Protein AF-A0A7V8V9N7-F1 (afdb_monomer)

Nearest PDB structures (foldseek):
  5n82-assembly1_A  TM=8.082E-01  e=4.197E-06  Brevibacillus parabrevis
  7ywk-assembly2_B  TM=8.131E-01  e=6.508E-06  Brevibacillus parabrevis
  1amu-assembly1_A  TM=7.794E-01  e=6.508E-06  Brevibacillus brevis
  3ipl-assembly3_C  TM=8.975E-01  e=5.227E-05  Staphylococcus aureus subsp. aureus N315
  3rg2-assembly5_G  TM=6.299E-01  e=1.328E-03  Escherichia coli

Sequenc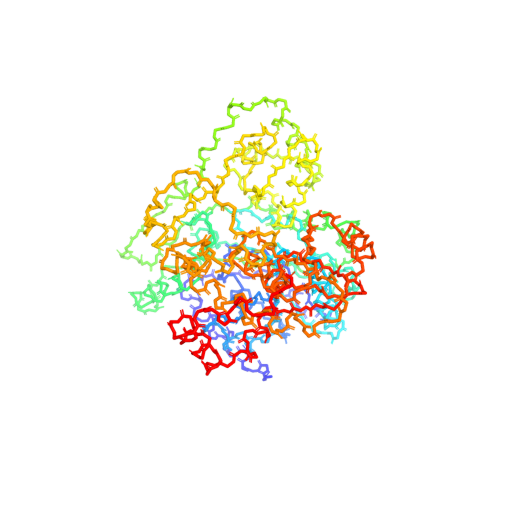e (523 aa):
MGMWIQSLLYFVLRRLLHRRYQVEVKGLEKLEALEGPILVLPNHPAFVDPPTVLSHLRFGKSLRPLVFTDTYRSPIFYPFMKIIDAYEVPNLKSHSRDAHAKTSELIDKVAGELQQGQNFLIYPSGRLQRQGYEVVGGARIAYELLERVEKVNVVLVRTRGLWGSRFGCAQEGDVPTLGKNALASLGWVLAGLVFFLPKRKVTLEVVPVDRDSLPMESKSALNRHLEAFYNADGGEEPKYVPYSYLLGPRDFDFDSVNKTSDIDVSAISPDVIAEVYEILEQRLDRKLDHNEKEPGTTLDLIGLDSLERMDLALELEQHFGFRSDHVPATVGELCLLAGGQASSDEVPLEVPEHWDDIRKSASDHPEVLAETIAEAFVRRALKSANNPAVADPLSGCLSYRKLLIGATLLAKRIAKLDGDAVGVMLPASVAADSVLLAASIAGKLPVMLNWTTGPAGLKHASEKLGVKHVITSRRFMDRIGVEMDDVEMFFLEDVREDISTLEKLQTLVATYVTPGSFLRNLP

pLDDT: mean 83.73, std 12.68, range [36.28, 97.81]

Secondary structure (DSSP, 8-state):
--HHHHHHHHHHHHHHHTTTEEEEEESGGGGTT--S-EEEEE--S-TTHHHHHHHH--SSS--EEEEEHHHHT-TTTHHHHHHTT-EEE--TTS--THHHHHHHHHHHHHHHHHHTT--EE--TTSS--SSSS---TT--HHHHHHHH-SS-EEEEEEEES-TTSTTSGGGTSS---HHHHHHHHHHHHHHTTTT-PPPEEEEEEEEEE-GGGS--S-HHHHHHHHHHHHTTT---------S-SSSS-S---SGGGS-------TTS-HHHHHHHHHHHHHHHTSPPPTGGGSTT-BTTTTT--HHHHHHHHHHHHHHHT---S----BHHHHHHHHTT---------PPPTTTT-----S-SS-----SSHHHHHHHHHHHTTTSEEEEETTTEEEEHHHHHHHHHHHHHHHTTSSSSEEEE---SSHHHHHHHHHHHHTT-EEEE--GGGHHHHHHHHHHHHT--EEEE-HHHHHHH----TTSEEEEHHHHHHHS-HHHHHHHHHHHHH-GGGGGTT--

Radius of gyration: 29.49 Å; Cα contacts (8 Å, |Δi|>4): 821; chains: 1; bounding box: 74×62×82 Å

Structure (mmCIF, N/CA/C/O backbone):
data_AF-A0A7V8V9N7-F1
#
_entry.id   AF-A0A7V8V9N7-F1
#
loop_
_atom_site.group_PDB
_atom_site.id
_atom_site.type_symbol
_atom_site.label_atom_id
_atom_site.label_alt_id
_atom_site.label_comp_id
_atom_site.label_asym_id
_atom_site.label_entity_id
_atom_site.label_seq_id
_atom_site.pdbx_PDB_ins_code
_atom_site.Cartn_x
_atom_site.Cartn_y
_atom_site.Cartn_z
_atom_site.occupancy
_atom_site.B_iso_or_equiv
_atom_site.auth_seq_id
_atom_site.auth_comp_id
_atom_site.auth_asym_id
_atom_site.auth_atom_id
_atom_site.pdbx_PDB_model_num
ATOM 1 N N . MET A 1 1 ? -18.550 -20.832 11.454 1.00 53.38 1 MET A N 1
ATOM 2 C CA . MET A 1 1 ? -17.912 -21.284 12.717 1.00 53.38 1 MET A CA 1
ATOM 3 C C . MET A 1 1 ? -18.785 -20.796 13.871 1.00 53.38 1 MET A C 1
ATOM 5 O O . MET A 1 1 ? -19.294 -19.692 13.771 1.00 53.38 1 MET A O 1
ATOM 9 N N . GLY A 1 2 ? -19.083 -21.610 14.889 1.00 70.12 2 GLY A N 1
ATOM 10 C CA . GLY A 1 2 ? -20.141 -21.272 15.859 1.00 70.12 2 GLY A CA 1
ATOM 11 C C . GLY A 1 2 ? -19.834 -20.024 16.703 1.00 70.12 2 GLY A C 1
ATOM 12 O O . GLY A 1 2 ? -18.715 -19.889 17.197 1.00 70.12 2 GLY A O 1
ATOM 13 N N . MET A 1 3 ? -20.835 -19.159 16.930 1.00 71.81 3 MET A N 1
ATOM 14 C CA . MET A 1 3 ? -20.759 -17.934 17.762 1.00 71.81 3 MET A CA 1
ATOM 15 C C . MET A 1 3 ? -20.134 -18.158 19.155 1.00 71.81 3 MET A C 1
ATOM 17 O O . MET A 1 3 ? -19.550 -17.247 19.748 1.00 71.81 3 MET A O 1
ATOM 21 N N . TRP A 1 4 ? -20.218 -19.383 19.679 1.00 80.44 4 TRP A N 1
ATOM 22 C CA . TRP A 1 4 ? -19.597 -19.804 20.936 1.00 80.44 4 TRP A CA 1
ATOM 23 C C . TRP A 1 4 ? -18.065 -19.764 20.901 1.00 80.44 4 TRP A C 1
ATOM 25 O O . TRP A 1 4 ? -17.451 -19.318 21.867 1.00 80.44 4 TRP A O 1
ATOM 35 N N . ILE A 1 5 ? -17.442 -20.165 19.787 1.00 84.06 5 ILE A N 1
ATOM 36 C CA . ILE A 1 5 ? -15.978 -20.159 19.639 1.00 84.06 5 ILE A CA 1
ATOM 37 C C . ILE A 1 5 ? -15.465 -18.719 19.607 1.00 84.06 5 ILE A C 1
ATOM 39 O O . ILE A 1 5 ? -14.524 -18.390 20.326 1.00 84.06 5 ILE A O 1
ATOM 43 N N . GLN A 1 6 ? -16.124 -17.845 18.839 1.00 82.88 6 GLN A N 1
ATOM 44 C CA . GLN A 1 6 ? -15.817 -16.412 18.819 1.00 82.88 6 GLN A CA 1
ATOM 45 C C . GLN A 1 6 ? -15.971 -15.798 20.215 1.00 82.88 6 GLN A C 1
ATOM 47 O O . GLN A 1 6 ? -15.098 -15.078 20.687 1.00 82.88 6 GLN A O 1
ATOM 52 N N . SER A 1 7 ? -17.048 -16.137 20.926 1.00 84.62 7 SER A N 1
ATOM 53 C CA . SER A 1 7 ? -17.289 -15.647 22.287 1.00 84.62 7 SER A CA 1
ATOM 54 C C . SER A 1 7 ? -16.218 -16.092 23.285 1.00 84.62 7 SER A C 1
ATOM 56 O O . SER A 1 7 ? -15.745 -15.272 24.073 1.00 84.62 7 SER A O 1
ATOM 58 N N . LEU A 1 8 ? -15.792 -17.358 23.229 1.00 88.44 8 LEU A N 1
ATOM 59 C CA . LEU A 1 8 ? -14.692 -17.868 24.047 1.00 88.44 8 LEU A CA 1
ATOM 60 C C . LEU A 1 8 ? -13.370 -17.174 23.699 1.00 88.44 8 LEU A C 1
ATOM 62 O O . LEU A 1 8 ? -12.638 -16.763 24.598 1.00 88.44 8 LEU A O 1
ATOM 66 N N . LEU A 1 9 ? -13.085 -16.997 22.408 1.00 88.31 9 LEU A N 1
ATOM 67 C CA . LEU A 1 9 ? -11.888 -16.314 21.930 1.00 88.31 9 LEU A CA 1
ATOM 68 C C . LEU A 1 9 ? -11.820 -14.874 22.450 1.00 88.31 9 LEU A C 1
ATOM 70 O O . LEU A 1 9 ? -10.806 -14.487 23.027 1.00 88.31 9 LEU A O 1
ATOM 74 N N . TYR A 1 10 ? -12.897 -14.098 22.312 1.00 88.94 10 TYR A N 1
ATOM 75 C CA . TYR A 1 10 ? -12.947 -12.728 22.825 1.00 88.94 10 TYR A CA 1
ATOM 76 C C . TYR A 1 10 ? -12.856 -12.672 24.351 1.00 88.94 10 TYR A C 1
ATOM 78 O O . TYR A 1 10 ? -12.211 -11.772 24.885 1.00 88.94 10 TYR A O 1
ATOM 86 N N . PHE A 1 11 ? -13.428 -13.646 25.068 1.00 90.12 11 PHE A N 1
ATOM 87 C CA . PHE A 1 11 ? -13.257 -13.757 26.517 1.00 90.12 11 PHE A CA 1
ATOM 88 C C . PHE A 1 11 ? -11.786 -13.974 26.900 1.00 90.12 11 PHE A C 1
ATOM 90 O O . PHE A 1 11 ? -11.265 -13.267 27.767 1.00 90.12 11 PHE A O 1
ATOM 97 N N . VAL A 1 12 ? -11.096 -14.910 26.240 1.00 90.62 12 VAL A N 1
ATOM 98 C CA . VAL A 1 12 ? -9.666 -15.172 26.465 1.00 90.62 12 VAL A CA 1
ATOM 99 C C . VAL A 1 12 ? -8.835 -13.940 26.110 1.00 90.62 12 VAL A C 1
ATOM 101 O O . VAL A 1 12 ? -8.029 -13.493 26.927 1.00 90.62 12 VAL A O 1
ATOM 104 N N . LEU A 1 13 ? -9.077 -13.340 24.943 1.00 89.75 13 LEU A N 1
ATOM 105 C CA . LEU A 1 13 ? -8.397 -12.130 24.486 1.00 89.75 13 LEU A CA 1
ATOM 106 C C . LEU A 1 13 ? -8.568 -10.983 25.487 1.00 89.75 13 LEU A C 1
ATOM 108 O O . LEU A 1 13 ? -7.584 -10.364 25.883 1.00 89.75 13 LEU A O 1
ATOM 112 N N . ARG A 1 14 ? -9.785 -10.757 25.989 1.00 91.31 14 ARG A N 1
ATOM 113 C CA . ARG A 1 14 ? -10.061 -9.750 27.020 1.00 91.31 14 ARG A CA 1
ATOM 114 C C . ARG A 1 14 ? -9.288 -10.021 28.309 1.00 91.31 14 ARG A C 1
ATOM 116 O O . ARG A 1 14 ? -8.751 -9.093 28.908 1.00 91.31 14 ARG A O 1
ATOM 123 N N . ARG A 1 15 ? -9.198 -11.281 28.748 1.00 91.50 15 ARG A N 1
ATOM 124 C CA . ARG A 1 15 ? -8.421 -11.663 29.942 1.00 91.50 15 ARG A CA 1
ATOM 125 C C . ARG A 1 15 ? -6.921 -11.444 29.756 1.00 91.50 15 ARG A C 1
ATOM 127 O O . ARG A 1 15 ? -6.265 -11.051 30.720 1.00 91.50 15 ARG A O 1
ATOM 134 N N . LEU A 1 16 ? -6.398 -11.671 28.551 1.00 89.50 16 LEU A N 1
ATOM 135 C CA . LEU A 1 16 ? -5.008 -11.379 28.201 1.00 89.50 16 LEU A CA 1
ATOM 136 C C . LEU A 1 16 ? -4.757 -9.868 28.162 1.00 89.50 16 LEU A C 1
ATOM 138 O O . LEU A 1 16 ? -3.844 -9.386 28.831 1.00 89.50 16 LEU A O 1
ATOM 142 N N . LEU A 1 17 ? -5.613 -9.106 27.476 1.00 91.62 17 LEU A N 1
ATOM 143 C CA . LEU A 1 17 ? -5.521 -7.647 27.414 1.00 91.62 17 LEU A CA 1
ATOM 144 C C . LEU A 1 17 ? -5.619 -7.017 28.807 1.00 91.62 17 LEU A C 1
ATOM 146 O O . LEU A 1 17 ? -4.825 -6.137 29.120 1.00 91.62 17 LEU A O 1
ATOM 150 N N . HIS A 1 18 ? -6.483 -7.525 29.694 1.00 92.19 18 HIS A N 1
ATOM 151 C CA . HIS A 1 18 ? -6.639 -7.015 31.063 1.00 92.19 18 HIS A CA 1
ATOM 152 C C . HIS A 1 18 ? -5.353 -7.074 31.912 1.00 92.19 18 HIS A C 1
ATOM 154 O O . HIS A 1 18 ? -5.236 -6.373 32.924 1.00 92.19 18 HIS A O 1
ATOM 160 N N . ARG A 1 19 ? -4.369 -7.899 31.523 1.00 90.75 19 ARG A N 1
ATOM 161 C CA . ARG A 1 19 ? -3.054 -7.938 32.184 1.00 90.75 19 ARG A CA 1
ATOM 162 C C . ARG A 1 19 ? -2.257 -6.659 31.964 1.00 90.75 19 ARG A C 1
ATOM 164 O O . ARG A 1 19 ? -1.492 -6.280 32.840 1.00 90.75 19 ARG A O 1
ATOM 171 N N . ARG A 1 20 ? -2.463 -5.979 30.834 1.00 93.38 20 ARG A N 1
ATOM 172 C CA . ARG A 1 20 ? -1.724 -4.768 30.453 1.00 93.38 20 ARG A CA 1
ATOM 173 C C . ARG A 1 20 ? -2.599 -3.522 30.334 1.00 93.38 20 ARG A C 1
ATOM 175 O O . ARG A 1 20 ? -2.100 -2.421 30.573 1.00 93.38 20 ARG A O 1
ATOM 182 N N . TYR A 1 21 ? -3.874 -3.683 30.001 1.00 95.31 21 TYR A N 1
ATOM 183 C CA . TYR A 1 21 ? -4.809 -2.611 29.681 1.00 95.31 21 TYR A CA 1
ATOM 184 C C . TYR A 1 21 ? -6.001 -2.631 30.642 1.00 95.31 21 TYR A C 1
ATOM 186 O O . TYR A 1 21 ? -6.684 -3.641 30.804 1.00 95.31 21 TYR A O 1
ATOM 194 N N . GLN A 1 22 ? -6.253 -1.502 31.295 1.00 95.88 22 GLN A N 1
ATOM 195 C CA . GLN A 1 22 ? -7.462 -1.256 32.068 1.00 95.88 22 GLN A CA 1
ATOM 196 C C . GLN A 1 22 ? -8.445 -0.514 31.166 1.00 95.88 22 GLN A C 1
ATOM 198 O O . GLN A 1 22 ? -8.359 0.703 31.041 1.00 95.88 22 GLN A O 1
ATOM 203 N N . VAL A 1 23 ? -9.323 -1.276 30.516 1.00 96.94 23 VAL A N 1
ATOM 204 C CA . VAL A 1 23 ? -10.291 -0.758 29.545 1.00 96.94 23 VAL A CA 1
ATOM 205 C C . VAL A 1 23 ? -11.590 -0.372 30.251 1.00 96.94 23 VAL A C 1
ATOM 207 O O . VAL A 1 23 ? -12.210 -1.213 30.906 1.00 96.94 23 VAL A O 1
ATOM 210 N N . GLU A 1 24 ? -11.991 0.885 30.108 1.00 96.44 24 GLU A N 1
ATOM 211 C CA . GLU A 1 24 ? -13.294 1.429 30.492 1.00 96.44 24 GLU A CA 1
ATOM 212 C C . GLU A 1 24 ? -14.126 1.641 29.224 1.00 96.44 24 GLU A C 1
ATOM 214 O O . GLU A 1 24 ? -13.632 2.213 28.258 1.00 96.44 24 GLU A O 1
ATOM 219 N N . VAL A 1 25 ? -15.372 1.166 29.206 1.00 96.00 25 VAL A N 1
ATOM 220 C CA . VAL A 1 25 ? -16.276 1.322 28.057 1.00 96.00 25 VAL A CA 1
ATOM 221 C C . VAL A 1 25 ? -17.454 2.184 28.486 1.00 96.00 25 VAL A C 1
ATOM 223 O O . VAL A 1 25 ? -18.089 1.878 29.494 1.00 96.00 25 VAL A O 1
ATOM 226 N N . LYS A 1 26 ? -17.743 3.241 27.729 1.00 95.31 26 LYS A N 1
ATOM 227 C CA . LYS A 1 26 ? -18.858 4.167 27.955 1.00 95.31 26 LYS A CA 1
ATOM 228 C C . LYS A 1 26 ? -19.845 4.061 26.797 1.00 95.31 26 LYS A C 1
ATOM 230 O O . LYS A 1 26 ? -19.411 4.028 25.651 1.00 95.31 26 LYS A O 1
ATOM 235 N N . GLY A 1 27 ? -21.147 4.031 27.082 1.00 92.31 27 GLY A N 1
ATOM 236 C CA . GLY A 1 27 ? -22.187 4.000 26.046 1.00 92.31 27 GLY A CA 1
ATOM 237 C C . GLY A 1 27 ? -22.457 2.620 25.440 1.00 92.31 27 GLY A C 1
ATOM 238 O O . GLY A 1 27 ? -23.105 2.534 24.399 1.00 92.31 27 GLY A O 1
ATOM 239 N N . LEU A 1 28 ? -21.976 1.537 26.062 1.00 89.50 28 LEU A N 1
ATOM 240 C CA . LEU A 1 28 ? -22.164 0.173 25.551 1.00 89.50 28 LEU A CA 1
ATOM 241 C C . LEU A 1 28 ? -23.639 -0.250 25.586 1.00 89.50 28 LEU A C 1
ATOM 243 O O . LEU A 1 28 ? -24.116 -0.906 24.666 1.00 89.50 28 LEU A O 1
ATOM 247 N N . GLU A 1 29 ? -24.362 0.172 26.622 1.00 88.69 29 GLU A N 1
ATOM 248 C CA . GLU A 1 29 ? -25.791 -0.069 26.829 1.00 88.69 29 GLU A CA 1
ATOM 249 C C . GLU A 1 29 ? -26.655 0.451 25.673 1.00 88.69 29 GLU A C 1
ATOM 251 O O . GLU A 1 29 ? -27.707 -0.108 25.376 1.00 88.69 29 GLU A O 1
ATOM 256 N N . LYS A 1 30 ? -26.183 1.481 24.961 1.00 88.69 30 LYS A N 1
ATOM 257 C CA . LYS A 1 30 ? -26.896 2.054 23.815 1.00 88.69 30 LYS A CA 1
ATOM 258 C C . LYS A 1 30 ? -26.906 1.121 22.601 1.00 88.69 30 LYS A C 1
ATOM 260 O O . LYS A 1 30 ? -27.760 1.278 21.737 1.00 88.69 30 LYS A O 1
ATOM 265 N N . LEU A 1 31 ? -25.984 0.154 22.525 1.00 86.81 31 LEU A N 1
ATOM 266 C CA . LEU A 1 31 ? -25.927 -0.811 21.422 1.00 86.81 31 LEU A CA 1
ATOM 267 C C . LEU A 1 31 ? -26.983 -1.909 21.525 1.00 86.81 31 LEU A C 1
ATOM 269 O O . LEU A 1 31 ? -27.376 -2.461 20.501 1.00 86.81 31 LEU A O 1
ATOM 273 N N . GLU A 1 32 ? -27.439 -2.235 22.736 1.00 82.12 32 GLU A N 1
ATOM 274 C CA . GLU A 1 32 ? -28.427 -3.300 22.954 1.00 82.12 32 GLU A CA 1
ATOM 275 C C . GLU A 1 32 ? -29.789 -2.955 22.338 1.00 82.12 32 GLU A C 1
ATOM 277 O O . GLU A 1 32 ? -30.535 -3.851 21.955 1.00 82.12 32 GLU A O 1
ATOM 282 N N . ALA A 1 33 ? -30.084 -1.660 22.191 1.00 82.62 33 ALA A N 1
ATOM 283 C CA . ALA A 1 33 ? -31.316 -1.156 21.594 1.00 82.62 33 ALA A CA 1
ATOM 284 C C . ALA A 1 33 ? -31.305 -1.133 20.051 1.00 82.62 33 ALA A C 1
ATOM 286 O O . ALA A 1 33 ? -32.335 -0.848 19.446 1.00 82.62 33 ALA A O 1
ATOM 287 N N . LEU A 1 34 ? -30.162 -1.392 19.402 1.00 86.88 34 LEU A N 1
ATOM 288 C CA . LEU A 1 34 ? -30.040 -1.283 17.946 1.00 86.88 34 LEU A CA 1
ATOM 289 C C . LEU A 1 34 ? -30.495 -2.568 17.245 1.00 86.88 34 LEU A C 1
ATOM 291 O O . LEU A 1 34 ? -29.882 -3.633 17.381 1.00 86.88 34 LEU A O 1
ATOM 295 N N . GLU A 1 35 ? -31.513 -2.459 16.396 1.00 85.62 35 GLU A N 1
ATOM 296 C CA . GLU A 1 35 ? -31.980 -3.535 15.516 1.00 85.62 35 GLU A CA 1
ATOM 297 C C . GLU A 1 35 ? -31.431 -3.369 14.090 1.00 85.62 35 GLU A C 1
ATOM 299 O O . GLU A 1 35 ? -31.232 -2.257 13.614 1.00 85.62 35 GLU A O 1
ATOM 304 N N . GLY A 1 36 ? -31.162 -4.480 13.394 1.00 88.50 36 GLY A N 1
ATOM 305 C CA . GLY A 1 36 ? -30.597 -4.455 12.035 1.00 88.50 36 GLY A CA 1
ATOM 306 C C . GLY A 1 36 ? -29.059 -4.412 11.968 1.00 88.50 36 GLY A C 1
ATOM 307 O O . GLY A 1 36 ? -28.400 -4.646 12.993 1.00 88.50 36 GLY A O 1
ATOM 308 N N . PRO A 1 37 ? -28.488 -4.188 10.766 1.00 92.75 37 PRO A N 1
ATOM 309 C CA . PRO A 1 37 ? -27.044 -4.187 10.531 1.00 92.75 37 PRO A CA 1
ATOM 310 C C . PRO A 1 37 ? -26.355 -2.988 11.184 1.00 92.75 37 PRO A C 1
ATOM 312 O O . PRO A 1 37 ? -26.949 -1.916 11.342 1.00 92.75 37 PRO A O 1
ATOM 315 N N . ILE A 1 38 ? -25.093 -3.177 11.566 1.00 94.00 38 ILE A N 1
ATOM 316 C CA . ILE A 1 38 ? -24.281 -2.177 12.263 1.00 94.00 38 ILE A CA 1
ATOM 317 C C . ILE A 1 38 ? -22.947 -1.976 11.543 1.00 94.00 38 ILE A C 1
ATOM 319 O O . ILE A 1 38 ? -22.223 -2.939 11.278 1.00 94.00 38 ILE A O 1
ATOM 323 N N . LEU A 1 39 ? -22.603 -0.715 11.295 1.00 95.75 39 LEU A N 1
ATOM 324 C CA . LEU A 1 39 ? -21.295 -0.282 10.821 1.00 95.75 39 LEU A CA 1
ATOM 325 C C . LEU A 1 39 ? -20.571 0.471 11.945 1.00 95.75 39 LEU A C 1
ATOM 327 O O . LEU A 1 39 ? -20.989 1.551 12.357 1.00 95.75 39 LEU A O 1
ATOM 331 N N . VAL A 1 40 ? -19.489 -0.116 12.455 1.00 96.69 40 VAL A N 1
ATOM 332 C CA . VAL A 1 40 ? -18.675 0.452 13.537 1.00 96.69 40 VAL A CA 1
ATOM 333 C C . VAL A 1 40 ? -17.486 1.204 12.944 1.00 96.69 40 VAL A C 1
ATOM 335 O O . VAL A 1 40 ? -16.680 0.603 12.233 1.00 96.69 40 VAL A O 1
ATOM 338 N N . LEU A 1 41 ? -17.359 2.490 13.282 1.00 97.31 41 LEU A N 1
ATOM 339 C CA . LEU A 1 41 ? -16.335 3.408 12.777 1.00 97.31 41 LEU A CA 1
ATOM 340 C C . LEU A 1 41 ? -15.469 3.958 13.934 1.00 97.31 41 LEU A C 1
ATOM 342 O O . LEU A 1 41 ? -15.808 4.988 14.530 1.00 97.31 41 LEU A O 1
ATOM 346 N N . PRO A 1 42 ? -14.377 3.266 14.306 1.00 97.19 42 PRO A N 1
ATOM 347 C CA . PRO A 1 42 ? -13.419 3.726 15.310 1.00 97.19 42 PRO A CA 1
ATOM 348 C C . PRO A 1 42 ? -12.310 4.641 14.754 1.00 97.19 42 PRO A C 1
ATOM 350 O O . PRO A 1 42 ? -11.925 4.501 13.594 1.00 97.19 42 PRO A O 1
ATOM 353 N N . ASN A 1 43 ? -11.717 5.493 15.602 1.00 95.06 43 ASN A N 1
ATOM 354 C CA . ASN A 1 43 ? -10.362 6.032 15.365 1.00 95.06 43 ASN A CA 1
ATOM 355 C C . ASN A 1 43 ? -9.297 4.949 15.622 1.00 95.06 43 ASN A C 1
ATOM 357 O O . ASN A 1 43 ? -9.564 3.975 16.329 1.00 95.06 43 ASN A O 1
ATOM 361 N N . HIS A 1 44 ? -8.082 5.100 15.086 1.00 92.19 44 HIS A N 1
ATOM 362 C CA . HIS A 1 44 ? -7.088 4.018 15.080 1.00 92.19 44 HIS A CA 1
ATOM 363 C C . HIS A 1 44 ? -5.751 4.357 15.778 1.00 92.19 44 HIS A C 1
ATOM 365 O O . HIS A 1 44 ? -4.702 4.423 15.136 1.00 92.19 44 HIS A O 1
ATOM 371 N N . PRO A 1 45 ? -5.711 4.504 17.113 1.00 92.38 45 PRO A N 1
ATOM 372 C CA . PRO A 1 45 ? -4.515 4.991 17.816 1.00 92.38 45 PRO A CA 1
ATOM 373 C C . PRO A 1 45 ? -3.332 4.009 17.844 1.00 92.38 45 PRO A C 1
ATOM 375 O O . PRO A 1 45 ? -2.192 4.414 18.077 1.00 92.38 45 PRO A O 1
ATOM 378 N N . ALA A 1 46 ? -3.585 2.704 17.694 1.00 92.62 46 ALA A N 1
ATOM 379 C CA . ALA A 1 46 ? -2.560 1.661 17.772 1.00 92.62 46 ALA A CA 1
ATOM 380 C C . ALA A 1 46 ? -3.042 0.323 17.185 1.00 92.62 46 ALA A C 1
ATOM 382 O O . ALA A 1 46 ? -4.232 0.026 17.199 1.00 92.62 46 ALA A O 1
ATOM 383 N N . PHE A 1 47 ? -2.124 -0.573 16.806 1.00 90.12 47 PHE A N 1
ATOM 384 C CA . PHE A 1 47 ? -2.459 -1.941 16.368 1.00 90.12 47 PHE A CA 1
ATOM 385 C C . PHE A 1 47 ? -3.151 -2.800 17.435 1.00 90.12 47 PHE A C 1
ATOM 387 O O . PHE A 1 47 ? -3.790 -3.799 17.111 1.00 90.12 47 PHE A O 1
ATOM 394 N N . VAL A 1 48 ? -3.031 -2.437 18.715 1.00 91.94 48 VAL A N 1
ATOM 395 C CA . VAL A 1 48 ? -3.765 -3.107 19.800 1.00 91.94 48 VAL A CA 1
ATOM 396 C C . VAL A 1 48 ? -5.221 -2.636 19.899 1.00 91.94 48 VAL A C 1
ATOM 398 O O . VAL A 1 48 ? -6.001 -3.222 20.647 1.00 91.94 48 VAL A O 1
ATOM 401 N N . ASP A 1 49 ? -5.610 -1.607 19.148 1.00 94.38 49 ASP A N 1
ATOM 402 C CA . ASP A 1 49 ? -6.974 -1.092 19.137 1.00 94.38 49 ASP A CA 1
ATOM 403 C C . ASP A 1 49 ? -7.998 -2.119 18.602 1.00 94.38 49 ASP A C 1
ATOM 405 O O . ASP A 1 49 ? -8.874 -2.484 19.386 1.00 94.38 49 ASP A O 1
ATOM 409 N N . PRO A 1 50 ? -7.859 -2.726 17.400 1.00 92.38 50 PRO A N 1
ATOM 410 C CA . PRO A 1 50 ? -8.818 -3.719 16.907 1.00 92.38 50 PRO A CA 1
ATOM 411 C C . PRO A 1 50 ? -9.100 -4.876 17.875 1.00 92.38 50 PRO A C 1
ATOM 413 O O . PRO A 1 50 ? -10.270 -5.139 18.164 1.00 92.38 50 PRO A O 1
ATOM 416 N N . PRO A 1 51 ? -8.092 -5.565 18.455 1.00 91.75 51 PRO A N 1
ATOM 417 C CA . PRO A 1 51 ? -8.373 -6.605 19.441 1.00 91.75 51 PRO A CA 1
ATOM 418 C C . PRO A 1 51 ? -9.005 -6.046 20.726 1.00 91.75 51 PRO A C 1
ATOM 420 O O . PRO A 1 51 ? -9.758 -6.763 21.391 1.00 91.75 51 PRO A O 1
ATOM 423 N N . THR A 1 52 ? -8.741 -4.786 21.082 1.00 94.06 52 THR A N 1
ATOM 424 C CA . THR A 1 52 ? -9.368 -4.120 22.231 1.00 94.06 52 THR A CA 1
ATOM 425 C C . THR A 1 52 ? -10.838 -3.817 21.954 1.00 94.06 52 THR A C 1
ATOM 427 O O . THR A 1 52 ? -11.680 -4.251 22.739 1.00 94.06 52 THR A O 1
ATOM 430 N N . VAL A 1 53 ? -11.165 -3.187 20.823 1.00 94.56 53 VAL A N 1
ATOM 431 C CA . VAL A 1 53 ? -12.543 -2.885 20.413 1.00 94.56 53 VAL A CA 1
ATOM 432 C C . VAL A 1 53 ? -13.346 -4.175 20.252 1.00 94.56 53 VAL A C 1
ATOM 434 O O . VAL A 1 53 ? -14.348 -4.351 20.939 1.00 94.56 53 VAL A O 1
ATOM 437 N N . LEU A 1 54 ? -12.875 -5.144 19.459 1.00 92.06 54 LEU A N 1
ATOM 438 C CA . LEU A 1 54 ? -13.608 -6.393 19.192 1.00 92.06 54 LEU A CA 1
ATOM 439 C C . LEU A 1 54 ? -13.883 -7.225 20.457 1.00 92.06 54 LEU A C 1
ATOM 441 O O . LEU A 1 54 ? -14.920 -7.877 20.568 1.00 92.06 54 LEU A O 1
ATOM 445 N N . SER A 1 55 ? -12.965 -7.220 21.430 1.00 91.62 55 SER A N 1
ATOM 446 C CA . SER A 1 55 ? -13.148 -7.984 22.673 1.00 91.62 55 SER A CA 1
ATOM 447 C C . SER A 1 55 ? -14.046 -7.295 23.708 1.00 91.62 55 SER A C 1
ATOM 449 O O . SER A 1 55 ? -14.552 -7.974 24.608 1.00 91.62 55 SER A O 1
ATOM 451 N N . HIS A 1 56 ? -14.258 -5.978 23.594 1.00 92.94 56 HIS A N 1
ATOM 452 C CA . HIS A 1 56 ? -15.033 -5.178 24.551 1.00 92.94 56 HIS A CA 1
ATOM 453 C C . HIS A 1 56 ? -16.393 -4.720 24.004 1.00 92.94 56 HIS A C 1
ATOM 455 O O . HIS A 1 56 ? -17.333 -4.588 24.786 1.00 92.94 56 HIS A O 1
ATOM 461 N N . LEU A 1 57 ? -16.532 -4.558 22.687 1.00 89.25 57 LEU A N 1
ATOM 462 C CA . LEU A 1 57 ? -17.778 -4.212 22.005 1.00 89.25 57 LEU A CA 1
ATOM 463 C C . LEU A 1 57 ? -18.649 -5.473 21.842 1.00 89.25 57 LEU A C 1
ATOM 465 O O . LEU A 1 57 ? -18.725 -6.087 20.781 1.00 89.25 57 LEU A O 1
ATOM 469 N N . ARG A 1 58 ? -19.255 -5.929 22.943 1.00 81.12 58 ARG A N 1
ATOM 470 C CA . ARG A 1 58 ? -20.035 -7.177 23.011 1.00 81.12 58 ARG A CA 1
ATOM 471 C C . ARG A 1 58 ? -21.526 -6.868 23.146 1.00 81.12 58 ARG A C 1
ATOM 473 O O . ARG A 1 58 ? -22.020 -6.758 24.257 1.00 81.12 58 ARG A O 1
ATOM 480 N N . PHE A 1 59 ? -22.228 -6.792 22.019 1.00 77.88 59 PHE A N 1
ATOM 481 C CA . PHE A 1 59 ? -23.661 -6.452 21.933 1.00 77.88 59 PHE A CA 1
ATOM 482 C C . PHE A 1 59 ? -24.497 -7.583 21.300 1.00 77.88 59 PHE A C 1
ATOM 484 O O . PHE A 1 59 ? -25.471 -7.356 20.593 1.00 77.88 59 PHE A O 1
ATOM 491 N N . GLY A 1 60 ? -24.078 -8.838 21.496 1.00 75.12 60 GLY A N 1
ATOM 492 C CA . GLY A 1 60 ? -24.835 -10.026 21.069 1.00 75.12 60 GLY A CA 1
ATOM 493 C C . GLY A 1 60 ? -24.802 -10.355 19.569 1.00 75.12 60 GLY A C 1
ATOM 494 O O . GLY A 1 60 ? -25.216 -11.450 19.195 1.00 75.12 60 GLY A O 1
ATOM 495 N N . LYS A 1 61 ? -24.259 -9.477 18.719 1.00 80.00 61 LYS A N 1
ATOM 496 C CA . LYS A 1 61 ? -24.102 -9.706 17.273 1.00 80.00 61 LYS A CA 1
ATOM 497 C C . LYS A 1 61 ? -22.645 -10.019 16.901 1.00 80.00 61 LYS A C 1
ATOM 499 O O . LYS A 1 61 ? -21.719 -9.683 17.640 1.00 80.00 61 LYS A O 1
ATOM 504 N N . SER A 1 62 ? -22.443 -10.696 15.766 1.00 84.69 62 SER A N 1
ATOM 505 C CA . SER A 1 62 ? -21.104 -10.905 15.191 1.00 84.69 62 SER A CA 1
ATOM 506 C C . SER A 1 62 ? -20.630 -9.621 14.514 1.00 84.69 62 SER A C 1
ATOM 508 O O . SER A 1 62 ? -21.437 -8.961 13.862 1.00 84.69 62 SER A O 1
ATOM 510 N N . LEU A 1 63 ? -19.354 -9.272 14.681 1.00 89.56 63 LEU A N 1
ATOM 511 C CA . LEU A 1 63 ? -18.743 -8.058 14.145 1.00 89.56 63 LEU A CA 1
ATOM 512 C C . LEU A 1 63 ? -17.474 -8.423 13.379 1.00 89.56 63 LEU A C 1
ATOM 514 O O . LEU A 1 63 ? -16.533 -8.965 13.961 1.00 89.56 63 LEU A O 1
ATOM 518 N N . ARG A 1 64 ? -17.461 -8.114 12.084 1.00 92.19 64 ARG A N 1
ATOM 519 C CA . ARG A 1 64 ? -16.409 -8.535 11.158 1.00 92.19 64 ARG A CA 1
ATOM 520 C C . ARG A 1 64 ? -15.503 -7.351 10.824 1.00 92.19 64 ARG A C 1
ATOM 522 O O . ARG A 1 64 ? -15.971 -6.390 10.213 1.00 92.19 64 ARG A O 1
ATOM 529 N N . PRO A 1 65 ? -14.227 -7.357 11.233 1.00 92.38 65 PRO A N 1
ATOM 530 C CA . PRO A 1 65 ? -13.315 -6.282 10.867 1.00 92.38 65 PRO A CA 1
ATOM 531 C C . PRO A 1 65 ? -12.861 -6.423 9.410 1.00 92.38 65 PRO A C 1
ATOM 533 O O . PRO A 1 65 ? -12.560 -7.534 8.965 1.00 92.38 65 PRO A O 1
ATOM 536 N N . LEU A 1 66 ? -12.754 -5.303 8.693 1.00 89.75 66 LEU A N 1
ATOM 537 C CA . LEU A 1 66 ? -12.005 -5.238 7.434 1.00 89.75 66 LEU A CA 1
ATOM 538 C C . LEU A 1 66 ? -10.503 -5.190 7.735 1.00 89.75 66 LEU A C 1
ATOM 540 O O . LEU A 1 66 ? -10.050 -4.373 8.538 1.00 89.75 66 LEU A O 1
ATOM 544 N N . VAL A 1 67 ? -9.726 -6.067 7.099 1.00 83.31 67 VAL A N 1
ATOM 545 C CA . VAL A 1 67 ? -8.287 -6.212 7.355 1.00 83.31 67 VAL A CA 1
ATOM 546 C C . VAL A 1 67 ? -7.528 -6.334 6.038 1.00 83.31 67 VAL A C 1
ATOM 548 O O . VAL A 1 67 ? -7.843 -7.192 5.216 1.00 83.31 67 VAL A O 1
ATOM 551 N N . PHE A 1 68 ? -6.486 -5.518 5.856 1.00 78.44 68 PHE A N 1
ATOM 552 C CA . PHE A 1 68 ? -5.624 -5.608 4.675 1.00 78.44 68 PHE A CA 1
ATOM 553 C C . PHE A 1 68 ? -4.909 -6.956 4.567 1.00 78.44 68 PHE A C 1
ATOM 555 O O . PHE A 1 68 ? -4.525 -7.544 5.577 1.00 78.44 68 PHE A O 1
ATOM 562 N N . THR A 1 69 ? -4.663 -7.401 3.336 1.00 74.75 69 THR A N 1
ATOM 563 C CA . THR A 1 69 ? -4.094 -8.714 2.988 1.00 74.75 69 THR A CA 1
ATOM 564 C C . THR A 1 69 ? -2.773 -8.982 3.701 1.00 74.75 69 THR A C 1
ATOM 566 O O . THR A 1 69 ? -2.583 -10.078 4.224 1.00 74.75 69 THR A O 1
ATOM 569 N N . ASP A 1 70 ? -1.899 -7.981 3.821 1.00 69.19 70 ASP A N 1
ATOM 570 C CA . ASP A 1 70 ? -0.602 -8.126 4.498 1.00 69.19 70 ASP A CA 1
ATOM 571 C C . ASP A 1 70 ? -0.765 -8.496 5.980 1.00 69.19 70 ASP A C 1
ATOM 573 O O . ASP A 1 70 ? -0.073 -9.369 6.509 1.00 69.19 70 ASP A O 1
ATOM 577 N N . THR A 1 71 ? -1.736 -7.871 6.649 1.00 73.06 71 THR A N 1
ATOM 578 C CA . THR A 1 71 ? -2.072 -8.163 8.047 1.00 73.06 71 THR A CA 1
ATOM 579 C C . THR A 1 71 ? -2.876 -9.457 8.155 1.00 73.06 71 THR A C 1
ATOM 581 O O . THR A 1 71 ? -2.630 -10.265 9.053 1.00 73.06 71 THR A O 1
ATOM 584 N N . TYR A 1 72 ? -3.810 -9.685 7.228 1.00 79.12 72 TYR A N 1
ATOM 585 C CA . TYR A 1 72 ? -4.689 -10.851 7.204 1.00 79.12 72 TYR A CA 1
ATOM 586 C C . TYR A 1 72 ? -3.897 -12.152 7.032 1.00 79.12 72 TYR A C 1
ATOM 588 O O . TYR A 1 72 ? -4.103 -13.112 7.776 1.00 79.12 72 TYR A O 1
ATOM 596 N N . ARG A 1 73 ? -2.952 -12.174 6.083 1.00 79.19 73 ARG A N 1
ATOM 597 C CA . ARG A 1 73 ? -2.116 -13.336 5.736 1.00 79.19 73 ARG A CA 1
ATOM 598 C C . ARG A 1 73 ? -0.842 -13.454 6.565 1.00 79.19 73 ARG A C 1
ATOM 600 O O . ARG A 1 73 ? -0.031 -14.341 6.304 1.00 79.19 73 ARG A O 1
ATOM 607 N N . SER A 1 74 ? -0.670 -12.622 7.591 1.00 75.88 74 SER A N 1
ATOM 608 C CA . SER A 1 74 ? 0.432 -12.783 8.537 1.00 75.88 74 SER A CA 1
ATOM 609 C C . SER A 1 74 ? 0.355 -14.165 9.209 1.00 75.88 74 SER A C 1
ATOM 611 O O . SER A 1 74 ? -0.677 -14.478 9.812 1.00 75.88 74 SER A O 1
ATOM 613 N N . PRO A 1 75 ? 1.425 -14.987 9.193 1.00 71.50 75 PRO A N 1
ATOM 614 C CA . PRO A 1 75 ? 1.402 -16.339 9.765 1.00 71.50 75 PRO A CA 1
ATOM 615 C C . PRO A 1 75 ? 0.973 -16.391 11.237 1.00 71.50 75 PRO A C 1
ATOM 617 O O . PRO A 1 75 ? 0.387 -17.373 11.685 1.00 71.50 75 PRO A O 1
ATOM 620 N N . ILE A 1 76 ? 1.245 -15.316 11.984 1.00 74.19 76 ILE A N 1
ATOM 621 C CA . ILE A 1 76 ? 0.918 -15.187 13.408 1.00 74.19 76 ILE A CA 1
ATOM 622 C C . ILE A 1 76 ? -0.588 -14.961 13.616 1.00 74.19 76 ILE A C 1
ATOM 624 O O . ILE A 1 76 ? -1.163 -15.485 14.569 1.00 74.19 76 ILE A O 1
ATOM 628 N N . PHE A 1 77 ? -1.235 -14.191 12.737 1.00 76.12 77 PHE A N 1
ATOM 629 C CA . PHE A 1 77 ? -2.617 -13.737 12.922 1.00 76.12 77 PHE A CA 1
ATOM 630 C C . PHE A 1 77 ? -3.632 -14.476 12.046 1.00 76.12 77 PHE A C 1
ATOM 632 O O . PHE A 1 77 ? -4.811 -14.501 12.390 1.00 76.12 77 PHE A O 1
ATOM 639 N N . TYR A 1 78 ? -3.205 -15.134 10.969 1.00 81.25 78 TYR A N 1
ATOM 640 C CA . TYR A 1 78 ? -4.091 -15.806 10.015 1.00 81.25 78 TYR A CA 1
ATOM 641 C C . TYR A 1 78 ? -5.109 -16.774 10.656 1.00 81.25 78 TYR A C 1
ATOM 643 O O . TYR A 1 78 ? -6.295 -16.694 10.321 1.00 81.25 78 TYR A O 1
ATOM 651 N N . PRO A 1 79 ? -4.737 -17.641 11.627 1.00 82.25 79 PRO A N 1
ATOM 652 C CA . PRO A 1 79 ? -5.718 -18.498 12.296 1.00 82.25 79 PRO A CA 1
ATOM 653 C C . PRO A 1 79 ? -6.775 -17.695 13.063 1.00 82.25 79 PRO A C 1
ATOM 655 O O . PRO A 1 79 ? -7.953 -18.040 13.043 1.00 82.25 79 PRO A O 1
ATOM 658 N N . PHE A 1 80 ? -6.362 -16.604 13.712 1.00 84.38 80 PHE A N 1
ATOM 659 C CA . PHE A 1 80 ? -7.258 -15.710 14.442 1.00 84.38 80 PHE A CA 1
ATOM 660 C C . PHE A 1 80 ? -8.234 -15.010 13.491 1.00 84.38 80 PHE A C 1
ATOM 662 O O . PHE A 1 80 ? -9.434 -15.023 13.760 1.00 84.38 80 PHE A O 1
ATOM 669 N N . MET A 1 81 ? -7.745 -14.499 12.353 1.00 88.00 81 MET A N 1
ATOM 670 C CA . MET A 1 81 ? -8.556 -13.821 11.333 1.00 88.00 81 MET A CA 1
ATOM 671 C C . MET A 1 81 ? -9.687 -14.708 10.805 1.00 88.00 81 MET A C 1
ATOM 673 O O . MET A 1 81 ? -10.823 -14.250 10.685 1.00 88.00 81 MET A O 1
ATOM 677 N N . LYS A 1 82 ? -9.419 -16.003 10.586 1.00 85.12 82 LYS A N 1
ATOM 678 C CA . LYS A 1 82 ? -10.461 -16.969 10.199 1.00 85.12 82 LYS A CA 1
ATOM 679 C C . LYS A 1 82 ? -11.513 -17.196 11.279 1.00 85.12 82 LYS A C 1
ATOM 681 O O . LYS A 1 82 ? -12.685 -17.365 10.958 1.00 85.12 82 LYS A O 1
ATOM 686 N N . ILE A 1 83 ? -11.116 -17.237 12.552 1.00 84.50 83 ILE A N 1
ATOM 687 C CA . ILE A 1 83 ? -12.057 -17.502 13.650 1.00 84.50 83 ILE A CA 1
ATOM 688 C C . ILE A 1 83 ? -13.006 -16.317 13.845 1.00 84.50 83 ILE A C 1
ATOM 690 O O . ILE A 1 83 ? -14.200 -16.525 14.068 1.00 84.50 83 ILE A O 1
ATOM 694 N N . ILE A 1 84 ? -12.496 -15.087 13.744 1.00 85.75 84 ILE A N 1
ATOM 695 C CA . ILE A 1 84 ? -13.310 -13.870 13.877 1.00 85.75 84 ILE A CA 1
ATOM 696 C C . ILE A 1 84 ? -14.067 -13.494 12.596 1.00 85.75 84 ILE A C 1
ATOM 698 O O . ILE A 1 84 ? -14.748 -12.477 12.593 1.00 85.75 84 ILE A O 1
ATOM 702 N N . ASP A 1 85 ? -13.956 -14.305 11.537 1.00 86.31 85 ASP A N 1
ATOM 703 C CA . ASP A 1 85 ? -14.563 -14.039 10.227 1.00 86.31 85 ASP A CA 1
ATOM 704 C C . ASP A 1 85 ? -14.208 -12.636 9.695 1.00 86.31 85 ASP A C 1
ATOM 706 O O . ASP A 1 85 ? -15.061 -11.887 9.214 1.00 86.31 85 ASP A O 1
ATOM 710 N N . ALA A 1 86 ? -12.931 -12.262 9.845 1.00 87.38 86 ALA A N 1
ATOM 711 C CA . ALA A 1 86 ? -12.408 -11.010 9.316 1.00 87.38 86 ALA A CA 1
ATOM 712 C C . ALA A 1 86 ? -12.526 -10.993 7.790 1.00 87.38 86 ALA A C 1
ATOM 714 O O . ALA A 1 86 ? -12.307 -12.009 7.122 1.00 87.38 86 ALA A O 1
ATOM 715 N N . TYR A 1 87 ? -12.838 -9.823 7.249 1.00 87.12 87 TYR A N 1
ATOM 716 C CA . TYR A 1 87 ? -12.972 -9.624 5.818 1.00 87.1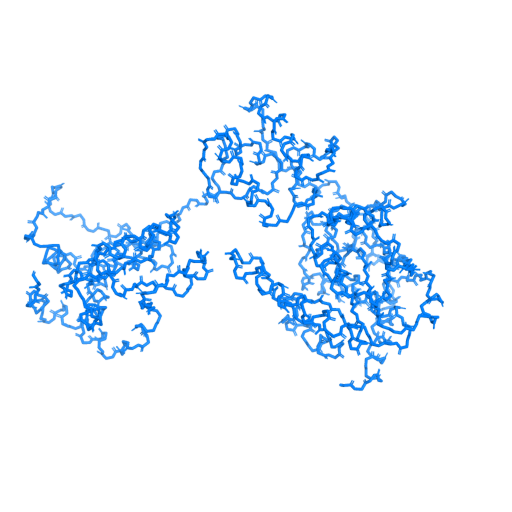2 87 TYR A CA 1
ATOM 717 C C . TYR A 1 87 ? -11.623 -9.185 5.238 1.00 87.12 87 TYR A C 1
ATOM 719 O O . TYR A 1 87 ? -11.096 -8.133 5.602 1.00 87.12 87 TYR A O 1
ATOM 727 N N . GLU A 1 88 ? -11.042 -10.016 4.371 1.00 84.31 88 GLU A N 1
ATOM 728 C CA . GLU A 1 88 ? -9.760 -9.739 3.718 1.00 84.31 88 GLU A CA 1
ATOM 729 C C . GLU A 1 88 ? -9.930 -8.673 2.629 1.00 84.31 88 GLU A C 1
ATOM 731 O O . GLU A 1 88 ? -10.758 -8.811 1.729 1.00 84.31 88 GLU A O 1
ATOM 736 N N . VAL A 1 89 ? -9.113 -7.624 2.703 1.00 77.31 89 VAL A N 1
ATOM 737 C CA . VAL A 1 89 ? -9.072 -6.524 1.737 1.00 77.31 89 VAL A CA 1
ATOM 738 C C . VAL A 1 89 ? -7.696 -6.511 1.064 1.00 77.31 89 VAL A C 1
ATOM 740 O O . VAL A 1 89 ? -6.689 -6.502 1.774 1.00 77.31 89 VAL A O 1
ATOM 743 N N . PRO A 1 90 ? -7.568 -6.533 -0.273 1.00 66.44 90 PRO A N 1
ATOM 744 C CA . PRO A 1 90 ? -6.278 -6.328 -0.933 1.00 66.44 90 PRO A CA 1
ATOM 745 C C . PRO A 1 90 ? -5.655 -4.996 -0.503 1.00 66.44 90 PRO A C 1
ATOM 747 O O . PRO A 1 90 ? -6.348 -3.991 -0.362 1.00 66.44 90 PRO A O 1
ATOM 750 N N . ASN A 1 91 ? -4.343 -4.988 -0.251 1.00 59.09 91 ASN A N 1
ATOM 751 C CA . ASN A 1 91 ? -3.641 -3.739 0.019 1.00 59.09 91 ASN A CA 1
ATOM 752 C C . ASN A 1 91 ? -3.450 -3.013 -1.315 1.00 59.09 91 ASN A C 1
ATOM 754 O O . ASN A 1 91 ? -2.571 -3.351 -2.101 1.00 59.09 91 ASN A O 1
ATOM 758 N N . LEU A 1 92 ? -4.312 -2.041 -1.584 1.00 52.97 92 LEU A N 1
ATOM 759 C CA . LEU A 1 92 ? -4.391 -1.337 -2.866 1.00 52.97 92 LEU A CA 1
ATOM 760 C C . LEU A 1 92 ? -3.298 -0.265 -3.026 1.00 52.97 92 LEU A C 1
ATOM 762 O O . LEU A 1 92 ? -3.385 0.586 -3.903 1.00 52.97 92 LEU A O 1
ATOM 766 N N . LYS A 1 93 ? -2.228 -0.342 -2.219 1.00 42.03 93 LYS A N 1
ATOM 767 C CA . LYS A 1 93 ? -0.993 0.449 -2.363 1.00 42.03 93 LYS A CA 1
ATOM 768 C C . LYS A 1 93 ? -0.258 0.212 -3.694 1.00 42.03 93 LYS A C 1
ATOM 770 O O . LYS A 1 93 ? 0.725 0.889 -3.965 1.00 42.03 93 LYS A O 1
ATOM 775 N N . SER A 1 94 ? -0.701 -0.736 -4.522 1.00 36.28 94 SER A N 1
ATOM 776 C CA . SER A 1 94 ? -0.207 -0.934 -5.885 1.00 36.28 94 SER A CA 1
ATOM 777 C C . SER A 1 94 ? -0.900 0.019 -6.868 1.00 36.28 94 SER A C 1
ATOM 779 O O . SER A 1 94 ? -2.085 -0.144 -7.165 1.00 36.28 94 SER A O 1
ATOM 781 N N . HIS A 1 95 ? -0.130 0.980 -7.376 1.00 43.19 95 HIS A N 1
ATOM 782 C CA . HIS A 1 95 ? -0.476 1.985 -8.386 1.00 43.19 95 HIS A CA 1
ATOM 783 C C . HIS A 1 95 ? -1.139 1.397 -9.652 1.00 43.19 95 HIS A C 1
ATOM 785 O O . HIS A 1 95 ? -0.457 1.088 -10.622 1.00 43.19 95 HIS A O 1
ATOM 791 N N . SER A 1 96 ? -2.467 1.247 -9.685 1.00 41.06 96 SER A N 1
ATOM 792 C CA . SER A 1 96 ? -3.189 0.932 -10.929 1.00 41.06 96 SER A CA 1
ATOM 793 C C . SER A 1 96 ? -4.640 1.417 -10.888 1.00 41.06 96 SER A C 1
ATOM 795 O O . SER A 1 96 ? -5.274 1.419 -9.836 1.00 41.06 96 SER A O 1
ATOM 797 N N . ARG A 1 97 ? -5.201 1.779 -12.050 1.00 38.00 97 ARG A N 1
ATOM 798 C CA . ARG A 1 97 ? -6.644 2.051 -12.235 1.00 38.00 97 ARG A CA 1
ATOM 799 C C . ARG A 1 97 ? -7.532 0.858 -11.863 1.00 38.00 97 ARG A C 1
ATOM 801 O O . ARG A 1 97 ? -8.670 1.043 -11.439 1.00 38.00 97 ARG A O 1
ATOM 808 N N . ASP A 1 98 ? -6.975 -0.345 -11.935 1.00 47.81 98 ASP A N 1
ATOM 809 C CA . ASP A 1 98 ? -7.604 -1.597 -11.525 1.00 47.81 98 ASP A CA 1
ATOM 810 C C . ASP A 1 98 ? -7.839 -1.658 -10.000 1.00 47.81 98 ASP A C 1
ATOM 812 O O . ASP A 1 98 ? -8.734 -2.352 -9.516 1.00 47.81 98 ASP A O 1
ATOM 816 N N . ALA A 1 99 ? -7.092 -0.863 -9.222 1.00 48.97 99 ALA A N 1
ATOM 817 C CA . ALA A 1 99 ? -7.320 -0.691 -7.794 1.00 48.97 99 ALA A CA 1
ATOM 818 C C . ALA A 1 99 ? -8.665 -0.005 -7.505 1.00 48.97 99 ALA A C 1
ATOM 820 O O . ALA A 1 99 ? -9.341 -0.396 -6.560 1.00 48.97 99 ALA A O 1
ATOM 821 N N . HIS A 1 100 ? -9.111 0.961 -8.319 1.00 52.19 100 HIS A N 1
ATOM 822 C CA . HIS A 1 100 ? -10.413 1.612 -8.120 1.00 52.19 100 HIS A CA 1
ATOM 823 C C . HIS A 1 100 ? -11.579 0.667 -8.407 1.00 52.19 100 HIS A C 1
ATOM 825 O O . HIS A 1 100 ? -12.506 0.600 -7.603 1.00 52.19 100 HIS A O 1
ATOM 831 N N . ALA A 1 101 ? -11.508 -0.111 -9.493 1.00 60.88 101 ALA A N 1
ATOM 832 C CA . ALA A 1 101 ? -12.516 -1.123 -9.808 1.00 60.88 101 ALA A CA 1
ATOM 833 C C . ALA A 1 101 ? -12.582 -2.203 -8.716 1.00 60.88 101 ALA A C 1
ATOM 835 O O . ALA A 1 101 ? -13.661 -2.490 -8.204 1.00 60.88 101 ALA A O 1
ATOM 836 N N . LYS A 1 102 ? -11.426 -2.714 -8.268 1.00 65.62 102 LYS A N 1
ATOM 837 C CA . LYS A 1 102 ? -11.334 -3.686 -7.163 1.00 65.62 102 LYS A CA 1
ATOM 838 C C . LYS A 1 102 ? -11.807 -3.115 -5.824 1.00 65.62 102 LYS A C 1
ATOM 840 O O . LYS A 1 102 ? -12.413 -3.834 -5.033 1.00 65.62 102 LYS A O 1
ATOM 845 N N . THR A 1 103 ? -11.546 -1.833 -5.555 1.00 66.94 103 THR A N 1
ATOM 846 C CA . THR A 1 103 ? -12.054 -1.140 -4.358 1.00 66.94 103 THR A CA 1
ATOM 847 C C . THR A 1 103 ? -13.569 -1.000 -4.422 1.00 66.94 103 THR A C 1
ATOM 849 O O . THR A 1 103 ? -14.233 -1.318 -3.441 1.00 66.94 103 THR A O 1
ATOM 852 N N . SER A 1 104 ? -14.120 -0.584 -5.569 1.00 73.88 104 SER A N 1
ATOM 853 C CA . SER A 1 104 ? -15.570 -0.469 -5.759 1.00 73.88 104 SER A CA 1
ATOM 854 C C . SER A 1 104 ? -16.247 -1.829 -5.636 1.00 73.88 104 SER A C 1
ATOM 856 O O . SER A 1 104 ? -17.197 -1.946 -4.878 1.00 73.88 104 SER A O 1
ATOM 858 N N . GLU A 1 105 ? -15.722 -2.876 -6.280 1.00 81.50 105 GLU A N 1
ATOM 859 C CA . GLU A 1 105 ? -16.258 -4.241 -6.174 1.00 81.50 105 GLU A CA 1
ATOM 860 C C . GLU A 1 105 ? -16.260 -4.732 -4.717 1.00 81.50 105 GLU A C 1
ATOM 862 O O . GLU A 1 105 ? -17.218 -5.348 -4.241 1.00 81.50 105 GLU A O 1
ATOM 867 N N . LEU A 1 106 ? -15.195 -4.425 -3.971 1.00 82.56 106 LEU A N 1
ATOM 868 C CA . LEU A 1 106 ? -15.107 -4.748 -2.555 1.00 82.56 106 LEU A CA 1
ATOM 869 C C . LEU A 1 106 ? -16.147 -3.994 -1.727 1.00 82.56 106 LEU A C 1
ATOM 871 O O . LEU A 1 106 ? -16.799 -4.603 -0.879 1.00 82.56 106 LEU A O 1
ATOM 875 N N . ILE A 1 107 ? -16.300 -2.692 -1.967 1.00 86.88 107 ILE A N 1
ATOM 876 C CA . ILE A 1 107 ? -17.307 -1.853 -1.314 1.00 86.88 107 ILE A CA 1
ATOM 877 C C . ILE A 1 107 ? -18.708 -2.372 -1.641 1.00 86.88 107 ILE A C 1
ATOM 879 O O . ILE A 1 107 ? -19.506 -2.536 -0.724 1.00 86.88 107 ILE A O 1
ATOM 883 N N . ASP A 1 108 ? -18.991 -2.703 -2.900 1.00 88.06 108 ASP A N 1
ATOM 884 C CA . ASP A 1 108 ? -20.277 -3.236 -3.354 1.00 88.06 108 ASP A CA 1
ATOM 885 C C . ASP A 1 108 ? -20.600 -4.562 -2.655 1.00 88.06 108 ASP A C 1
ATOM 887 O O . ASP A 1 108 ? -21.722 -4.781 -2.193 1.00 88.06 108 ASP A O 1
ATOM 891 N N . LYS A 1 109 ? -19.600 -5.433 -2.487 1.00 89.31 109 LYS A N 1
ATOM 892 C CA . LYS A 1 109 ? -19.768 -6.691 -1.757 1.00 89.31 109 LYS A CA 1
ATOM 893 C C . LYS A 1 109 ? -20.009 -6.477 -0.261 1.00 89.31 109 LYS A C 1
ATOM 895 O O . LYS A 1 109 ? -20.915 -7.095 0.298 1.00 89.31 109 LYS A O 1
ATOM 900 N N . VAL A 1 110 ? -19.246 -5.597 0.391 1.00 90.88 110 VAL A N 1
ATOM 901 C CA . VAL A 1 110 ? -19.448 -5.261 1.813 1.00 90.88 110 VAL A CA 1
ATOM 902 C C . VAL A 1 110 ? -20.808 -4.584 2.021 1.00 90.88 110 VAL A C 1
ATOM 904 O O . VAL A 1 110 ? -21.511 -4.917 2.974 1.00 90.88 110 VAL A O 1
ATOM 907 N N . ALA A 1 111 ? -21.225 -3.705 1.108 1.00 92.31 111 ALA A N 1
ATOM 908 C CA . ALA A 1 111 ? -22.545 -3.084 1.104 1.00 92.31 111 ALA A CA 1
ATOM 909 C C . ALA A 1 111 ? -23.661 -4.132 0.970 1.00 92.31 111 ALA A C 1
ATOM 911 O O . ALA A 1 111 ? -24.619 -4.106 1.743 1.00 92.31 111 ALA A O 1
ATOM 912 N N . GLY A 1 112 ? -23.513 -5.100 0.061 1.00 92.75 112 GLY A N 1
ATOM 913 C CA . GLY A 1 112 ? -24.453 -6.213 -0.084 1.00 92.75 112 GLY A CA 1
ATOM 914 C C . GLY A 1 112 ? -24.560 -7.074 1.180 1.00 92.75 112 GLY A C 1
ATOM 915 O O . GLY A 1 112 ? -25.659 -7.442 1.590 1.00 92.75 112 GLY A O 1
ATOM 916 N N . GLU A 1 113 ? -23.442 -7.360 1.851 1.00 92.69 113 GLU A N 1
ATOM 917 C CA . GLU A 1 113 ? -23.445 -8.112 3.113 1.00 92.69 113 GLU A CA 1
ATOM 918 C C . GLU A 1 113 ? -24.051 -7.302 4.280 1.00 92.69 113 GLU A C 1
ATOM 920 O O . GLU A 1 113 ? -24.805 -7.858 5.084 1.00 92.69 113 GLU A O 1
ATOM 925 N N . LEU A 1 114 ? -23.805 -5.987 4.352 1.00 92.19 114 LEU A N 1
ATOM 926 C CA . LEU A 1 114 ? -24.483 -5.082 5.293 1.00 92.19 114 LEU A CA 1
ATOM 927 C C . LEU A 1 114 ? -26.002 -5.090 5.073 1.00 92.19 114 LEU A C 1
ATOM 929 O O . LEU A 1 114 ? -26.758 -5.254 6.029 1.00 92.19 114 LEU A O 1
ATOM 933 N N . GLN A 1 115 ? -26.463 -4.992 3.823 1.00 92.38 115 GLN A N 1
ATOM 934 C CA . GLN A 1 115 ? -27.890 -5.065 3.476 1.00 92.38 115 GLN A CA 1
ATOM 935 C C . GLN A 1 115 ? -28.525 -6.414 3.862 1.00 92.38 115 GLN A C 1
ATOM 937 O O . GLN A 1 115 ? -29.710 -6.470 4.187 1.00 92.38 115 GLN A O 1
ATOM 942 N N . GLN A 1 116 ? -27.739 -7.495 3.893 1.00 91.19 116 GLN A N 1
ATOM 943 C CA . GLN A 1 116 ? -28.159 -8.819 4.371 1.00 91.19 116 GLN A CA 1
ATOM 944 C C . GLN A 1 116 ? -28.154 -8.959 5.906 1.00 91.19 116 GLN A C 1
ATOM 946 O O . GLN A 1 116 ? -28.437 -10.040 6.426 1.00 91.19 116 GLN A O 1
ATOM 951 N N . GLY A 1 117 ? -27.844 -7.893 6.651 1.00 90.00 117 GLY A N 1
ATOM 952 C CA . GLY A 1 117 ? -27.864 -7.886 8.115 1.00 90.00 117 GLY A CA 1
ATOM 953 C C . GLY A 1 117 ? -26.530 -8.239 8.780 1.00 90.00 117 GLY A C 1
ATOM 954 O O . GLY A 1 117 ? -26.505 -8.461 9.993 1.00 90.00 117 GLY A O 1
ATOM 955 N N . GLN A 1 118 ? -25.427 -8.313 8.025 1.00 91.62 118 GLN A N 1
ATOM 956 C CA . GLN A 1 118 ? -24.091 -8.481 8.609 1.00 91.62 118 GLN A CA 1
ATOM 957 C C . GLN A 1 118 ? -23.620 -7.182 9.276 1.00 91.62 118 GLN A C 1
ATOM 959 O O . GLN A 1 118 ? -24.119 -6.101 8.975 1.00 91.62 118 GLN A O 1
ATOM 964 N N . ASN A 1 119 ? -22.652 -7.282 10.193 1.00 93.19 119 ASN A N 1
ATOM 965 C CA . ASN A 1 119 ? -22.090 -6.119 10.885 1.00 93.19 119 ASN A CA 1
ATOM 966 C C . ASN A 1 119 ? -20.588 -6.032 10.637 1.00 93.19 119 ASN A C 1
ATOM 968 O O . ASN A 1 119 ? -19.876 -7.034 10.768 1.00 93.19 119 ASN A O 1
ATOM 972 N N . PHE A 1 120 ? -20.108 -4.826 10.354 1.00 94.62 120 PHE A N 1
ATOM 973 C CA . PHE A 1 120 ? -18.719 -4.579 9.989 1.00 94.62 120 PHE A CA 1
ATOM 974 C C . PHE A 1 120 ? -18.060 -3.543 10.892 1.00 94.62 120 PHE A C 1
ATOM 976 O O . PHE A 1 120 ? -18.706 -2.617 11.377 1.00 94.62 120 PHE A O 1
ATOM 983 N N . LEU A 1 121 ? -16.755 -3.710 11.103 1.00 94.88 121 LEU A N 1
ATOM 984 C CA . LEU A 1 121 ? -15.887 -2.718 11.730 1.00 94.88 121 LEU A CA 1
ATOM 985 C C . LEU A 1 121 ? -14.882 -2.228 10.693 1.00 94.88 121 LEU A C 1
ATOM 987 O O . LEU A 1 121 ? -14.137 -3.031 10.123 1.00 94.88 121 LEU A O 1
ATOM 991 N N . ILE A 1 122 ? -14.860 -0.916 10.469 1.00 93.88 122 ILE A N 1
ATOM 992 C CA . ILE A 1 122 ? -13.991 -0.266 9.489 1.00 93.88 122 ILE A CA 1
ATOM 993 C C . ILE A 1 122 ? -13.391 0.977 10.125 1.00 93.88 122 ILE A C 1
ATOM 995 O O . ILE A 1 122 ? -14.119 1.849 10.581 1.00 93.88 122 ILE A O 1
ATOM 999 N N . TYR A 1 123 ? -12.067 1.074 10.113 1.00 92.94 123 TYR A N 1
ATOM 1000 C CA . TYR A 1 123 ? -11.366 2.301 10.476 1.00 92.94 123 TYR A CA 1
ATOM 1001 C C . TYR A 1 123 ? -11.484 3.295 9.317 1.00 92.94 123 TYR A C 1
ATOM 1003 O O . TYR A 1 123 ? -10.926 2.999 8.257 1.00 92.94 123 TYR A O 1
ATOM 1011 N N . PRO A 1 124 ? -12.184 4.439 9.462 1.00 89.88 124 PRO A N 1
ATOM 1012 C CA . PRO A 1 124 ? -12.456 5.330 8.334 1.00 89.88 124 PRO A CA 1
ATOM 1013 C C . PRO A 1 124 ? -11.200 5.828 7.629 1.00 89.88 124 PRO A C 1
ATOM 1015 O O . PRO A 1 124 ? -11.183 5.868 6.407 1.00 89.88 124 PRO A O 1
ATOM 1018 N N . SER A 1 125 ? -10.138 6.135 8.379 1.00 80.00 125 SER A N 1
ATOM 1019 C CA . SER A 1 125 ? -8.855 6.585 7.826 1.00 80.00 125 SER A CA 1
ATOM 1020 C C . SER A 1 125 ? -8.067 5.475 7.122 1.00 80.00 125 SER A C 1
ATOM 1022 O O . SER A 1 125 ? -7.108 5.755 6.407 1.00 80.00 125 SER A O 1
ATOM 1024 N N . GLY A 1 126 ? -8.423 4.202 7.341 1.00 78.88 126 GLY A N 1
ATOM 1025 C CA . GLY A 1 126 ? -7.716 3.045 6.789 1.00 78.88 126 GLY A CA 1
ATOM 1026 C C . GLY A 1 126 ? -6.275 2.882 7.288 1.00 78.88 126 GLY A C 1
ATOM 1027 O O . GLY A 1 126 ? -5.524 2.082 6.737 1.00 78.88 126 GLY A O 1
ATOM 1028 N N . ARG A 1 127 ? -5.848 3.625 8.314 1.00 78.81 127 ARG A N 1
ATOM 1029 C CA . ARG A 1 127 ? -4.460 3.641 8.800 1.00 78.81 127 ARG A CA 1
ATOM 1030 C C . ARG A 1 127 ? -4.399 3.928 10.293 1.00 78.81 127 ARG A C 1
ATOM 1032 O O . ARG A 1 127 ? -5.397 4.302 10.888 1.00 78.81 127 ARG A O 1
ATOM 1039 N N . LEU A 1 128 ? -3.224 3.743 10.891 1.00 81.12 128 LEU A N 1
ATOM 1040 C CA . LEU A 1 128 ? -2.977 4.178 12.265 1.00 81.12 128 LEU A CA 1
ATOM 1041 C C . LEU A 1 128 ? -2.898 5.702 12.346 1.00 81.12 128 LEU A C 1
ATOM 1043 O O . LEU A 1 128 ? -2.332 6.340 11.454 1.00 81.12 128 LEU A O 1
ATOM 1047 N N . GLN A 1 129 ? -3.352 6.256 13.468 1.00 82.25 129 GLN A N 1
ATOM 1048 C CA . GLN A 1 129 ? -3.078 7.638 13.838 1.00 82.25 129 GLN A CA 1
ATOM 1049 C C . GLN A 1 129 ? -1.574 7.894 13.803 1.00 82.25 129 GLN A C 1
ATOM 1051 O O . GLN A 1 129 ? -0.758 7.069 14.233 1.00 82.25 129 GLN A O 1
ATOM 1056 N N . ARG A 1 130 ? -1.215 9.053 13.260 1.00 75.38 130 ARG A N 1
ATOM 1057 C CA . ARG A 1 130 ? 0.172 9.507 13.129 1.00 75.38 130 ARG A CA 1
ATOM 1058 C C . ARG A 1 130 ? 0.529 10.594 14.140 1.00 75.38 130 ARG A C 1
ATOM 1060 O O . ARG A 1 130 ? 1.704 10.839 14.370 1.00 75.38 130 ARG A O 1
ATOM 1067 N N . GLN A 1 131 ? -0.481 11.150 14.796 1.00 78.81 131 GLN A N 1
ATOM 1068 C CA . GLN A 1 131 ? -0.380 12.193 15.805 1.00 78.81 131 GLN A CA 1
ATOM 1069 C C . GLN A 1 131 ? -1.409 11.960 16.914 1.00 78.81 131 GLN A C 1
ATOM 1071 O O . GLN A 1 131 ? -2.178 10.996 16.869 1.00 78.81 131 GLN A O 1
ATOM 1076 N N . GLY A 1 132 ? -1.427 12.845 17.911 1.00 79.94 132 GLY A N 1
ATOM 1077 C CA . GLY A 1 132 ? -2.349 12.761 19.047 1.00 79.94 132 GLY A CA 1
ATOM 1078 C C . GLY A 1 132 ? -3.833 12.779 18.670 1.00 79.94 132 GLY A C 1
ATOM 1079 O O . GLY A 1 132 ? -4.681 12.392 19.468 1.00 79.94 132 GLY A O 1
ATOM 1080 N N . TYR A 1 133 ? -4.169 13.189 17.453 1.00 83.19 133 TYR A N 1
ATOM 1081 C CA . TYR A 1 133 ? -5.532 13.301 16.947 1.00 83.19 133 TYR A CA 1
ATOM 1082 C C . TYR A 1 133 ? -5.718 12.476 15.663 1.00 83.19 133 TYR A C 1
ATOM 1084 O O . TYR A 1 133 ? -4.755 12.007 15.053 1.00 83.19 133 TYR A O 1
ATOM 1092 N N . GLU A 1 134 ? -6.965 12.162 15.315 1.00 85.12 134 GLU A N 1
ATOM 1093 C CA . GLU A 1 134 ? -7.304 11.346 14.141 1.00 85.12 134 GLU A CA 1
ATOM 1094 C C . GLU A 1 134 ? -7.474 12.241 12.916 1.00 85.12 134 GLU A C 1
ATOM 1096 O O . GLU A 1 134 ? -8.114 13.287 13.002 1.00 85.12 134 GLU A O 1
ATOM 1101 N N . VAL A 1 135 ? -6.934 11.799 11.781 1.00 79.44 135 VAL A N 1
ATOM 1102 C CA . VAL A 1 135 ? -7.134 12.441 10.479 1.00 79.44 135 VAL A CA 1
ATOM 1103 C C . VAL A 1 135 ? -7.607 11.373 9.507 1.00 79.44 135 VAL A C 1
ATOM 1105 O O . VAL A 1 135 ? -6.837 10.495 9.098 1.00 79.44 135 VAL A O 1
ATOM 1108 N N . VAL A 1 136 ? -8.888 11.462 9.158 1.00 80.12 136 VAL A N 1
ATOM 1109 C CA . VAL A 1 136 ? -9.549 10.605 8.173 1.00 80.12 136 VAL A CA 1
ATOM 1110 C C . VAL A 1 136 ? -9.114 11.009 6.769 1.00 80.12 136 VAL A C 1
ATOM 1112 O O . VAL A 1 136 ? -8.825 10.135 5.950 1.00 80.12 136 VAL A O 1
ATOM 1115 N N . GLY A 1 137 ? -8.995 12.314 6.515 1.00 74.12 137 GLY A N 1
ATOM 1116 C CA . GLY A 1 137 ? -8.437 12.852 5.280 1.00 74.12 137 GLY A CA 1
ATOM 1117 C C . GLY A 1 137 ? -9.230 12.445 4.038 1.00 74.12 137 GLY A C 1
ATOM 1118 O O . GLY A 1 137 ? -10.459 12.506 4.017 1.00 74.12 137 GLY A O 1
ATOM 1119 N N . GLY A 1 138 ? -8.530 12.015 2.990 1.00 66.88 138 GLY A N 1
ATOM 1120 C CA . GLY A 1 138 ? -9.113 11.647 1.700 1.00 66.88 138 GLY A CA 1
ATOM 1121 C C . GLY A 1 138 ? -9.841 10.303 1.625 1.00 66.88 138 GLY A C 1
ATOM 1122 O O . GLY A 1 138 ? -10.357 9.955 0.555 1.00 66.88 138 GLY A O 1
ATOM 1123 N N . ALA A 1 139 ? -9.911 9.544 2.721 1.00 75.88 139 ALA A N 1
ATOM 1124 C CA . ALA A 1 139 ? -10.420 8.178 2.707 1.00 75.88 139 ALA A CA 1
ATOM 1125 C C . ALA A 1 139 ? -11.884 8.082 2.231 1.00 75.88 139 ALA A C 1
ATOM 1127 O O . ALA A 1 139 ? -12.735 8.896 2.590 1.00 75.88 139 ALA A O 1
ATOM 1128 N N . ARG A 1 140 ? -12.179 7.069 1.403 1.00 80.75 140 ARG A N 1
ATOM 1129 C CA . ARG A 1 140 ? -13.460 6.957 0.670 1.00 80.75 140 ARG A CA 1
ATOM 1130 C C . ARG A 1 140 ? -14.404 5.877 1.194 1.00 80.75 140 ARG A C 1
ATOM 1132 O O . ARG A 1 140 ? -15.612 6.008 1.048 1.00 80.75 140 ARG A O 1
ATOM 1139 N N . ILE A 1 141 ? -13.873 4.830 1.830 1.00 85.69 141 ILE A N 1
ATOM 1140 C CA . ILE A 1 141 ? -14.618 3.594 2.137 1.00 85.69 141 ILE A CA 1
ATOM 1141 C C . ILE A 1 141 ? -15.866 3.860 2.991 1.00 85.69 141 ILE A C 1
ATOM 1143 O O . ILE A 1 141 ? -16.935 3.338 2.686 1.00 85.69 141 ILE A O 1
ATOM 1147 N N . ALA A 1 142 ? -15.751 4.666 4.053 1.00 91.38 142 ALA A N 1
ATOM 1148 C CA . ALA A 1 142 ? -16.885 4.956 4.933 1.00 91.38 142 ALA A CA 1
ATOM 1149 C C . ALA A 1 142 ? -18.001 5.720 4.198 1.00 91.38 142 ALA A C 1
ATOM 1151 O O . ALA A 1 142 ? -19.165 5.336 4.297 1.00 91.38 142 ALA A O 1
ATOM 1152 N N . TYR A 1 143 ? -17.637 6.748 3.425 1.00 91.50 143 TYR A N 1
ATOM 1153 C CA . TYR A 1 143 ? -18.574 7.532 2.618 1.00 91.50 143 TYR A CA 1
ATOM 1154 C C . TYR A 1 143 ? -19.301 6.658 1.593 1.00 91.50 143 TYR A C 1
ATOM 1156 O O . TYR A 1 143 ? -20.527 6.597 1.575 1.00 91.50 143 TYR A O 1
ATOM 1164 N N . GLU A 1 144 ? -18.540 5.907 0.803 1.00 90.06 144 GLU A N 1
ATOM 1165 C CA . GLU A 1 144 ? -19.069 5.075 -0.273 1.00 90.06 144 GLU A CA 1
ATOM 1166 C C . GLU A 1 144 ? -19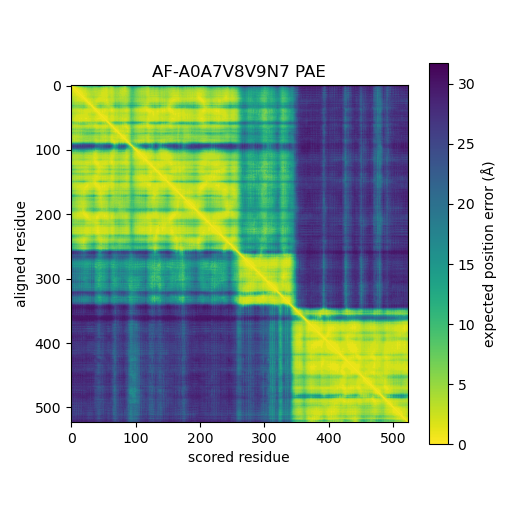.982 3.937 0.218 1.00 90.06 144 GLU A C 1
ATOM 1168 O O . GLU A 1 144 ? -20.944 3.575 -0.466 1.00 90.06 144 GLU A O 1
ATOM 1173 N N . LEU A 1 145 ? -19.720 3.378 1.406 1.00 92.12 145 LEU A N 1
ATOM 1174 C CA . LEU A 1 145 ? -20.599 2.384 2.029 1.00 92.12 145 LEU A CA 1
ATOM 1175 C C . LEU A 1 145 ? -21.909 2.999 2.526 1.00 92.12 145 LEU A C 1
ATOM 1177 O O . LEU A 1 145 ? -22.971 2.410 2.329 1.00 92.12 145 LEU A O 1
ATOM 1181 N N . LEU A 1 146 ? -21.847 4.171 3.162 1.00 93.81 146 LEU A N 1
ATOM 1182 C CA . LEU A 1 146 ? -23.032 4.875 3.667 1.00 93.81 146 LEU A CA 1
ATOM 1183 C C . LEU A 1 146 ? -23.909 5.438 2.542 1.00 93.81 146 LEU A C 1
ATOM 1185 O O . LEU A 1 146 ? -25.118 5.598 2.723 1.00 93.81 146 LEU A O 1
ATOM 1189 N N . GLU A 1 147 ? -23.320 5.708 1.378 1.00 92.94 147 GLU A N 1
ATOM 1190 C CA . GLU A 1 147 ? -24.046 6.064 0.160 1.00 92.94 147 GLU A CA 1
ATOM 1191 C C . GLU A 1 147 ? -24.838 4.864 -0.392 1.00 92.94 147 GLU A C 1
ATOM 1193 O O . GLU A 1 147 ? -26.015 4.996 -0.718 1.00 92.94 147 GLU A O 1
ATOM 1198 N N . ARG A 1 148 ? -24.229 3.669 -0.424 1.00 92.12 148 ARG A N 1
ATOM 1199 C CA . ARG A 1 148 ? -24.840 2.439 -0.971 1.00 92.12 148 ARG A CA 1
ATOM 1200 C C . ARG A 1 148 ? -25.801 1.725 -0.016 1.00 92.12 148 ARG A C 1
ATOM 1202 O O . ARG A 1 148 ? -26.623 0.916 -0.453 1.00 92.12 148 ARG A O 1
ATOM 1209 N N . VAL A 1 149 ? -25.689 1.961 1.291 1.00 91.62 149 VAL A N 1
ATOM 1210 C CA . VAL A 1 149 ? -26.500 1.287 2.314 1.00 91.62 149 VAL A CA 1
ATOM 1211 C C . VAL A 1 149 ? -27.336 2.306 3.076 1.00 91.62 149 VAL A C 1
ATOM 1213 O O . VAL A 1 149 ? -26.864 2.957 4.002 1.00 91.62 149 VAL A O 1
ATOM 1216 N N . GLU A 1 150 ? -28.617 2.403 2.717 1.00 85.81 150 GLU A N 1
ATOM 1217 C CA . GLU A 1 150 ? -29.536 3.349 3.359 1.00 85.81 150 GLU A CA 1
ATOM 1218 C C . GLU A 1 150 ? -29.926 2.947 4.784 1.00 85.81 150 GLU A C 1
ATOM 1220 O O . GLU A 1 150 ? -30.077 3.792 5.660 1.00 85.81 150 GLU A O 1
ATOM 1225 N N . LYS A 1 151 ? -30.090 1.644 5.028 1.00 89.31 151 LYS A N 1
ATOM 1226 C CA . LYS A 1 151 ? -30.584 1.107 6.301 1.00 89.31 151 LYS A CA 1
ATOM 1227 C C . LYS A 1 151 ? -29.458 0.437 7.074 1.00 89.31 151 LYS A C 1
ATOM 1229 O O . LYS A 1 151 ? -29.323 -0.785 7.041 1.00 89.31 151 LYS A O 1
ATOM 1234 N N . VAL A 1 152 ? -28.656 1.239 7.767 1.00 93.81 152 VAL A N 1
ATOM 1235 C CA . VAL A 1 152 ? -27.568 0.766 8.632 1.00 93.81 152 VAL A CA 1
ATOM 1236 C C . VAL A 1 152 ? -27.458 1.634 9.878 1.00 93.81 152 VAL A C 1
ATOM 1238 O O . VAL A 1 152 ? -27.564 2.854 9.803 1.00 93.81 152 VAL A O 1
ATOM 1241 N N . ASN A 1 153 ? -27.226 1.010 11.033 1.00 94.12 153 ASN A N 1
ATOM 1242 C CA . ASN A 1 153 ? -26.899 1.753 12.245 1.00 94.12 153 ASN A CA 1
ATOM 1243 C C . ASN A 1 153 ? -25.411 2.090 12.234 1.00 94.12 153 ASN A C 1
ATOM 1245 O O . ASN A 1 153 ? -24.577 1.185 12.138 1.00 94.12 153 ASN A O 1
ATOM 1249 N N . VAL A 1 154 ? -25.069 3.366 12.383 1.00 96.00 154 VAL A N 1
ATOM 1250 C CA . VAL A 1 154 ? -23.673 3.793 12.482 1.00 96.00 154 VAL A CA 1
ATOM 1251 C C . VAL A 1 154 ? -23.289 3.889 13.950 1.00 96.00 154 VAL A C 1
ATOM 1253 O O . VAL A 1 154 ? -24.013 4.453 14.765 1.00 96.00 154 VAL A O 1
ATOM 1256 N N . VAL A 1 155 ? -22.149 3.312 14.315 1.00 96.62 155 VAL A N 1
ATOM 1257 C CA . VAL A 1 155 ? -21.623 3.362 15.681 1.00 96.62 155 VAL A CA 1
ATOM 1258 C C . VAL A 1 155 ? -20.228 3.948 15.629 1.00 96.62 155 VAL A C 1
ATOM 1260 O O . VAL A 1 155 ? -19.287 3.294 15.183 1.00 96.62 155 VAL A O 1
ATOM 1263 N N . LEU A 1 156 ? -20.087 5.176 16.112 1.00 97.50 156 LEU A N 1
ATOM 1264 C CA . LEU A 1 156 ? -18.786 5.806 16.255 1.00 97.50 156 LEU A CA 1
ATOM 1265 C C . LEU A 1 156 ? -18.137 5.330 17.552 1.00 97.50 156 LEU A C 1
ATOM 1267 O O . LEU A 1 156 ? -18.792 5.224 18.594 1.00 97.50 156 LEU A O 1
ATOM 1271 N N . VAL A 1 157 ? -16.842 5.027 17.487 1.00 97.50 157 VAL A N 1
ATOM 1272 C CA . VAL A 1 157 ? -16.068 4.609 18.658 1.00 97.50 157 VAL A CA 1
ATOM 1273 C C . VAL A 1 157 ? -14.848 5.504 18.791 1.00 97.50 157 VAL A C 1
ATOM 1275 O O . VAL A 1 157 ? -14.028 5.585 17.883 1.00 97.50 157 VAL A O 1
ATOM 1278 N N . ARG A 1 158 ? -14.711 6.176 19.933 1.00 97.00 158 ARG A N 1
ATOM 1279 C CA . ARG A 1 158 ? -13.495 6.916 20.265 1.00 97.00 158 ARG A CA 1
ATOM 1280 C C . ARG A 1 158 ? -12.667 6.109 21.255 1.00 97.00 158 ARG A C 1
ATOM 1282 O O . ARG A 1 158 ? -13.057 5.944 22.413 1.00 97.00 158 ARG A O 1
ATOM 1289 N N . THR A 1 159 ? -11.515 5.627 20.814 1.00 97.31 159 THR A N 1
ATOM 1290 C CA . THR A 1 159 ? -10.502 5.024 21.670 1.00 97.31 159 THR A CA 1
ATOM 1291 C C . THR A 1 159 ? -9.509 6.074 22.151 1.00 97.31 159 THR A C 1
ATOM 1293 O O . THR A 1 159 ? -8.940 6.843 21.369 1.00 97.31 159 THR A O 1
ATOM 1296 N N . ARG A 1 160 ? -9.277 6.063 23.464 1.00 95.81 160 ARG A N 1
ATOM 1297 C CA . ARG A 1 160 ? -8.278 6.865 24.168 1.00 95.81 160 ARG A CA 1
ATOM 1298 C C . ARG A 1 160 ? -7.396 6.004 25.042 1.00 95.81 160 ARG A C 1
ATOM 1300 O O . ARG A 1 160 ? -7.774 4.922 25.485 1.00 95.81 160 ARG A O 1
ATOM 1307 N N . GLY A 1 161 ? -6.222 6.519 25.341 1.00 94.19 161 GLY A N 1
ATOM 1308 C CA . GLY A 1 161 ? -5.230 5.941 26.213 1.00 94.19 161 GLY A CA 1
ATOM 1309 C C . GLY A 1 161 ? -4.314 4.975 25.489 1.00 94.19 161 GLY A C 1
ATOM 1310 O O . GLY A 1 161 ? -3.618 4.235 26.169 1.00 94.19 161 GLY A O 1
ATOM 1311 N N . LEU A 1 162 ? -4.261 4.950 24.152 1.00 95.50 162 LEU A N 1
ATOM 1312 C CA . LEU A 1 162 ? -3.361 4.080 23.372 1.00 95.50 162 LEU A CA 1
ATOM 1313 C C . LEU A 1 162 ? -2.219 4.844 22.684 1.00 95.50 162 LEU A C 1
ATOM 1315 O O . LEU A 1 162 ? -1.179 4.229 22.415 1.00 95.50 162 LEU A O 1
ATOM 1319 N N . TRP A 1 163 ? -2.350 6.163 22.511 1.00 93.19 163 TRP A N 1
ATOM 1320 C CA . TRP A 1 163 ? -1.300 7.018 21.958 1.00 93.19 163 TRP A CA 1
ATOM 1321 C C . TRP A 1 163 ? -0.048 7.072 22.858 1.00 93.19 163 TRP A C 1
ATOM 1323 O O . TRP A 1 163 ? -0.134 7.248 24.076 1.00 93.19 163 TRP A O 1
ATOM 1333 N N . GLY A 1 164 ? 1.138 6.824 22.295 1.00 89.94 164 GLY A N 1
ATOM 1334 C CA . GLY A 1 164 ? 2.378 6.623 23.069 1.00 89.94 164 GLY A CA 1
ATOM 1335 C C . GLY A 1 164 ? 2.645 5.176 23.512 1.00 89.94 164 GLY A C 1
ATOM 1336 O O . GLY A 1 164 ? 3.636 4.899 24.193 1.00 89.94 164 GLY A O 1
ATOM 1337 N N . SER A 1 165 ? 1.774 4.223 23.158 1.00 92.50 165 SER A N 1
ATOM 1338 C CA . SER A 1 165 ? 2.074 2.793 23.313 1.00 92.50 165 SER A CA 1
ATOM 1339 C C . SER A 1 165 ? 3.022 2.295 22.215 1.00 92.50 165 SER A C 1
ATOM 1341 O O . SER A 1 165 ? 3.077 2.869 21.135 1.00 92.50 165 SER A O 1
ATOM 1343 N N . ARG A 1 166 ? 3.692 1.156 22.445 1.00 90.12 166 ARG A N 1
ATOM 1344 C CA . ARG A 1 166 ? 4.594 0.529 21.452 1.00 90.12 166 ARG A CA 1
ATOM 1345 C C . ARG A 1 166 ? 3.898 0.049 20.170 1.00 90.12 166 ARG A C 1
ATOM 1347 O O . ARG A 1 166 ? 4.540 -0.452 19.261 1.00 90.12 166 ARG A O 1
ATOM 1354 N N . PHE A 1 167 ? 2.567 0.034 20.184 1.00 90.56 167 PHE A N 1
ATOM 1355 C CA . PHE A 1 167 ? 1.743 -0.421 19.069 1.00 90.56 167 PHE A CA 1
ATOM 1356 C C . PHE A 1 167 ? 1.148 0.756 18.286 1.00 90.56 167 PHE A C 1
ATOM 1358 O O . PHE A 1 167 ? 0.425 0.508 17.327 1.00 90.56 167 PHE A O 1
ATOM 1365 N N . GLY A 1 168 ? 1.414 2.001 18.698 1.00 88.00 168 GLY A N 1
ATOM 1366 C CA . GLY A 1 168 ? 1.071 3.219 17.960 1.00 88.00 168 GLY A CA 1
ATOM 1367 C C . GLY A 1 168 ? 2.322 3.902 17.405 1.00 88.00 168 GLY A C 1
ATOM 1368 O O . GLY A 1 168 ? 3.440 3.541 17.772 1.00 88.00 168 GLY A O 1
ATOM 1369 N N . CYS A 1 169 ? 2.132 4.893 16.536 1.00 84.38 169 CYS A N 1
ATOM 1370 C CA . CYS A 1 169 ? 3.229 5.521 15.791 1.00 84.38 169 CYS A CA 1
ATOM 1371 C C . CYS A 1 169 ? 4.109 6.457 16.637 1.00 84.38 169 CYS A C 1
ATOM 1373 O O . CYS A 1 169 ? 5.255 6.694 16.283 1.00 84.38 169 CYS A O 1
ATOM 1375 N N . ALA A 1 170 ? 3.619 6.940 17.783 1.00 85.56 170 ALA A N 1
ATOM 1376 C CA . ALA A 1 170 ? 4.317 7.925 18.616 1.00 85.56 170 ALA A CA 1
ATOM 1377 C C . ALA A 1 170 ? 5.766 7.553 19.004 1.00 85.56 170 ALA A C 1
ATOM 1379 O O . ALA A 1 170 ? 6.604 8.433 19.112 1.00 85.56 170 ALA A O 1
ATOM 1380 N N . GLN A 1 171 ? 6.073 6.271 19.252 1.00 82.88 171 GLN A N 1
ATOM 1381 C CA . GLN A 1 171 ? 7.413 5.858 19.716 1.00 82.88 171 GLN A CA 1
ATOM 1382 C C . GLN A 1 171 ? 8.440 5.675 18.599 1.00 82.88 171 GLN A C 1
ATOM 1384 O O . GLN A 1 171 ? 9.633 5.673 18.882 1.00 82.88 171 GLN A O 1
ATOM 1389 N N . GLU A 1 172 ? 7.993 5.430 17.367 1.00 74.94 172 GLU A N 1
ATOM 1390 C CA . GLU A 1 172 ? 8.877 5.164 16.223 1.00 74.94 172 GLU A CA 1
ATOM 1391 C C . GLU A 1 172 ? 8.832 6.309 15.193 1.00 74.94 172 GLU A C 1
ATOM 1393 O O . GLU A 1 172 ? 9.641 6.321 14.269 1.00 74.94 172 GLU A O 1
ATOM 1398 N N . GLY A 1 173 ? 7.899 7.263 15.335 1.00 70.69 173 GLY A N 1
ATOM 1399 C CA . GLY A 1 173 ? 7.626 8.313 14.344 1.00 70.69 173 GLY A CA 1
ATOM 1400 C C . GLY A 1 173 ? 6.992 7.769 13.057 1.00 70.69 173 GLY A C 1
ATOM 1401 O O . GLY A 1 173 ? 6.620 8.527 12.168 1.00 70.69 173 GLY A O 1
ATOM 1402 N N . ASP A 1 174 ? 6.841 6.447 12.957 1.00 70.62 174 ASP A N 1
ATOM 1403 C CA . ASP A 1 174 ? 6.299 5.723 11.815 1.00 70.62 174 ASP A CA 1
ATOM 1404 C C . ASP A 1 174 ? 5.524 4.468 12.279 1.00 70.62 174 ASP A C 1
ATOM 1406 O O . ASP A 1 174 ? 5.340 4.239 13.477 1.00 70.62 174 ASP A O 1
ATOM 1410 N N . VAL A 1 175 ? 5.010 3.667 11.337 1.00 75.31 175 VAL A N 1
ATOM 1411 C CA . VAL A 1 175 ? 4.207 2.473 11.603 1.00 75.31 175 VAL A CA 1
ATOM 1412 C C . VAL A 1 175 ? 5.070 1.458 12.350 1.00 75.31 175 VAL A C 1
ATOM 1414 O O . VAL A 1 175 ? 6.045 0.954 11.788 1.00 75.31 175 VAL A O 1
ATOM 1417 N N . PRO A 1 176 ? 4.700 1.079 13.585 1.00 82.38 176 PRO A N 1
ATOM 1418 C CA . PRO A 1 176 ? 5.521 0.180 14.371 1.00 82.38 176 PRO A CA 1
ATOM 1419 C C . PRO A 1 176 ? 5.539 -1.222 13.767 1.00 82.38 176 PRO A C 1
ATOM 1421 O O . PRO A 1 176 ? 4.523 -1.751 13.307 1.00 82.38 176 PRO A O 1
ATOM 1424 N N . THR A 1 177 ? 6.682 -1.902 13.839 1.00 82.00 177 THR A N 1
ATOM 1425 C CA . THR A 1 177 ? 6.767 -3.281 13.334 1.00 82.00 177 THR A CA 1
ATOM 1426 C C . THR A 1 177 ? 5.965 -4.231 14.234 1.00 82.00 177 THR A C 1
ATOM 1428 O O . THR A 1 177 ? 6.392 -4.560 15.347 1.00 82.00 177 THR A O 1
ATOM 1431 N N . LEU A 1 178 ? 4.813 -4.717 13.757 1.00 78.88 178 LEU A N 1
ATOM 1432 C CA . LEU A 1 178 ? 3.864 -5.498 14.564 1.00 78.88 178 LEU A CA 1
ATOM 1433 C C . LEU A 1 178 ? 4.487 -6.762 15.186 1.00 78.88 178 LEU A C 1
ATOM 1435 O O . LEU A 1 178 ? 4.335 -6.997 16.384 1.00 78.88 178 LEU A O 1
ATOM 1439 N N . GLY A 1 179 ? 5.228 -7.556 14.402 1.00 78.00 179 GLY A N 1
ATOM 1440 C CA . GLY A 1 179 ? 5.843 -8.806 14.873 1.00 78.00 179 GLY A CA 1
ATOM 1441 C C . GLY A 1 179 ? 6.907 -8.593 15.957 1.00 78.00 179 GLY A C 1
ATOM 1442 O O . GLY A 1 179 ? 6.876 -9.250 17.000 1.00 78.00 179 GLY A O 1
ATOM 1443 N N . LYS A 1 180 ? 7.805 -7.618 15.754 1.00 84.12 180 LYS A N 1
ATOM 1444 C CA . LYS A 1 180 ? 8.843 -7.230 16.726 1.00 84.12 180 LYS A CA 1
ATOM 1445 C C . LYS A 1 180 ? 8.215 -6.767 18.042 1.00 84.12 180 LYS A C 1
ATOM 1447 O O . LYS A 1 180 ? 8.600 -7.230 19.116 1.00 84.12 180 LYS A O 1
ATOM 1452 N N . ASN A 1 181 ? 7.205 -5.901 17.959 1.00 87.38 181 ASN A N 1
ATOM 1453 C CA . ASN A 1 181 ? 6.519 -5.358 19.128 1.00 87.38 181 ASN A CA 1
ATOM 1454 C C . ASN A 1 181 ? 5.663 -6.407 19.859 1.00 87.38 181 ASN A C 1
ATOM 1456 O O . ASN A 1 181 ? 5.581 -6.383 21.093 1.00 87.38 181 ASN A O 1
ATOM 1460 N N . ALA A 1 182 ? 5.085 -7.376 19.145 1.00 84.81 182 ALA A N 1
ATOM 1461 C CA . ALA A 1 182 ? 4.399 -8.520 19.744 1.00 84.81 182 ALA A CA 1
ATOM 1462 C C . ALA A 1 182 ? 5.367 -9.425 20.528 1.00 84.81 182 ALA A C 1
ATOM 1464 O O . ALA A 1 182 ? 5.093 -9.754 21.685 1.00 84.81 182 ALA A O 1
ATOM 1465 N N . LEU A 1 183 ? 6.528 -9.760 19.953 1.00 87.12 183 LEU A N 1
ATOM 1466 C CA . LEU A 1 183 ? 7.546 -10.579 20.622 1.00 87.12 183 LEU A CA 1
ATOM 1467 C C . LEU A 1 183 ? 8.116 -9.879 21.864 1.00 87.12 183 LEU A C 1
ATOM 1469 O O . LEU A 1 183 ? 8.194 -10.479 22.937 1.00 87.12 183 LEU A O 1
ATOM 1473 N N . ALA A 1 184 ? 8.438 -8.587 21.753 1.00 88.06 184 ALA A N 1
ATOM 1474 C CA . ALA A 1 184 ? 8.875 -7.786 22.894 1.00 88.06 184 ALA A CA 1
ATOM 1475 C C . ALA A 1 184 ? 7.800 -7.745 23.994 1.00 88.06 184 ALA A C 1
ATOM 1477 O O . ALA A 1 184 ? 8.107 -7.879 25.179 1.00 88.06 184 ALA A O 1
ATOM 1478 N N . SER A 1 185 ? 6.524 -7.610 23.615 1.00 87.44 185 SER A N 1
ATOM 1479 C CA . SER A 1 185 ? 5.406 -7.661 24.563 1.00 87.44 185 SER A CA 1
ATOM 1480 C C . SER A 1 185 ? 5.324 -8.985 25.297 1.00 87.44 185 SER A C 1
ATOM 1482 O O . SER A 1 185 ? 5.132 -8.972 26.510 1.00 87.44 185 SER A O 1
ATOM 1484 N N . LEU A 1 186 ? 5.503 -10.103 24.595 1.00 87.62 186 LEU A N 1
ATOM 1485 C CA . LEU A 1 186 ? 5.523 -11.424 25.211 1.00 87.62 186 LEU A CA 1
ATOM 1486 C C . LEU A 1 186 ? 6.665 -11.544 26.229 1.00 87.62 186 LEU A C 1
ATOM 1488 O O . LEU A 1 186 ? 6.432 -12.003 27.344 1.00 87.62 186 LEU A O 1
ATOM 1492 N N . GLY A 1 187 ? 7.861 -11.050 25.893 1.00 90.19 187 GLY A N 1
ATOM 1493 C CA . GLY A 1 187 ? 8.994 -10.999 26.822 1.00 90.19 187 GLY A CA 1
ATOM 1494 C C . GLY A 1 187 ? 8.671 -10.229 28.105 1.00 90.19 187 GLY A C 1
ATOM 1495 O O . GLY A 1 187 ? 8.913 -10.723 29.204 1.00 90.19 187 GLY A O 1
ATOM 1496 N N . TRP A 1 188 ? 8.032 -9.061 27.987 1.00 89.81 188 TRP A N 1
ATOM 1497 C CA . TRP A 1 188 ? 7.588 -8.287 29.151 1.00 89.81 188 TRP A CA 1
ATOM 1498 C C . TRP A 1 188 ? 6.467 -8.963 29.940 1.00 89.81 188 TRP A C 1
ATOM 1500 O O . TRP A 1 188 ? 6.457 -8.886 31.167 1.00 89.81 188 TRP A O 1
ATOM 1510 N N . VAL A 1 189 ? 5.541 -9.644 29.260 1.00 87.56 189 VAL A N 1
ATOM 1511 C CA . VAL A 1 189 ? 4.499 -10.443 29.916 1.00 87.56 189 VAL A CA 1
ATOM 1512 C C . VAL A 1 189 ? 5.136 -11.536 30.771 1.00 87.56 189 VAL A C 1
ATOM 1514 O O . VAL A 1 189 ? 4.775 -11.674 31.936 1.00 87.56 189 VAL A O 1
ATOM 1517 N N . LEU A 1 190 ? 6.122 -12.260 30.238 1.00 88.25 190 LEU A N 1
ATOM 1518 C CA . LEU A 1 190 ? 6.854 -13.293 30.973 1.00 88.25 190 LEU A CA 1
ATOM 1519 C C . LEU A 1 190 ? 7.681 -12.705 32.128 1.00 88.25 190 LEU A C 1
ATOM 1521 O O . LEU A 1 190 ? 7.626 -13.228 33.238 1.00 88.25 190 LEU A O 1
ATOM 1525 N N . ALA A 1 191 ? 8.379 -11.586 31.906 1.00 86.88 191 ALA A N 1
ATOM 1526 C CA . ALA A 1 191 ? 9.163 -10.901 32.937 1.00 86.88 191 ALA A CA 1
ATOM 1527 C C . ALA A 1 191 ? 8.294 -10.365 34.089 1.00 86.88 191 ALA A C 1
ATOM 1529 O O . ALA A 1 191 ? 8.714 -10.361 35.243 1.00 86.88 191 ALA A O 1
ATOM 1530 N N . GLY A 1 192 ? 7.063 -9.946 33.791 1.00 84.62 192 GLY A N 1
ATOM 1531 C CA . GLY A 1 192 ? 6.056 -9.579 34.786 1.00 84.62 192 GLY A CA 1
ATOM 1532 C C . GLY A 1 192 ? 5.291 -10.773 35.362 1.00 84.62 192 GLY A C 1
ATOM 1533 O O . GLY A 1 192 ? 4.232 -10.568 35.953 1.00 84.62 192 GLY A O 1
ATOM 1534 N N . LEU A 1 193 ? 5.763 -12.010 35.153 1.00 87.38 193 LEU A N 1
ATOM 1535 C CA . LEU A 1 193 ? 5.106 -13.258 35.559 1.00 87.38 193 LEU A CA 1
ATOM 1536 C C . LEU A 1 193 ? 3.617 -13.284 35.186 1.00 87.38 193 LEU A C 1
ATOM 1538 O O . LEU A 1 193 ? 2.783 -13.732 35.963 1.00 87.38 193 LEU A O 1
ATOM 1542 N N . VAL A 1 194 ? 3.269 -12.744 34.015 1.00 81.56 194 VAL A N 1
ATOM 1543 C CA . VAL A 1 194 ? 1.912 -12.596 33.457 1.00 81.56 194 VAL A CA 1
ATOM 1544 C C . VAL A 1 194 ? 1.004 -11.599 34.198 1.00 81.56 194 VAL A C 1
ATOM 1546 O O . VAL A 1 194 ? 0.124 -10.997 33.579 1.00 81.56 194 VAL A O 1
ATOM 1549 N N . PHE A 1 195 ? 1.197 -11.388 35.500 1.00 85.12 195 PHE A N 1
ATOM 1550 C CA . PHE A 1 195 ? 0.264 -10.649 36.358 1.00 85.12 195 PHE A CA 1
ATOM 1551 C C . PHE A 1 195 ? 0.728 -9.242 36.746 1.00 85.12 195 PHE A C 1
ATOM 1553 O O . PHE A 1 195 ? -0.114 -8.392 37.031 1.00 85.12 195 PHE A O 1
ATOM 1560 N N . PHE A 1 196 ? 2.034 -8.983 36.751 1.00 87.44 196 PHE A N 1
ATOM 1561 C CA . PHE A 1 196 ? 2.638 -7.800 37.374 1.00 87.44 196 PHE A CA 1
ATOM 1562 C C . PHE A 1 196 ? 3.094 -6.748 36.361 1.00 87.44 196 PHE A C 1
ATOM 1564 O O . PHE A 1 196 ? 4.083 -6.048 36.576 1.00 87.44 196 PHE A O 1
ATOM 1571 N N . LEU A 1 197 ? 2.378 -6.623 35.244 1.00 91.06 197 LEU A N 1
ATOM 1572 C CA . LEU A 1 197 ? 2.632 -5.558 34.283 1.00 91.06 197 LEU A CA 1
ATOM 1573 C C . LEU A 1 197 ? 1.900 -4.289 34.740 1.00 91.06 197 LEU A C 1
ATOM 1575 O O . LEU A 1 197 ? 0.709 -4.362 35.060 1.00 91.06 197 LEU A O 1
ATOM 1579 N N . PRO A 1 198 ? 2.561 -3.116 34.738 1.00 93.00 198 PRO A N 1
ATOM 1580 C CA . PRO A 1 198 ? 1.872 -1.856 34.968 1.00 93.00 198 PRO A CA 1
ATOM 1581 C C . PRO A 1 198 ? 0.718 -1.676 33.977 1.00 93.00 198 PRO A C 1
ATOM 1583 O O . PRO A 1 198 ? 0.872 -1.883 32.769 1.00 93.00 198 PRO A O 1
ATOM 1586 N N . LYS A 1 199 ? -0.461 -1.301 34.481 1.00 93.94 199 LYS A N 1
ATOM 1587 C CA . LYS A 1 199 ? -1.662 -1.157 33.650 1.00 93.94 199 LYS A CA 1
ATOM 1588 C C . LYS A 1 199 ? -1.716 0.205 32.967 1.00 93.94 199 LYS A C 1
ATOM 1590 O O . LYS A 1 199 ? -1.464 1.239 33.577 1.00 93.94 199 LYS A O 1
ATOM 1595 N N . ARG A 1 200 ? -2.090 0.202 31.689 1.00 95.75 200 ARG A N 1
ATOM 1596 C CA . ARG A 1 200 ? -2.400 1.395 30.895 1.00 95.75 200 ARG A CA 1
ATOM 1597 C C . ARG A 1 200 ? -3.908 1.577 30.864 1.00 95.75 200 ARG A C 1
ATOM 1599 O O . ARG A 1 200 ? -4.617 0.633 30.527 1.00 95.75 200 ARG A O 1
ATOM 1606 N N . LYS A 1 201 ? -4.388 2.757 31.252 1.00 97.00 201 LYS A N 1
ATOM 1607 C CA . LYS A 1 201 ? -5.812 3.097 31.167 1.00 97.00 201 LYS A CA 1
ATOM 1608 C C . LYS A 1 201 ? -6.182 3.312 29.704 1.00 97.00 201 LYS A C 1
ATOM 1610 O O . LYS A 1 201 ? -5.430 3.977 29.000 1.00 97.00 201 LYS A O 1
ATOM 1615 N N . VAL A 1 202 ? -7.293 2.726 29.281 1.00 97.50 202 VAL A N 1
ATOM 1616 C CA . VAL A 1 202 ? -7.850 2.847 27.933 1.00 97.50 202 VAL A CA 1
ATOM 1617 C C . VAL A 1 202 ? -9.336 3.134 28.083 1.00 97.50 202 VAL A C 1
ATOM 1619 O O . VAL A 1 202 ? -9.996 2.467 28.878 1.00 97.50 202 VAL A O 1
ATOM 1622 N N . THR A 1 203 ? -9.858 4.092 27.330 1.00 97.00 203 THR A N 1
ATOM 1623 C CA . THR A 1 203 ? -11.286 4.423 27.326 1.00 97.00 203 THR A CA 1
ATOM 1624 C C . THR A 1 203 ? -11.837 4.175 25.933 1.00 97.00 203 THR A C 1
ATOM 1626 O O . THR A 1 203 ? -11.240 4.627 24.962 1.00 97.00 203 THR A O 1
ATOM 1629 N N . LEU A 1 204 ? -12.956 3.461 25.844 1.00 97.19 204 LEU A N 1
ATOM 1630 C CA . LEU A 1 204 ? -13.744 3.289 24.630 1.00 97.19 204 LEU A CA 1
ATOM 1631 C C . LEU A 1 204 ? -15.064 4.033 24.821 1.00 97.19 204 LEU A C 1
ATOM 1633 O O . LEU A 1 204 ? -15.901 3.612 25.619 1.00 97.19 204 LEU A O 1
ATOM 1637 N N . GLU A 1 205 ? -15.245 5.144 24.123 1.00 96.81 205 GLU A N 1
ATOM 1638 C CA . GLU A 1 205 ? -16.519 5.855 24.073 1.00 96.81 205 GLU A CA 1
ATOM 1639 C C . GLU A 1 205 ? -17.308 5.389 22.853 1.00 96.81 205 GLU A C 1
ATOM 1641 O O . GLU A 1 205 ? -16.831 5.499 21.728 1.00 96.81 205 GLU A O 1
ATOM 1646 N N . VAL A 1 206 ? -18.496 4.837 23.084 1.00 96.69 206 VAL A N 1
ATOM 1647 C CA . VAL A 1 206 ? -19.359 4.255 22.057 1.00 96.69 206 VAL A CA 1
ATOM 1648 C C . VAL A 1 206 ? -20.582 5.143 21.875 1.00 96.69 206 VAL A C 1
ATOM 1650 O O . VAL A 1 206 ? -21.352 5.362 22.815 1.00 96.69 206 VAL A O 1
ATOM 1653 N N . VAL A 1 207 ? -20.773 5.644 20.658 1.00 96.12 207 VAL A N 1
ATOM 1654 C CA . VAL A 1 207 ? -21.866 6.557 20.322 1.00 96.12 207 VAL A CA 1
ATOM 1655 C C . VAL A 1 207 ? -22.581 6.055 19.070 1.00 96.12 207 VAL A C 1
ATOM 1657 O O . VAL A 1 207 ? -22.041 6.164 17.970 1.00 96.12 207 VAL A O 1
ATOM 1660 N N . PRO A 1 208 ? -23.795 5.493 19.210 1.00 94.75 208 PRO A N 1
ATOM 1661 C CA . PRO A 1 208 ? -24.680 5.271 18.075 1.00 94.75 208 PRO A CA 1
ATOM 1662 C C . PRO A 1 208 ? -25.094 6.602 17.458 1.00 94.75 208 PRO A C 1
ATOM 1664 O O . PRO A 1 208 ? -25.439 7.538 18.183 1.00 94.75 208 PRO A O 1
ATOM 1667 N N . VAL A 1 209 ? -25.077 6.666 16.134 1.00 93.62 209 VAL A N 1
ATOM 1668 C CA . VAL A 1 209 ? -25.454 7.834 15.344 1.00 93.62 209 VAL A CA 1
ATOM 1669 C C . VAL A 1 209 ? -26.456 7.394 14.286 1.00 93.62 209 VAL A C 1
ATOM 1671 O O . VAL A 1 209 ? -26.313 6.329 13.680 1.00 93.62 209 VAL A O 1
ATOM 1674 N N . ASP A 1 210 ? -27.487 8.209 14.090 1.00 88.50 210 ASP A N 1
ATOM 1675 C CA . ASP A 1 210 ? -28.438 7.996 13.010 1.00 88.50 210 ASP A CA 1
ATOM 1676 C C . ASP A 1 210 ? -27.751 8.284 11.672 1.00 88.50 210 ASP A C 1
ATOM 1678 O O . ASP A 1 210 ? -27.148 9.347 11.497 1.00 88.50 210 ASP A O 1
ATOM 1682 N N . ARG A 1 211 ? -27.845 7.347 10.727 1.00 90.56 211 ARG A N 1
ATOM 1683 C CA . ARG A 1 211 ? -27.245 7.483 9.396 1.00 90.56 211 ARG A CA 1
ATOM 1684 C C . ARG A 1 211 ? -27.748 8.743 8.697 1.00 90.56 211 ARG A C 1
ATOM 1686 O O . ARG A 1 211 ? -26.953 9.423 8.058 1.00 90.56 211 ARG A O 1
ATOM 1693 N N . ASP A 1 212 ? -29.025 9.081 8.867 1.00 88.81 212 ASP A N 1
ATOM 1694 C CA . ASP A 1 212 ? -29.642 10.241 8.212 1.00 88.81 212 ASP A CA 1
ATOM 1695 C C . ASP A 1 212 ? -29.197 11.587 8.822 1.00 88.81 212 ASP A C 1
ATOM 1697 O O . ASP A 1 212 ? -29.429 12.644 8.239 1.00 88.81 212 ASP A O 1
ATOM 1701 N N . SER A 1 213 ? -28.523 11.562 9.979 1.00 90.88 213 SER A N 1
ATOM 1702 C CA . SER A 1 213 ? -27.924 12.750 10.607 1.00 90.88 213 SER A CA 1
ATOM 1703 C C . SER A 1 213 ? -26.491 13.040 10.146 1.00 90.88 213 SER A C 1
ATOM 1705 O O . SER A 1 213 ? -25.950 14.101 10.464 1.00 90.88 213 SER A O 1
ATOM 1707 N N . LEU A 1 214 ? -25.864 12.110 9.416 1.00 93.88 214 LEU A N 1
ATOM 1708 C CA . LEU A 1 214 ? -24.500 12.274 8.927 1.00 93.88 214 LEU A CA 1
ATOM 1709 C C . LEU A 1 214 ? -24.475 13.192 7.693 1.00 93.88 214 LEU A C 1
ATOM 1711 O O . LEU A 1 214 ? -25.324 13.051 6.810 1.00 93.88 214 LEU A O 1
ATOM 1715 N N . PRO A 1 215 ? -23.496 14.107 7.592 1.00 93.62 215 PRO A N 1
ATOM 1716 C CA . PRO A 1 215 ? -23.364 14.978 6.431 1.00 93.62 215 PRO A CA 1
ATOM 1717 C C . PRO A 1 215 ? -22.844 14.184 5.229 1.00 93.62 215 PRO A C 1
ATOM 1719 O O . PRO A 1 215 ? -21.660 13.858 5.138 1.00 93.62 215 PRO A O 1
ATOM 1722 N N . MET A 1 216 ? -23.757 13.840 4.323 1.00 93.81 216 MET A N 1
ATOM 1723 C CA . MET A 1 216 ? -23.493 13.023 3.134 1.00 93.81 216 MET A CA 1
ATOM 1724 C C . MET A 1 216 ? -23.405 13.848 1.838 1.00 93.81 216 MET A C 1
ATOM 1726 O O . MET A 1 216 ? -23.295 13.276 0.755 1.00 93.81 216 MET A O 1
ATOM 1730 N N . GLU A 1 217 ? -23.408 15.183 1.920 1.00 90.38 217 GLU A N 1
ATOM 1731 C CA . GLU A 1 217 ? -23.279 16.083 0.765 1.00 90.38 217 GLU A CA 1
ATOM 1732 C C . GLU A 1 217 ? -21.946 15.932 0.019 1.00 90.38 217 GLU A C 1
ATOM 1734 O O . GLU A 1 217 ? -21.872 16.181 -1.182 1.00 90.38 217 GLU A O 1
ATOM 1739 N N . SER A 1 218 ? -20.886 15.524 0.720 1.00 86.88 218 SER A N 1
ATOM 1740 C CA . SER A 1 218 ? -19.601 15.178 0.119 1.00 86.88 218 SER A CA 1
ATOM 1741 C C . SER A 1 218 ? -18.783 14.274 1.039 1.00 86.88 218 SER A C 1
ATOM 1743 O O . SER A 1 218 ? -18.952 14.288 2.261 1.00 86.88 218 SER A O 1
ATOM 1745 N N . LYS A 1 219 ? -17.825 13.546 0.453 1.00 87.12 219 LYS A N 1
ATOM 1746 C CA . LYS A 1 219 ? -16.800 12.778 1.183 1.00 87.12 219 LYS A CA 1
ATOM 1747 C C . LYS A 1 219 ? -16.129 13.622 2.271 1.00 87.12 219 LYS A C 1
ATOM 1749 O O . LYS A 1 219 ? -16.011 13.191 3.415 1.00 87.12 219 LYS A O 1
ATOM 1754 N N . SER A 1 220 ? -15.707 14.834 1.914 1.00 80.44 220 SER A N 1
ATOM 1755 C CA . SER A 1 220 ? -14.992 15.737 2.817 1.00 80.44 220 SER A CA 1
ATOM 1756 C C . SER A 1 220 ? -15.870 16.204 3.979 1.00 80.44 220 SER A C 1
ATOM 1758 O O . SER A 1 220 ? -15.378 16.355 5.094 1.00 80.44 220 SER A O 1
ATOM 1760 N N . ALA A 1 221 ? -17.175 16.397 3.760 1.00 86.19 221 ALA A N 1
ATOM 1761 C CA . ALA A 1 221 ? -18.103 16.753 4.830 1.00 86.19 221 ALA A CA 1
ATOM 1762 C C . ALA A 1 221 ? -18.254 15.627 5.865 1.00 86.19 221 ALA A C 1
ATOM 1764 O O . ALA A 1 221 ? -18.097 15.883 7.063 1.00 86.19 221 ALA A O 1
ATOM 1765 N N . LEU A 1 222 ? -18.453 14.382 5.412 1.00 93.62 222 LEU A N 1
ATOM 1766 C CA . LEU A 1 222 ? -18.492 13.217 6.299 1.00 93.62 222 LEU A CA 1
ATOM 1767 C C . LEU A 1 222 ? -17.179 13.066 7.071 1.00 93.62 222 LEU A C 1
ATOM 1769 O O . LEU A 1 222 ? -17.195 12.925 8.292 1.00 93.62 222 LEU A O 1
ATOM 1773 N N . ASN A 1 223 ? -16.041 13.122 6.378 1.00 89.44 223 ASN A N 1
ATOM 1774 C CA . ASN A 1 223 ? -14.738 12.914 7.004 1.00 89.44 223 ASN A CA 1
ATOM 1775 C C . ASN A 1 223 ? -14.440 13.993 8.056 1.00 89.44 223 ASN A C 1
ATOM 1777 O O . ASN A 1 223 ? -14.032 13.643 9.161 1.00 89.44 223 ASN A O 1
ATOM 1781 N N . ARG A 1 224 ? -14.766 15.268 7.792 1.00 87.94 224 ARG A N 1
ATOM 1782 C CA . ARG A 1 224 ? -14.674 16.345 8.797 1.00 87.94 224 ARG A CA 1
ATOM 1783 C C . ARG A 1 224 ? -15.587 16.113 9.999 1.00 87.94 224 ARG A C 1
ATOM 1785 O O . ARG A 1 224 ? -15.192 16.394 11.126 1.00 87.94 224 ARG A O 1
ATOM 1792 N N . HIS A 1 225 ? -16.798 15.598 9.789 1.00 94.69 225 HIS A N 1
ATOM 1793 C CA . HIS A 1 225 ? -17.699 15.253 10.892 1.00 94.69 225 HIS A CA 1
ATOM 1794 C C . HIS A 1 225 ? -17.132 14.123 11.760 1.00 94.69 225 HIS A C 1
ATOM 1796 O O . HIS A 1 225 ? -17.158 14.211 12.988 1.00 94.69 225 HIS A O 1
ATOM 1802 N N . LEU A 1 226 ? -16.580 13.083 11.129 1.00 95.62 226 LEU A N 1
ATOM 1803 C CA . LEU A 1 226 ? -15.914 11.986 11.827 1.00 95.62 226 LEU A CA 1
ATOM 1804 C C . LEU A 1 226 ? -14.691 12.486 12.604 1.00 95.62 226 LEU A C 1
ATOM 1806 O O . LEU A 1 226 ? -14.556 12.166 13.779 1.00 95.62 226 LEU A O 1
ATOM 1810 N N . GLU A 1 227 ? -13.843 13.318 12.000 1.00 90.62 227 GLU A N 1
ATOM 1811 C CA . GLU A 1 227 ? -12.695 13.945 12.667 1.00 90.62 227 GLU A CA 1
ATOM 1812 C C . GLU A 1 227 ? -13.123 14.826 13.845 1.00 90.62 227 GLU A C 1
ATOM 1814 O O . GLU A 1 227 ? -12.554 14.712 14.929 1.00 90.62 227 GLU A O 1
ATOM 1819 N N . ALA A 1 228 ? -14.167 15.645 13.685 1.00 93.81 228 ALA A N 1
ATOM 1820 C CA . ALA A 1 228 ? -14.722 16.449 14.770 1.00 93.81 228 ALA A CA 1
ATOM 1821 C C . ALA A 1 228 ? -15.222 15.568 15.923 1.00 93.81 228 ALA A C 1
ATOM 1823 O O . ALA A 1 228 ? -14.964 15.872 17.088 1.00 93.81 228 ALA A O 1
ATOM 1824 N N . PHE A 1 229 ? -15.876 14.440 15.618 1.00 96.25 229 PHE A N 1
ATOM 1825 C CA . PHE A 1 229 ? -16.226 13.452 16.632 1.00 96.25 229 PHE A CA 1
ATOM 1826 C C . PHE A 1 229 ? -14.980 12.828 17.258 1.00 96.25 229 PHE A C 1
ATOM 1828 O O . PHE A 1 229 ? -14.914 12.727 18.475 1.00 96.25 229 PHE A O 1
ATOM 1835 N N . TYR A 1 230 ? -13.987 12.391 16.490 1.00 95.31 230 TYR A N 1
ATOM 1836 C CA . TYR A 1 230 ? -12.812 11.740 17.059 1.00 95.31 230 TYR A CA 1
ATOM 1837 C C . TYR A 1 230 ? -11.962 12.692 17.880 1.00 95.31 230 TYR A C 1
ATOM 1839 O O . TYR A 1 230 ? -11.354 12.222 18.829 1.00 95.31 230 TYR A O 1
ATOM 1847 N N . ASN A 1 231 ? -11.956 13.989 17.576 1.00 93.00 231 ASN A N 1
ATOM 1848 C CA . ASN A 1 231 ? -11.051 14.978 18.159 1.00 93.00 231 ASN A CA 1
ATOM 1849 C C . ASN A 1 231 ? -11.759 15.985 19.079 1.00 93.00 231 ASN A C 1
ATOM 1851 O O . ASN A 1 231 ? -11.152 16.975 19.476 1.00 93.00 231 ASN A O 1
ATOM 1855 N N . ALA A 1 232 ? -13.021 15.745 19.457 1.00 93.31 232 ALA A N 1
ATOM 1856 C CA . ALA A 1 232 ? -13.812 16.682 20.266 1.00 93.31 232 ALA A CA 1
ATOM 1857 C C . ALA A 1 232 ? -13.204 17.014 21.645 1.00 93.31 232 ALA A C 1
ATOM 1859 O O . ALA A 1 232 ? -13.583 18.001 22.268 1.00 93.31 232 ALA A O 1
ATOM 1860 N N . ASP A 1 233 ? -12.295 16.176 22.145 1.00 89.38 233 ASP A N 1
ATOM 1861 C CA . ASP A 1 233 ? -11.550 16.362 23.395 1.00 89.38 233 ASP A CA 1
ATOM 1862 C C . ASP A 1 233 ? -10.154 16.985 23.199 1.00 89.38 233 ASP A C 1
ATOM 1864 O O . ASP A 1 233 ? -9.411 17.114 24.169 1.00 89.38 233 ASP A O 1
ATOM 1868 N N . GLY A 1 234 ? -9.804 17.380 21.970 1.00 83.31 234 GLY A N 1
ATOM 1869 C CA . GLY A 1 234 ? -8.500 17.945 21.614 1.00 83.31 234 GLY A CA 1
ATOM 1870 C C . GLY A 1 234 ? -7.421 16.911 21.274 1.00 83.31 234 GLY A C 1
ATOM 1871 O O . GLY A 1 234 ? -6.280 17.297 21.044 1.00 83.31 234 GLY A O 1
ATOM 1872 N N . GLY A 1 235 ? -7.754 15.614 21.217 1.00 85.88 235 GLY A N 1
ATOM 1873 C CA . GLY A 1 235 ? -6.789 14.543 20.939 1.00 85.88 235 GLY A CA 1
ATOM 1874 C C . GLY A 1 235 ? -6.087 14.002 22.193 1.00 85.88 235 GLY A C 1
ATOM 1875 O O . GLY A 1 235 ? -6.603 14.085 23.306 1.00 85.88 235 GLY A O 1
ATOM 1876 N N . GLU A 1 236 ? -4.924 13.377 22.008 1.00 87.12 236 GLU A N 1
ATOM 1877 C CA . GLU A 1 236 ? -4.121 12.736 23.050 1.00 87.12 236 GLU A CA 1
ATOM 1878 C C . GLU A 1 236 ? -2.665 13.200 23.039 1.00 87.12 236 GLU A C 1
ATOM 1880 O O . GLU A 1 236 ? -1.967 13.080 22.036 1.00 87.12 236 GLU A O 1
ATOM 1885 N N . GLU A 1 237 ? -2.155 13.572 24.208 1.00 88.56 237 GLU A N 1
ATOM 1886 C CA . GLU A 1 237 ? -0.713 13.675 24.427 1.00 88.56 237 GLU A CA 1
ATOM 1887 C C . GLU A 1 237 ? -0.076 12.275 24.510 1.00 88.56 237 GLU A C 1
ATOM 1889 O O . GLU A 1 237 ? -0.647 11.366 25.139 1.00 88.56 237 GLU A O 1
ATOM 1894 N N . PRO A 1 238 ? 1.099 12.047 23.891 1.00 89.75 238 PRO A N 1
ATOM 1895 C CA . PRO A 1 238 ? 1.741 10.744 23.908 1.00 89.75 238 PRO A CA 1
ATOM 1896 C C . PRO A 1 238 ? 2.148 10.383 25.334 1.00 89.75 238 PRO A C 1
ATOM 1898 O O . PRO A 1 238 ? 2.918 11.069 26.001 1.00 89.75 238 PRO A O 1
ATOM 1901 N N . LYS A 1 239 ? 1.623 9.259 25.825 1.00 92.25 239 LYS A N 1
ATOM 1902 C CA . LYS A 1 239 ? 1.889 8.803 27.189 1.00 92.25 239 LYS A CA 1
ATOM 1903 C C . LYS A 1 239 ? 2.701 7.527 27.191 1.00 92.25 239 LYS A C 1
ATOM 1905 O O . LYS A 1 239 ? 2.204 6.478 26.770 1.00 92.25 239 LYS A O 1
ATOM 1910 N N . TYR A 1 240 ? 3.893 7.560 27.776 1.00 93.06 240 TYR A N 1
ATOM 1911 C CA . TYR A 1 240 ? 4.644 6.346 28.061 1.00 93.06 240 TYR A CA 1
ATOM 1912 C C . TYR A 1 240 ? 4.110 5.656 29.326 1.00 93.06 240 TYR A C 1
ATOM 1914 O O . TYR A 1 240 ? 3.805 6.283 30.340 1.00 93.06 240 TYR A O 1
ATOM 1922 N N . VAL A 1 241 ? 3.955 4.329 29.270 1.00 92.94 241 VAL A N 1
ATOM 1923 C CA . VAL A 1 241 ? 3.608 3.509 30.440 1.00 92.94 241 VAL A CA 1
ATOM 1924 C C . VAL A 1 241 ? 4.627 2.376 30.530 1.00 92.94 241 VAL A C 1
ATOM 1926 O O . VAL A 1 241 ? 4.639 1.542 29.615 1.00 92.94 241 VAL A O 1
ATOM 1929 N N . PRO A 1 242 ? 5.427 2.297 31.610 1.00 91.50 242 PRO A N 1
ATOM 1930 C CA . PRO A 1 242 ? 6.449 1.268 31.774 1.00 91.50 242 PRO A CA 1
ATOM 1931 C C . PRO A 1 242 ? 5.890 -0.153 31.661 1.00 91.50 242 PRO A C 1
ATOM 1933 O O . PRO A 1 242 ? 4.728 -0.415 31.976 1.00 91.50 242 PRO A O 1
ATOM 1936 N N . TYR A 1 243 ? 6.733 -1.093 31.235 1.00 89.25 243 TYR A N 1
ATOM 1937 C CA . TYR A 1 243 ? 6.355 -2.506 31.087 1.00 89.25 243 TYR A CA 1
ATOM 1938 C C . TYR A 1 243 ? 6.800 -3.395 32.246 1.00 89.25 243 TYR A C 1
ATOM 1940 O O . TYR A 1 243 ? 6.418 -4.560 32.304 1.00 89.25 243 TYR A O 1
ATOM 1948 N N . SER A 1 244 ? 7.546 -2.835 33.193 1.00 88.75 244 SER A N 1
ATOM 1949 C CA . SER A 1 244 ? 7.892 -3.467 34.458 1.00 88.75 244 SER A CA 1
ATOM 1950 C C . SER A 1 244 ? 7.917 -2.416 35.565 1.00 88.75 244 SER A C 1
ATOM 1952 O O . SER A 1 244 ? 8.250 -1.253 35.337 1.00 88.75 244 SER A O 1
ATOM 1954 N N . TYR A 1 245 ? 7.558 -2.831 36.779 1.00 86.44 245 TYR A N 1
ATOM 1955 C CA . TYR A 1 245 ? 7.701 -1.999 37.975 1.00 86.44 245 TYR A CA 1
ATOM 1956 C C . TYR A 1 245 ? 9.155 -1.852 38.427 1.00 86.44 245 TYR A C 1
ATOM 1958 O O . TYR A 1 245 ? 9.434 -0.962 39.229 1.00 86.44 245 TYR A O 1
ATOM 1966 N N . LEU A 1 246 ? 10.066 -2.697 37.932 1.00 84.94 246 LEU A N 1
ATOM 1967 C CA . LEU A 1 246 ? 11.458 -2.782 38.387 1.00 84.94 246 LEU A CA 1
ATOM 1968 C C . LEU A 1 246 ? 12.470 -2.511 37.266 1.00 84.94 246 LEU A C 1
ATOM 1970 O O . LEU A 1 246 ? 13.481 -1.866 37.519 1.00 84.94 246 LEU A O 1
ATOM 1974 N N . LEU A 1 247 ? 12.193 -2.960 36.040 1.00 85.44 247 LEU A N 1
ATOM 1975 C CA . LEU A 1 247 ? 13.152 -2.981 34.930 1.00 85.44 247 LEU A CA 1
ATOM 1976 C C . LEU A 1 247 ? 12.742 -2.050 33.780 1.00 85.44 247 LEU A C 1
ATOM 1978 O O . LEU A 1 247 ? 11.557 -1.808 33.554 1.00 85.44 247 LEU A O 1
ATOM 1982 N N . GLY A 1 248 ? 13.730 -1.610 33.001 1.00 85.38 248 GLY A N 1
ATOM 1983 C CA . GLY A 1 248 ? 13.522 -0.841 31.774 1.00 85.38 248 GLY A CA 1
ATOM 1984 C C . GLY A 1 248 ? 13.269 0.660 31.985 1.00 85.38 248 GLY A C 1
ATOM 1985 O O . GLY A 1 248 ? 13.301 1.151 33.118 1.00 85.38 248 GLY A O 1
ATOM 1986 N N . PRO A 1 249 ? 13.041 1.398 30.883 1.00 85.75 249 PRO A N 1
ATOM 1987 C CA . PRO A 1 249 ? 12.855 2.842 30.921 1.00 85.75 249 PRO A CA 1
ATOM 1988 C C . PRO A 1 249 ? 11.558 3.218 31.643 1.00 85.75 249 PRO A C 1
ATOM 1990 O O . PRO A 1 249 ? 10.543 2.516 31.540 1.00 85.75 249 PRO A O 1
ATOM 1993 N N . ARG A 1 250 ? 11.614 4.327 32.391 1.00 89.12 250 ARG A N 1
ATOM 1994 C CA . ARG A 1 250 ? 10.486 4.891 33.156 1.00 89.12 250 ARG A CA 1
ATOM 1995 C C . ARG A 1 250 ? 9.747 5.989 32.416 1.00 89.12 250 ARG A C 1
ATOM 1997 O O . ARG A 1 250 ? 8.572 6.192 32.703 1.00 89.12 250 ARG A O 1
ATOM 2004 N N . ASP A 1 251 ? 10.426 6.606 31.466 1.00 87.75 251 ASP A N 1
ATOM 2005 C CA . ASP A 1 251 ? 9.897 7.644 30.607 1.00 87.75 251 ASP A CA 1
ATOM 2006 C C . ASP A 1 251 ? 10.405 7.442 29.177 1.00 87.75 251 ASP A C 1
ATOM 2008 O O . ASP A 1 251 ? 11.304 6.620 28.949 1.00 87.75 251 ASP A O 1
ATOM 2012 N N . PHE A 1 252 ? 9.808 8.155 28.230 1.00 86.75 252 PHE A N 1
ATOM 2013 C CA . PHE A 1 252 ? 10.200 8.151 26.830 1.00 86.75 252 PHE A CA 1
ATOM 2014 C C . PHE A 1 252 ? 10.106 9.567 26.270 1.00 86.75 252 PHE A C 1
ATOM 2016 O O . PHE A 1 252 ? 9.061 10.203 26.379 1.00 86.75 252 PHE A O 1
ATOM 2023 N N . ASP A 1 253 ? 11.193 10.026 25.659 1.00 85.94 253 ASP A N 1
ATOM 2024 C CA . ASP A 1 253 ? 11.240 11.300 24.953 1.00 85.94 253 ASP A CA 1
ATOM 2025 C C . ASP A 1 253 ? 10.603 11.132 23.567 1.00 85.94 253 ASP A C 1
ATOM 2027 O O . ASP A 1 253 ? 11.228 10.615 22.639 1.00 85.94 253 ASP A O 1
ATOM 2031 N N . PHE A 1 254 ? 9.330 11.510 23.454 1.00 82.88 254 PHE A N 1
ATOM 2032 C CA . PHE A 1 254 ? 8.589 11.427 22.196 1.00 82.88 254 PHE A CA 1
ATOM 2033 C C . PHE A 1 254 ? 9.036 12.480 21.179 1.00 82.88 254 PHE A C 1
ATOM 2035 O O . PHE A 1 254 ? 8.953 12.221 19.979 1.00 82.88 254 PHE A O 1
ATOM 2042 N N . ASP A 1 255 ? 9.564 13.616 21.638 1.00 75.81 255 ASP A N 1
ATOM 2043 C CA . ASP A 1 255 ? 9.991 14.707 20.761 1.00 75.81 255 ASP A CA 1
ATOM 2044 C C . ASP A 1 255 ? 11.241 14.315 19.971 1.00 75.81 255 ASP A C 1
ATOM 2046 O O . ASP A 1 255 ? 11.376 14.676 18.805 1.00 75.81 255 ASP A O 1
ATOM 2050 N N . SER A 1 256 ? 12.103 13.473 20.553 1.00 67.31 256 SER A N 1
ATOM 2051 C CA . SER A 1 256 ? 13.292 12.930 19.879 1.00 67.31 256 SER A CA 1
ATOM 2052 C C . SER A 1 256 ? 13.005 12.088 18.624 1.00 67.31 256 SER A C 1
ATOM 2054 O O . SER A 1 256 ? 13.923 11.808 17.851 1.00 67.31 256 SER A O 1
ATOM 2056 N N . VAL A 1 257 ? 11.754 11.652 18.427 1.00 60.91 257 VAL A N 1
ATOM 2057 C CA . VAL A 1 257 ? 11.354 10.739 17.344 1.00 60.91 257 VAL A CA 1
ATOM 2058 C C . VAL A 1 257 ? 10.526 11.431 16.263 1.00 60.91 257 VAL A C 1
ATOM 2060 O O . VAL A 1 257 ? 10.348 10.871 15.178 1.00 60.91 257 VAL A O 1
ATOM 2063 N N . ASN A 1 258 ? 10.059 12.658 16.508 1.00 60.06 258 ASN A N 1
ATOM 2064 C CA . ASN A 1 258 ? 9.529 13.496 15.442 1.00 60.06 258 ASN A CA 1
ATOM 2065 C C . ASN A 1 258 ? 10.681 13.767 14.473 1.00 60.06 258 ASN A C 1
ATOM 2067 O O . ASN A 1 258 ? 11.545 14.600 14.727 1.00 60.06 258 ASN A O 1
ATOM 2071 N N . LYS A 1 259 ? 10.739 12.989 13.387 1.00 52.28 259 LYS A N 1
ATOM 2072 C CA . LYS A 1 259 ? 11.690 13.193 12.302 1.00 52.28 259 LYS A CA 1
ATOM 2073 C C . LYS A 1 259 ? 11.341 14.516 11.633 1.00 52.28 259 LYS A C 1
ATOM 2075 O O . LYS A 1 259 ? 10.628 14.536 10.636 1.00 52.28 259 LYS A O 1
ATOM 2080 N N . THR A 1 260 ? 11.869 15.614 12.149 1.00 47.97 260 THR A N 1
ATOM 2081 C CA . THR A 1 260 ? 12.189 16.763 11.315 1.00 47.97 260 THR A CA 1
ATOM 2082 C C . THR A 1 260 ? 13.279 16.266 10.378 1.00 47.97 260 THR A C 1
ATOM 2084 O O . THR A 1 260 ? 14.461 16.242 10.709 1.00 47.97 260 THR A O 1
ATOM 2087 N N . SER A 1 261 ? 12.889 15.734 9.222 1.00 49.53 261 SER A N 1
ATOM 2088 C CA . SER A 1 261 ? 13.800 15.746 8.090 1.00 49.53 261 SER A CA 1
ATOM 2089 C C . SER A 1 261 ? 14.135 17.218 7.869 1.00 49.53 261 SER A C 1
ATOM 2091 O O . SER A 1 261 ? 13.226 18.011 7.615 1.00 49.53 261 SER A O 1
ATOM 2093 N N . ASP A 1 262 ? 15.405 17.584 8.064 1.00 53.03 262 ASP A N 1
ATOM 2094 C CA . ASP A 1 262 ? 15.960 18.903 7.745 1.00 53.03 262 ASP A CA 1
ATOM 2095 C C . ASP A 1 262 ? 15.861 19.106 6.226 1.00 53.03 262 ASP A C 1
ATOM 2097 O O . ASP A 1 262 ? 16.829 18.963 5.481 1.00 53.03 262 ASP A O 1
ATOM 2101 N N . ILE A 1 263 ? 14.644 19.342 5.741 1.00 61.81 263 ILE A N 1
ATOM 2102 C CA . ILE A 1 263 ? 14.376 19.663 4.350 1.00 61.81 263 ILE A CA 1
ATOM 2103 C C . ILE A 1 263 ? 14.562 21.164 4.233 1.00 61.81 263 ILE A C 1
ATOM 2105 O O . ILE A 1 263 ? 13.712 21.954 4.653 1.00 61.81 263 ILE A O 1
ATOM 2109 N N . ASP A 1 264 ? 15.713 21.550 3.695 1.00 69.19 264 ASP A N 1
ATOM 2110 C CA . ASP A 1 264 ? 16.037 22.947 3.469 1.00 69.19 264 ASP A CA 1
ATOM 2111 C C . ASP A 1 264 ? 15.250 23.488 2.268 1.00 69.19 264 ASP A C 1
ATOM 2113 O O . ASP A 1 264 ? 15.613 23.298 1.110 1.00 69.19 264 ASP A O 1
ATOM 2117 N N . VAL A 1 265 ? 14.145 24.170 2.561 1.00 73.31 265 VAL A N 1
ATOM 2118 C CA . VAL A 1 265 ? 13.318 24.876 1.571 1.00 73.31 265 VAL A CA 1
ATOM 2119 C C . VAL A 1 265 ? 13.761 26.328 1.361 1.00 73.31 265 VAL A C 1
ATOM 2121 O O . VAL A 1 265 ? 13.119 27.059 0.610 1.00 73.31 265 VAL A O 1
ATOM 2124 N N . SER A 1 266 ? 14.846 26.783 2.005 1.00 75.94 266 SER A N 1
ATOM 2125 C CA . SER A 1 266 ? 15.277 28.191 1.952 1.00 75.94 266 SER A CA 1
ATOM 2126 C C . SER A 1 266 ? 15.738 28.645 0.563 1.00 75.94 266 SER A C 1
ATOM 2128 O O . SER A 1 266 ? 15.727 29.840 0.267 1.00 75.94 266 SER A O 1
ATOM 2130 N N . ALA A 1 267 ? 16.105 27.697 -0.302 1.00 73.69 267 ALA A N 1
ATOM 2131 C CA . ALA A 1 267 ? 16.488 27.938 -1.690 1.00 73.69 267 ALA A CA 1
ATOM 2132 C C . ALA A 1 267 ? 15.291 28.139 -2.646 1.00 73.69 267 ALA A C 1
ATOM 2134 O O . ALA A 1 267 ? 15.500 28.452 -3.821 1.00 73.69 267 ALA A O 1
ATOM 2135 N N . ILE A 1 268 ? 14.054 27.976 -2.164 1.00 78.31 268 ILE A N 1
ATOM 2136 C CA . ILE A 1 268 ? 12.820 28.092 -2.951 1.00 78.31 268 ILE A CA 1
ATOM 2137 C C . ILE A 1 268 ? 12.216 29.488 -2.758 1.00 78.31 268 ILE A C 1
ATOM 2139 O O . ILE A 1 268 ? 12.251 30.055 -1.666 1.00 78.31 268 ILE A O 1
ATOM 2143 N N . SER A 1 269 ? 11.633 30.053 -3.820 1.00 81.19 269 SER A N 1
ATOM 2144 C CA . SER A 1 269 ? 10.925 31.334 -3.724 1.00 81.19 269 SER A CA 1
ATOM 2145 C C . SER A 1 269 ? 9.752 31.250 -2.729 1.00 81.19 269 SER A C 1
ATOM 2147 O O . SER A 1 269 ? 8.950 30.316 -2.833 1.00 81.19 269 SER A O 1
ATOM 2149 N N . PRO A 1 270 ? 9.576 32.239 -1.829 1.00 83.69 270 PRO A N 1
ATOM 2150 C CA . PRO A 1 270 ? 8.416 32.312 -0.940 1.00 83.69 270 PRO A CA 1
ATOM 2151 C C . PRO A 1 270 ? 7.070 32.270 -1.675 1.00 83.69 270 PRO A C 1
ATOM 2153 O O . PRO A 1 270 ? 6.109 31.722 -1.141 1.00 83.69 270 PRO A O 1
ATOM 2156 N N . ASP A 1 271 ? 7.011 32.798 -2.902 1.00 77.81 271 ASP A N 1
ATOM 2157 C CA . ASP A 1 271 ? 5.793 32.801 -3.720 1.00 77.81 271 ASP A CA 1
ATOM 2158 C C . ASP A 1 271 ? 5.402 31.379 -4.158 1.00 77.81 271 ASP A C 1
ATOM 2160 O O . ASP A 1 271 ? 4.234 31.010 -4.083 1.00 77.81 271 ASP A O 1
ATOM 2164 N N . VAL A 1 272 ? 6.386 30.544 -4.521 1.00 79.62 272 VAL A N 1
ATOM 2165 C CA . VAL A 1 272 ? 6.162 29.135 -4.900 1.00 79.62 272 VAL A CA 1
ATOM 2166 C C . VAL A 1 272 ? 5.696 28.326 -3.691 1.00 79.62 272 VAL A C 1
ATOM 2168 O O . VAL A 1 272 ? 4.769 27.530 -3.798 1.00 79.62 272 VAL A O 1
ATOM 2171 N N . ILE A 1 273 ? 6.294 28.557 -2.517 1.00 84.62 273 ILE A N 1
ATOM 2172 C CA . ILE A 1 273 ? 5.877 27.900 -1.269 1.00 84.62 273 ILE A CA 1
ATOM 2173 C C . ILE A 1 273 ? 4.426 28.272 -0.921 1.00 84.62 273 ILE A C 1
ATOM 2175 O O . ILE A 1 273 ? 3.635 27.401 -0.559 1.00 84.62 273 ILE A O 1
ATOM 2179 N N . ALA A 1 274 ? 4.060 29.552 -1.044 1.00 85.88 274 ALA A N 1
ATOM 2180 C CA . ALA A 1 274 ? 2.696 30.006 -0.786 1.00 85.88 274 ALA A CA 1
ATOM 2181 C C . ALA A 1 274 ? 1.685 29.363 -1.749 1.00 85.88 274 ALA A C 1
ATOM 2183 O O . ALA A 1 274 ? 0.626 28.920 -1.313 1.00 85.88 274 ALA A O 1
ATOM 2184 N N . GLU A 1 275 ? 2.033 29.250 -3.030 1.00 82.75 275 GLU A N 1
ATOM 2185 C CA . GLU A 1 275 ? 1.187 28.630 -4.051 1.00 82.75 275 GLU A CA 1
ATOM 2186 C C . GLU A 1 275 ? 1.010 27.118 -3.823 1.00 82.75 275 GLU A C 1
ATOM 2188 O O . GLU A 1 275 ? -0.104 26.604 -3.910 1.00 82.75 275 GLU A O 1
ATOM 2193 N N . VAL A 1 276 ? 2.066 26.406 -3.413 1.00 86.06 276 VAL A N 1
ATOM 2194 C CA . VAL A 1 276 ? 1.964 24.999 -2.982 1.00 86.06 276 VAL A CA 1
ATOM 2195 C C . VAL A 1 276 ? 1.011 24.851 -1.794 1.00 86.06 276 VAL A C 1
ATOM 2197 O O . VAL A 1 276 ? 0.202 23.920 -1.766 1.00 86.06 276 VAL A O 1
ATOM 2200 N N . TYR A 1 277 ? 1.058 25.770 -0.823 1.00 91.06 277 TYR A N 1
ATOM 2201 C CA . TYR A 1 277 ? 0.111 25.763 0.293 1.00 91.06 277 TYR A CA 1
ATOM 2202 C C . TYR A 1 277 ? -1.320 26.025 -0.167 1.00 91.06 277 TYR A C 1
ATOM 2204 O O . TYR A 1 277 ? -2.220 25.353 0.324 1.00 91.06 277 TYR A O 1
ATOM 2212 N N . GLU A 1 278 ? -1.553 26.929 -1.117 1.00 86.31 278 GLU A N 1
ATOM 2213 C CA . GLU A 1 278 ? -2.895 27.149 -1.668 1.00 86.31 278 GLU A CA 1
ATOM 2214 C C . GLU A 1 278 ? -3.443 25.899 -2.367 1.00 86.31 278 GLU A C 1
ATOM 2216 O O . GLU A 1 278 ? -4.596 25.535 -2.136 1.00 86.31 278 GLU A O 1
ATOM 2221 N N . ILE A 1 279 ? -2.622 25.199 -3.156 1.00 84.00 279 ILE A N 1
ATOM 2222 C CA . ILE A 1 279 ? -3.016 23.948 -3.824 1.00 84.00 279 ILE A CA 1
ATOM 2223 C C . ILE A 1 279 ? -3.340 22.861 -2.785 1.00 84.00 279 ILE A C 1
ATOM 2225 O O . ILE A 1 279 ? -4.364 22.179 -2.891 1.00 84.00 279 ILE A O 1
ATOM 2229 N N . LEU A 1 280 ? -2.522 22.729 -1.734 1.00 86.44 280 LEU A N 1
ATOM 2230 C CA . LEU A 1 280 ? -2.797 21.818 -0.619 1.00 86.44 280 LEU A CA 1
ATOM 2231 C C . LEU A 1 280 ? -4.098 22.173 0.114 1.00 86.44 280 LEU A C 1
ATOM 2233 O O . LEU A 1 280 ? -4.918 21.291 0.366 1.00 86.44 280 LEU A O 1
ATOM 2237 N N . GLU A 1 281 ? -4.308 23.448 0.446 1.00 87.56 281 GLU A N 1
ATOM 2238 C CA . GLU A 1 281 ? -5.503 23.927 1.151 1.00 87.56 281 GLU A CA 1
ATOM 2239 C C . GLU A 1 281 ? -6.778 23.716 0.312 1.00 87.56 281 GLU A C 1
ATOM 2241 O O . GLU A 1 281 ? -7.813 23.304 0.844 1.00 87.56 281 GLU A O 1
ATOM 2246 N N . GLN A 1 282 ? -6.699 23.912 -1.010 1.00 83.31 282 GLN A N 1
ATOM 2247 C CA . GLN A 1 282 ? -7.786 23.603 -1.945 1.00 83.31 282 GLN A CA 1
ATOM 2248 C C . GLN A 1 282 ? -8.090 22.104 -1.990 1.00 83.31 282 GLN A C 1
ATOM 2250 O O . GLN A 1 282 ? -9.254 21.709 -1.922 1.00 83.31 282 GLN A O 1
ATOM 2255 N N . ARG A 1 283 ? -7.057 21.256 -2.068 1.00 79.19 283 ARG A N 1
ATOM 2256 C CA . ARG A 1 283 ? -7.222 19.797 -2.121 1.00 79.19 283 ARG A CA 1
ATOM 2257 C C . ARG A 1 283 ? -7.817 19.237 -0.829 1.00 79.19 283 ARG A C 1
ATOM 2259 O O . ARG A 1 283 ? -8.644 18.327 -0.882 1.00 79.19 283 ARG A O 1
ATOM 2266 N N . LEU A 1 284 ? -7.406 19.778 0.316 1.00 79.50 284 LEU A N 1
ATOM 2267 C CA . LEU A 1 284 ? -7.886 19.377 1.639 1.00 79.50 284 LEU A CA 1
ATOM 2268 C C . LEU A 1 284 ? -9.244 19.998 2.007 1.00 79.50 284 LEU A C 1
ATOM 2270 O O . LEU A 1 284 ? -9.842 19.586 3.001 1.00 79.50 284 LEU A O 1
ATOM 2274 N N . ASP A 1 285 ? -9.735 20.973 1.233 1.00 79.69 285 ASP A N 1
ATOM 2275 C CA . ASP A 1 285 ? -10.935 21.768 1.535 1.00 79.69 285 ASP A CA 1
ATOM 2276 C C . ASP A 1 285 ? -10.884 22.403 2.945 1.00 79.69 285 ASP A C 1
ATOM 2278 O O . ASP A 1 285 ? -11.877 22.465 3.678 1.00 79.69 285 ASP A O 1
ATOM 2282 N N . ARG A 1 286 ? -9.688 22.829 3.375 1.00 83.25 286 ARG A N 1
ATOM 2283 C CA . ARG A 1 286 ? -9.442 23.516 4.654 1.00 83.25 286 ARG A CA 1
ATOM 2284 C C . ARG A 1 286 ? -8.102 24.243 4.636 1.00 83.25 286 ARG A C 1
ATOM 2286 O O . ARG A 1 286 ? -7.213 23.902 3.867 1.00 83.25 286 ARG A O 1
ATOM 2293 N N . LYS A 1 287 ? -7.933 25.196 5.554 1.00 84.94 287 LYS A N 1
ATOM 2294 C CA . LYS A 1 287 ? -6.632 25.837 5.775 1.00 84.94 287 LYS A CA 1
ATOM 2295 C C . LYS A 1 287 ? -5.669 24.905 6.510 1.00 84.94 287 LYS A C 1
ATOM 2297 O O . LYS A 1 287 ? -6.107 24.100 7.337 1.00 84.94 287 LYS A O 1
ATOM 2302 N N . LEU A 1 288 ? -4.380 25.050 6.208 1.00 82.94 288 LEU A N 1
ATOM 2303 C CA . LEU A 1 288 ? -3.295 24.364 6.902 1.00 82.94 288 LEU A CA 1
ATOM 2304 C C . LEU A 1 288 ? -2.908 25.145 8.160 1.00 82.94 288 LEU A C 1
ATOM 2306 O O . LEU A 1 288 ? -2.736 26.371 8.114 1.00 82.94 288 LEU A O 1
ATOM 2310 N N . ASP A 1 289 ? -2.727 24.430 9.264 1.00 78.94 289 ASP A N 1
ATOM 2311 C CA . ASP A 1 289 ? -2.231 24.998 10.515 1.00 78.94 289 ASP A CA 1
ATOM 2312 C C . ASP A 1 289 ? -0.731 25.323 10.434 1.00 78.94 289 ASP A C 1
ATOM 2314 O O . ASP A 1 289 ? -0.013 24.849 9.554 1.00 78.94 289 ASP A O 1
ATOM 2318 N N . HIS A 1 290 ? -0.224 26.130 11.375 1.00 76.50 290 HIS A N 1
ATOM 2319 C CA . HIS A 1 290 ? 1.191 26.531 11.396 1.00 76.50 290 HIS A CA 1
ATOM 2320 C C . HIS A 1 290 ? 2.141 25.323 11.395 1.00 76.50 290 HIS A C 1
ATOM 2322 O O . HIS A 1 290 ? 3.114 25.308 10.649 1.00 76.50 290 HIS A O 1
ATOM 2328 N N . ASN A 1 291 ? 1.828 24.299 12.191 1.00 72.44 291 ASN A N 1
ATOM 2329 C CA . ASN A 1 291 ? 2.656 23.099 12.305 1.00 72.44 291 ASN A CA 1
ATOM 2330 C C . ASN A 1 291 ? 2.585 22.237 11.038 1.00 72.44 291 ASN A C 1
ATOM 2332 O O . ASN A 1 291 ? 3.553 21.575 10.698 1.00 72.44 291 ASN A O 1
ATOM 2336 N N . GLU A 1 292 ? 1.464 22.267 10.310 1.00 79.50 292 GLU A N 1
ATOM 2337 C CA . GLU A 1 292 ? 1.304 21.504 9.066 1.00 79.50 292 GLU A CA 1
ATOM 2338 C C . GLU A 1 292 ? 2.082 22.118 7.895 1.00 79.50 292 GLU A C 1
ATOM 2340 O O . GLU A 1 292 ? 2.355 21.437 6.911 1.00 79.50 292 GLU A O 1
ATOM 2345 N N . LYS A 1 293 ? 2.455 23.401 8.002 1.00 83.50 293 LYS A N 1
ATOM 2346 C CA . LYS A 1 293 ? 3.298 24.113 7.029 1.00 83.50 293 LYS A CA 1
ATOM 2347 C C . LYS A 1 293 ? 4.790 23.859 7.242 1.00 83.50 293 LYS A C 1
ATOM 2349 O O . LYS A 1 293 ? 5.607 24.357 6.472 1.00 83.50 293 LYS A O 1
ATOM 2354 N N . GLU A 1 294 ? 5.175 23.116 8.277 1.00 81.75 294 GLU A N 1
ATOM 2355 C CA . GLU A 1 294 ? 6.581 22.787 8.494 1.00 81.75 294 GLU A CA 1
ATOM 2356 C C . GLU A 1 294 ? 7.085 21.818 7.408 1.00 81.75 294 GLU A C 1
ATOM 2358 O O . GLU A 1 294 ? 6.397 20.836 7.117 1.00 81.75 294 GLU A O 1
ATOM 2363 N N . PRO A 1 295 ? 8.289 22.025 6.834 1.00 80.00 295 PRO A N 1
ATOM 2364 C CA . PRO A 1 295 ? 8.816 21.188 5.750 1.00 80.00 295 PRO A CA 1
ATOM 2365 C C . PRO A 1 295 ? 8.875 19.691 6.077 1.00 80.00 295 PRO A C 1
ATOM 2367 O O . PRO A 1 295 ? 8.636 18.861 5.207 1.00 80.00 295 PRO A O 1
ATOM 2370 N N . GLY A 1 296 ? 9.148 19.335 7.335 1.00 69.69 296 GLY A N 1
ATOM 2371 C CA . GLY A 1 296 ? 9.188 17.942 7.793 1.00 69.69 296 GLY A CA 1
ATOM 2372 C C . GLY A 1 296 ? 7.814 17.272 7.923 1.00 69.69 296 GLY A C 1
ATOM 2373 O O . GLY A 1 296 ? 7.743 16.066 8.160 1.00 69.69 296 GLY A O 1
ATOM 2374 N N . THR A 1 297 ? 6.713 18.013 7.767 1.00 74.00 297 THR A N 1
ATOM 2375 C CA . THR A 1 297 ? 5.362 17.457 7.879 1.00 74.00 297 THR A CA 1
ATOM 2376 C C . THR A 1 297 ? 5.113 16.478 6.746 1.00 74.00 297 THR A C 1
ATOM 2378 O O . THR A 1 297 ? 5.087 16.857 5.577 1.00 74.00 297 THR A O 1
ATOM 2381 N N . THR A 1 298 ? 4.896 15.205 7.073 1.00 75.50 298 THR A N 1
ATOM 2382 C CA . THR A 1 298 ? 4.512 14.216 6.059 1.00 75.50 298 THR A CA 1
ATOM 2383 C C . THR A 1 298 ? 3.132 14.536 5.480 1.00 75.50 298 THR A C 1
ATOM 2385 O O . THR A 1 298 ? 2.206 14.882 6.209 1.00 75.50 298 THR A O 1
ATOM 2388 N N . LEU A 1 299 ? 2.954 14.373 4.170 1.00 74.56 299 LEU A N 1
ATOM 2389 C CA . LEU A 1 299 ? 1.659 14.553 3.503 1.00 74.56 299 LEU A CA 1
ATOM 2390 C C . LEU A 1 299 ? 0.609 13.556 4.026 1.00 74.56 299 LEU A C 1
ATOM 2392 O O . LEU A 1 299 ? -0.588 13.845 4.069 1.00 74.56 299 LEU A O 1
ATOM 2396 N N . ASP A 1 300 ? 1.073 12.408 4.525 1.00 64.75 300 ASP A N 1
ATOM 2397 C CA . ASP A 1 300 ? 0.241 11.479 5.273 1.00 64.75 300 ASP A CA 1
ATOM 2398 C C . ASP A 1 300 ? -0.362 12.160 6.521 1.00 64.75 300 ASP A C 1
ATOM 2400 O O . ASP A 1 300 ? -1.561 12.013 6.755 1.00 64.75 300 ASP A O 1
ATOM 2404 N N . LEU A 1 301 ? 0.408 12.913 7.319 1.00 68.75 301 LEU A N 1
ATOM 2405 C CA . LEU A 1 301 ? -0.088 13.561 8.548 1.00 68.75 301 LEU A CA 1
ATOM 2406 C C . LEU A 1 301 ? -1.259 14.516 8.287 1.00 68.75 301 LEU A C 1
ATOM 2408 O O . LEU A 1 301 ? -2.202 14.538 9.074 1.00 68.75 301 LEU A O 1
ATOM 2412 N N . ILE A 1 302 ? -1.238 15.233 7.164 1.00 74.38 302 ILE A N 1
ATOM 2413 C CA . ILE A 1 302 ? -2.268 16.227 6.815 1.00 74.38 302 ILE A CA 1
ATOM 2414 C C . ILE A 1 302 ? -3.508 15.623 6.139 1.00 74.38 302 ILE A C 1
ATOM 2416 O O . ILE A 1 302 ? -4.484 16.335 5.905 1.00 74.38 302 ILE A O 1
ATOM 2420 N N . GLY A 1 303 ? -3.505 14.309 5.882 1.00 66.88 303 GLY A N 1
ATOM 2421 C CA . GLY A 1 303 ? -4.680 13.570 5.411 1.00 66.88 303 GLY A CA 1
ATOM 2422 C C . GLY A 1 303 ? -4.650 13.136 3.948 1.00 66.88 303 GLY A C 1
ATOM 2423 O O . GLY A 1 303 ? -5.652 12.592 3.489 1.00 66.88 303 GLY A O 1
ATOM 2424 N N . LEU A 1 304 ? -3.533 13.327 3.241 1.00 68.00 304 LEU A N 1
ATOM 2425 C CA . LEU A 1 304 ? -3.377 12.833 1.873 1.00 68.00 304 LEU A CA 1
ATOM 2426 C C . LEU A 1 304 ? -2.967 11.360 1.890 1.00 68.00 304 LEU A C 1
ATOM 2428 O O . LEU A 1 304 ? -2.056 10.958 2.618 1.00 68.00 304 LEU A O 1
ATOM 2432 N N . ASP A 1 305 ? -3.642 10.541 1.088 1.00 60.50 305 ASP A N 1
ATOM 2433 C CA . ASP A 1 305 ? -3.244 9.150 0.876 1.00 60.50 305 ASP A CA 1
ATOM 2434 C C . ASP A 1 305 ? -2.196 9.010 -0.250 1.00 60.50 305 ASP A C 1
ATOM 2436 O O . ASP A 1 305 ? -1.756 9.981 -0.862 1.00 60.50 305 ASP A O 1
ATOM 2440 N N . SER A 1 306 ? -1.713 7.792 -0.516 1.00 57.09 306 SER A N 1
ATOM 2441 C CA . SER A 1 306 ? -0.707 7.559 -1.568 1.00 57.09 306 SER A CA 1
ATOM 2442 C C . SER A 1 306 ? -1.193 7.865 -2.991 1.00 57.09 306 SER A C 1
ATOM 2444 O O . SER A 1 306 ? -0.353 8.102 -3.855 1.00 57.09 306 SER A O 1
ATOM 2446 N N . LEU A 1 307 ? -2.504 7.834 -3.251 1.00 54.62 307 LEU A N 1
ATOM 2447 C CA . LEU A 1 307 ? -3.073 8.166 -4.559 1.00 54.62 307 LEU A CA 1
ATOM 2448 C C . LEU A 1 307 ? -3.211 9.681 -4.701 1.00 54.62 307 LEU A C 1
ATOM 2450 O O . LEU A 1 307 ? -2.761 10.244 -5.691 1.00 54.62 307 LEU A O 1
ATOM 2454 N N . GLU A 1 308 ? -3.741 10.347 -3.678 1.00 63.62 308 GLU A N 1
ATOM 2455 C CA . GLU A 1 308 ? -3.891 11.802 -3.656 1.00 63.62 308 GLU A CA 1
ATOM 2456 C C . GLU A 1 308 ? -2.532 12.513 -3.704 1.00 63.62 308 GLU A C 1
ATOM 2458 O O . GLU A 1 308 ? -2.415 13.552 -4.346 1.00 63.62 308 GLU A O 1
ATOM 2463 N N . ARG A 1 309 ? -1.478 11.930 -3.113 1.00 70.44 309 ARG A N 1
ATOM 2464 C CA . ARG A 1 309 ? -0.097 12.423 -3.263 1.00 70.44 309 ARG A CA 1
ATOM 2465 C C . ARG A 1 309 ? 0.410 12.366 -4.702 1.00 70.44 309 ARG A C 1
ATOM 2467 O O . ARG A 1 309 ? 1.114 13.276 -5.125 1.00 70.44 309 ARG A O 1
ATOM 2474 N N . MET A 1 310 ? 0.066 11.312 -5.440 1.00 61.75 310 MET A N 1
ATOM 2475 C CA . MET A 1 310 ? 0.450 11.172 -6.846 1.00 61.75 310 MET A CA 1
ATOM 2476 C C . MET A 1 310 ? -0.317 12.165 -7.722 1.00 61.75 310 MET A C 1
ATOM 2478 O O . MET A 1 310 ? 0.291 12.867 -8.521 1.00 61.75 310 MET A O 1
ATOM 2482 N N . ASP A 1 311 ? -1.634 12.265 -7.537 1.00 66.62 311 ASP A N 1
ATOM 2483 C CA . ASP A 1 311 ? -2.461 13.236 -8.262 1.00 66.62 311 ASP A CA 1
ATOM 2484 C C . ASP A 1 311 ? -1.982 14.673 -8.005 1.00 66.62 311 ASP A C 1
ATOM 2486 O O . ASP A 1 311 ? -1.911 15.480 -8.930 1.00 66.62 311 ASP A O 1
ATOM 2490 N N . LEU A 1 312 ? -1.599 14.976 -6.760 1.00 77.00 312 LEU A N 1
ATOM 2491 C CA . LEU A 1 312 ? -1.028 16.261 -6.373 1.00 77.00 312 LEU A CA 1
ATOM 2492 C C . LEU A 1 312 ? 0.346 16.505 -7.014 1.00 77.00 312 LEU A C 1
ATOM 2494 O O . LEU A 1 312 ? 0.599 17.600 -7.504 1.00 77.00 312 LEU A O 1
ATOM 2498 N N . ALA A 1 313 ? 1.225 15.500 -7.052 1.00 71.44 313 ALA A N 1
ATOM 2499 C CA . ALA A 1 313 ? 2.514 15.616 -7.732 1.00 71.44 313 ALA A CA 1
ATOM 2500 C C . ALA A 1 313 ? 2.333 15.913 -9.231 1.00 71.44 313 ALA A C 1
ATOM 2502 O O . ALA A 1 313 ? 2.955 16.835 -9.751 1.00 71.44 313 ALA A O 1
ATOM 2503 N N . LEU A 1 314 ? 1.420 15.200 -9.899 1.00 68.62 314 LEU A N 1
ATOM 2504 C CA . LEU A 1 314 ? 1.090 15.410 -11.313 1.00 68.62 314 LEU A CA 1
ATOM 2505 C C . LEU A 1 314 ? 0.468 16.788 -11.581 1.00 68.62 314 LEU A C 1
ATOM 2507 O O . LEU A 1 314 ? 0.733 17.396 -12.617 1.00 68.62 314 LEU A O 1
ATOM 2511 N N . GLU A 1 315 ? -0.370 17.287 -10.671 1.00 76.19 315 GLU A N 1
ATOM 2512 C CA . GLU A 1 315 ? -0.932 18.638 -10.755 1.00 76.19 315 GLU A CA 1
ATOM 2513 C C . GLU A 1 315 ? 0.168 19.701 -10.658 1.00 76.19 315 GLU A C 1
ATOM 2515 O O . GLU A 1 315 ? 0.216 20.612 -11.485 1.00 76.19 315 GLU A O 1
ATOM 2520 N N . LEU A 1 316 ? 1.095 19.552 -9.709 1.00 74.31 316 LEU A N 1
ATOM 2521 C CA . LEU A 1 316 ? 2.224 20.468 -9.550 1.00 74.31 316 LEU A CA 1
ATOM 2522 C C . LEU A 1 316 ? 3.172 20.429 -10.752 1.00 74.31 316 LEU A C 1
ATOM 2524 O O . LEU A 1 316 ? 3.618 21.481 -11.204 1.00 74.31 316 LEU A O 1
ATOM 2528 N N . GLU A 1 317 ? 3.436 19.253 -11.320 1.00 68.38 317 GLU A N 1
ATOM 2529 C CA . GLU A 1 317 ? 4.208 19.113 -12.560 1.00 68.38 317 GLU A CA 1
ATOM 2530 C C . GLU A 1 317 ? 3.604 19.906 -13.716 1.00 68.38 317 GLU A C 1
ATOM 2532 O O . GLU A 1 317 ? 4.314 20.609 -14.441 1.00 68.38 317 GLU A O 1
ATOM 2537 N N . GLN A 1 318 ? 2.285 19.804 -13.889 1.00 66.69 318 GLN A N 1
ATOM 2538 C CA . GLN A 1 318 ? 1.566 20.523 -14.937 1.00 66.69 318 GLN A CA 1
ATOM 2539 C C . GLN A 1 318 ? 1.563 22.029 -14.686 1.00 66.69 318 GLN A C 1
ATOM 2541 O O . GLN A 1 318 ? 1.732 22.801 -15.631 1.00 66.69 318 GLN A O 1
ATOM 2546 N N . HIS A 1 319 ? 1.378 22.437 -13.430 1.00 72.06 319 HIS A N 1
ATOM 2547 C CA . HIS A 1 319 ? 1.240 23.838 -13.047 1.00 72.06 319 HIS A CA 1
ATOM 2548 C C . HIS A 1 319 ? 2.569 24.599 -13.102 1.00 72.06 319 HIS A C 1
ATOM 2550 O O . HIS A 1 319 ? 2.640 25.684 -13.674 1.00 72.06 319 HIS A O 1
ATOM 2556 N N . PHE A 1 320 ? 3.642 24.004 -12.579 1.00 70.88 320 PHE A N 1
ATOM 2557 C CA . PHE A 1 320 ? 4.972 24.621 -12.521 1.00 70.88 320 PHE A CA 1
ATOM 2558 C C . PHE A 1 320 ? 5.893 24.203 -13.684 1.00 70.88 320 PHE A C 1
ATOM 2560 O O . PHE A 1 320 ? 6.979 24.761 -13.841 1.00 70.88 320 PHE A O 1
ATOM 2567 N N . GLY A 1 321 ? 5.468 23.265 -14.538 1.00 56.44 321 GLY A N 1
ATOM 2568 C CA . GLY A 1 321 ? 6.134 22.950 -15.805 1.00 56.44 321 GLY A CA 1
ATOM 2569 C C . GLY A 1 321 ? 7.392 22.085 -15.684 1.00 56.44 321 GLY A C 1
ATOM 2570 O O . GLY A 1 321 ? 8.360 22.311 -16.414 1.00 56.44 321 GLY A O 1
ATOM 2571 N N . PHE A 1 322 ? 7.388 21.088 -14.798 1.00 62.00 322 PHE A N 1
ATOM 2572 C CA . PHE A 1 322 ? 8.490 20.132 -14.614 1.00 62.00 322 PHE A CA 1
ATOM 2573 C C . PHE A 1 322 ? 7.995 18.676 -14.719 1.00 62.00 322 PHE A C 1
ATOM 2575 O O . PHE A 1 322 ? 6.807 18.428 -14.896 1.00 62.00 322 PHE A O 1
ATOM 2582 N N . ARG A 1 323 ? 8.911 17.698 -14.687 1.00 49.53 323 ARG A N 1
ATOM 2583 C CA . ARG A 1 323 ? 8.595 16.258 -14.650 1.00 49.53 323 ARG A CA 1
ATOM 2584 C C . ARG A 1 323 ? 9.445 15.571 -13.593 1.00 49.53 323 ARG A C 1
ATOM 2586 O O . ARG A 1 323 ? 10.648 15.823 -13.551 1.00 49.53 323 ARG A O 1
ATOM 2593 N N . SER A 1 324 ? 8.843 14.703 -12.794 1.00 56.50 324 SER A N 1
ATOM 2594 C CA . SER A 1 324 ? 9.494 13.986 -11.709 1.00 56.50 324 SER A CA 1
ATOM 2595 C C . SER A 1 324 ? 8.873 12.605 -11.514 1.00 56.50 324 SER A C 1
ATOM 2597 O O . SER A 1 324 ? 7.664 12.440 -11.441 1.00 56.50 324 SER A O 1
ATOM 2599 N N . ASP A 1 325 ? 9.708 11.586 -11.347 1.00 53.81 325 ASP A N 1
ATOM 2600 C CA . ASP A 1 325 ? 9.224 10.264 -10.932 1.00 53.81 325 ASP A CA 1
ATOM 2601 C C . ASP A 1 325 ? 9.065 10.165 -9.394 1.00 53.81 325 ASP A C 1
ATOM 2603 O O . ASP A 1 325 ? 8.741 9.098 -8.864 1.00 53.81 325 ASP A O 1
ATOM 2607 N N . HIS A 1 326 ? 9.307 11.267 -8.665 1.00 61.66 326 HIS A N 1
ATOM 2608 C CA . HIS A 1 326 ? 9.237 11.338 -7.203 1.00 61.66 326 HIS A CA 1
ATOM 2609 C C . HIS A 1 326 ? 7.817 11.617 -6.713 1.00 61.66 326 HIS A C 1
ATOM 2611 O O . HIS A 1 326 ? 7.233 12.652 -7.035 1.00 61.66 326 HIS A O 1
ATOM 2617 N N . VAL A 1 327 ? 7.293 10.736 -5.858 1.00 64.81 327 VAL A N 1
ATOM 2618 C CA . VAL A 1 327 ? 6.057 11.001 -5.112 1.00 64.81 327 VAL A CA 1
ATOM 2619 C C . VAL A 1 327 ? 6.443 11.612 -3.763 1.00 64.81 327 VAL A C 1
ATOM 2621 O O . VAL A 1 327 ? 6.974 10.890 -2.916 1.00 64.81 327 VAL A O 1
ATOM 2624 N N . PRO A 1 328 ? 6.168 12.906 -3.531 1.00 68.94 328 PRO A N 1
ATOM 2625 C CA . PRO A 1 328 ? 6.591 13.595 -2.322 1.00 68.94 328 PRO A CA 1
ATOM 2626 C C . PRO A 1 328 ? 5.941 12.966 -1.089 1.00 68.94 328 PRO A C 1
ATOM 2628 O O . PRO A 1 328 ? 4.739 12.680 -1.055 1.00 68.94 328 PRO A O 1
ATOM 2631 N N . ALA A 1 329 ? 6.744 12.729 -0.057 1.00 66.75 329 ALA A N 1
ATOM 2632 C CA . ALA A 1 329 ? 6.292 12.204 1.223 1.00 66.75 329 ALA A CA 1
ATOM 2633 C C . ALA A 1 329 ? 5.978 13.316 2.227 1.00 66.75 329 ALA A C 1
ATOM 2635 O O . ALA A 1 329 ? 5.198 13.083 3.153 1.00 66.75 329 ALA A O 1
ATOM 2636 N N . THR A 1 330 ? 6.542 14.512 2.041 1.00 79.19 330 THR A N 1
ATOM 2637 C CA . THR A 1 330 ? 6.448 15.655 2.959 1.00 79.19 330 THR A CA 1
ATOM 2638 C C . THR A 1 330 ? 6.051 16.951 2.255 1.00 79.19 330 THR A C 1
ATOM 2640 O O . THR A 1 330 ? 6.188 17.082 1.040 1.00 79.19 330 THR A O 1
ATOM 2643 N N . VAL A 1 331 ? 5.558 17.926 3.024 1.00 83.62 331 VAL A N 1
ATOM 2644 C CA . VAL A 1 331 ? 5.277 19.290 2.551 1.00 83.62 331 VAL A CA 1
ATOM 2645 C C . VAL A 1 331 ? 6.556 19.951 2.032 1.00 83.62 331 VAL A C 1
ATOM 2647 O O . VAL A 1 331 ? 6.527 20.620 1.006 1.00 83.62 331 VAL A O 1
ATOM 2650 N N . GLY A 1 332 ? 7.699 19.710 2.676 1.00 80.88 332 GLY A N 1
ATOM 2651 C CA . GLY A 1 332 ? 8.997 20.207 2.226 1.00 80.88 332 GLY A CA 1
ATOM 2652 C C . GLY A 1 332 ? 9.428 19.614 0.886 1.00 80.88 332 GLY A C 1
ATOM 2653 O O . GLY A 1 332 ? 9.834 20.360 -0.001 1.00 80.88 332 GLY A O 1
ATOM 2654 N N . GLU A 1 333 ? 9.297 18.297 0.704 1.00 75.50 333 GLU A N 1
ATOM 2655 C CA . GLU A 1 333 ? 9.547 17.651 -0.593 1.00 75.50 333 GLU A CA 1
ATOM 2656 C C . GLU A 1 333 ? 8.592 18.154 -1.672 1.00 75.50 333 GLU A C 1
ATOM 2658 O O . GLU A 1 333 ? 9.012 18.340 -2.808 1.00 75.50 333 GLU A O 1
ATOM 2663 N N . LEU A 1 334 ? 7.329 18.411 -1.324 1.00 82.50 334 LEU A N 1
ATOM 2664 C CA . LEU A 1 334 ? 6.346 18.985 -2.237 1.00 82.50 334 LEU A CA 1
ATOM 2665 C C . LEU A 1 334 ? 6.754 20.394 -2.690 1.00 82.50 334 LEU A C 1
ATOM 2667 O O . LEU A 1 334 ? 6.692 20.707 -3.878 1.00 82.50 334 LEU A O 1
ATOM 2671 N N . CYS A 1 335 ? 7.224 21.226 -1.758 1.00 84.88 335 CYS A N 1
ATOM 2672 C CA . CYS A 1 335 ? 7.778 22.540 -2.066 1.00 84.88 335 CYS A CA 1
ATOM 2673 C C . CYS A 1 335 ? 9.024 22.422 -2.951 1.00 84.88 335 CYS A C 1
ATOM 2675 O O . CYS A 1 335 ? 9.111 23.117 -3.960 1.00 84.88 335 CYS A O 1
ATOM 2677 N N . LEU A 1 336 ? 9.974 21.537 -2.618 1.00 79.81 336 LEU A N 1
ATOM 2678 C CA . LEU A 1 336 ? 11.183 21.302 -3.422 1.00 79.81 336 LEU A CA 1
ATOM 2679 C C . LEU A 1 336 ? 10.845 20.834 -4.835 1.00 79.81 336 LEU A C 1
ATOM 2681 O O . LEU A 1 336 ? 11.459 21.286 -5.800 1.00 79.81 336 LEU A O 1
ATOM 2685 N N . LEU A 1 337 ? 9.853 19.956 -4.951 1.00 76.94 337 LEU A N 1
ATOM 2686 C CA . LEU A 1 337 ? 9.324 19.466 -6.211 1.00 76.94 337 LEU A CA 1
ATOM 2687 C C . LEU A 1 337 ? 8.769 20.620 -7.053 1.00 76.94 337 LEU A C 1
ATOM 2689 O O . LEU A 1 337 ? 9.220 20.808 -8.180 1.00 76.94 337 LEU A O 1
ATOM 2693 N N . ALA A 1 338 ? 7.902 21.458 -6.477 1.00 77.81 338 ALA A N 1
ATOM 2694 C CA . ALA A 1 338 ? 7.380 22.659 -7.134 1.00 77.81 338 ALA A CA 1
ATOM 2695 C C . ALA A 1 338 ? 8.477 23.676 -7.500 1.00 77.81 338 ALA A C 1
ATOM 2697 O O . ALA A 1 338 ? 8.407 24.336 -8.534 1.00 77.81 338 ALA A O 1
ATOM 2698 N N . GLY A 1 339 ? 9.525 23.772 -6.678 1.00 72.69 339 GLY A N 1
ATOM 2699 C CA . GLY A 1 339 ? 10.706 24.595 -6.929 1.00 72.69 339 GLY A CA 1
ATOM 2700 C C . GLY A 1 339 ? 11.682 24.021 -7.963 1.00 72.69 339 GLY A C 1
ATOM 2701 O O . GLY A 1 339 ? 12.700 24.657 -8.237 1.00 72.69 339 GLY A O 1
ATOM 2702 N N . GLY A 1 340 ? 11.422 22.828 -8.515 1.00 66.25 340 GLY A N 1
ATOM 2703 C CA . GLY A 1 340 ? 12.318 22.138 -9.449 1.00 66.25 340 GLY A CA 1
ATOM 2704 C C . GLY A 1 340 ? 13.639 21.669 -8.824 1.00 66.25 340 GLY A C 1
ATOM 2705 O O . GLY A 1 340 ? 14.603 21.413 -9.542 1.00 66.25 340 GLY A O 1
ATOM 2706 N N . GLN A 1 341 ? 13.700 21.585 -7.493 1.00 64.12 341 GLN A N 1
ATOM 2707 C CA . GLN A 1 341 ? 14.877 21.221 -6.697 1.00 64.12 341 GLN A CA 1
ATOM 2708 C C . GLN A 1 341 ? 14.705 19.893 -5.950 1.00 64.12 341 GLN A C 1
ATOM 2710 O O . GLN A 1 341 ? 15.532 19.572 -5.097 1.00 64.12 341 GLN A O 1
ATOM 2715 N N . ALA A 1 342 ? 13.649 19.122 -6.236 1.00 58.38 342 ALA A N 1
ATOM 2716 C CA . ALA A 1 342 ? 13.472 17.808 -5.630 1.00 58.38 342 ALA A CA 1
ATOM 2717 C C . ALA A 1 342 ? 14.737 16.964 -5.823 1.00 58.38 342 ALA A C 1
ATOM 2719 O O . ALA A 1 342 ? 15.191 16.728 -6.945 1.00 58.38 342 ALA A O 1
ATOM 2720 N N . SER A 1 343 ? 15.301 16.512 -4.704 1.00 46.62 343 SER A N 1
ATOM 2721 C CA . SER A 1 343 ? 16.297 15.456 -4.694 1.00 46.62 343 SER A CA 1
ATOM 2722 C C . SER A 1 343 ? 15.653 14.229 -5.320 1.00 46.62 343 SER A C 1
ATOM 2724 O O . SER A 1 343 ? 14.703 13.677 -4.770 1.00 46.62 343 SER A O 1
ATOM 2726 N N . SER A 1 344 ? 16.149 13.804 -6.479 1.00 44.09 344 SER A N 1
ATOM 2727 C CA . SER A 1 344 ? 15.889 12.451 -6.940 1.00 44.09 344 SER A CA 1
ATOM 2728 C C . SER A 1 344 ? 16.392 11.515 -5.843 1.00 44.09 344 SER A C 1
ATOM 2730 O O . SER A 1 344 ? 17.603 11.446 -5.620 1.00 44.09 344 SER A O 1
ATOM 2732 N N . ASP A 1 345 ? 15.499 10.776 -5.187 1.00 42.72 345 ASP A N 1
ATOM 2733 C CA . ASP A 1 345 ? 15.846 9.604 -4.371 1.00 42.72 345 ASP A CA 1
ATOM 2734 C C . ASP A 1 345 ? 16.382 8.457 -5.261 1.00 42.72 345 ASP A C 1
ATOM 2736 O O . ASP A 1 345 ? 16.108 7.273 -5.051 1.00 42.72 345 ASP A O 1
ATOM 2740 N N . GLU A 1 346 ? 17.165 8.782 -6.292 1.00 43.56 346 GLU A N 1
ATOM 2741 C CA . GLU A 1 346 ? 18.034 7.819 -6.936 1.00 43.56 346 GLU A CA 1
ATOM 2742 C C . GLU A 1 346 ? 19.114 7.469 -5.919 1.00 43.56 346 GLU A C 1
ATOM 2744 O O . GLU A 1 346 ? 20.174 8.091 -5.835 1.00 43.56 346 GLU A O 1
ATOM 2749 N N . VAL A 1 347 ? 18.845 6.421 -5.138 1.00 48.06 347 VAL A N 1
ATOM 2750 C CA . VAL A 1 347 ? 19.920 5.554 -4.665 1.00 48.06 347 VAL A CA 1
ATOM 2751 C C . VAL A 1 347 ? 20.807 5.312 -5.887 1.00 48.06 347 VAL A C 1
ATOM 2753 O O . VAL A 1 347 ? 20.289 4.800 -6.887 1.00 48.06 347 VAL A O 1
ATOM 2756 N N . PRO A 1 348 ? 22.093 5.711 -5.861 1.00 55.94 348 PRO A N 1
ATOM 2757 C CA . PRO A 1 348 ? 22.968 5.524 -7.004 1.00 55.94 348 PRO A CA 1
ATOM 2758 C C . PRO A 1 348 ? 22.879 4.067 -7.436 1.00 55.94 348 PRO A C 1
ATOM 2760 O O . PRO A 1 348 ? 23.085 3.172 -6.614 1.00 55.94 348 PRO A O 1
ATOM 2763 N N . LEU A 1 349 ? 22.502 3.831 -8.694 1.00 60.91 349 LEU A N 1
ATOM 2764 C CA . LEU A 1 349 ? 22.361 2.476 -9.209 1.00 60.91 349 LEU A CA 1
ATOM 2765 C C . LEU A 1 349 ? 23.696 1.756 -9.019 1.00 60.91 349 LEU A C 1
ATOM 2767 O O . LEU A 1 349 ? 24.709 2.142 -9.608 1.00 60.91 349 LEU A O 1
ATOM 2771 N N . GLU A 1 350 ? 23.702 0.727 -8.173 1.00 74.31 350 GLU A N 1
ATOM 2772 C CA . GLU A 1 350 ? 24.886 -0.099 -7.998 1.00 74.31 350 GLU A CA 1
ATOM 2773 C C . GLU A 1 350 ? 25.190 -0.791 -9.324 1.00 74.31 350 GLU A C 1
ATOM 2775 O O . GLU A 1 350 ? 24.342 -1.470 -9.912 1.00 74.31 350 GLU A O 1
ATOM 2780 N N . VAL A 1 351 ? 26.412 -0.586 -9.812 1.00 81.44 351 VAL A N 1
ATOM 2781 C CA . VAL A 1 351 ? 26.889 -1.208 -11.043 1.00 81.44 351 VAL A CA 1
ATOM 2782 C C . VAL A 1 351 ? 26.908 -2.726 -10.829 1.00 81.44 351 VAL A C 1
ATOM 2784 O O . VAL A 1 351 ? 27.596 -3.190 -9.916 1.00 81.44 351 VAL A O 1
ATOM 2787 N N . PRO A 1 352 ? 26.181 -3.519 -11.640 1.00 84.12 352 PRO A N 1
ATOM 2788 C CA . PRO A 1 352 ? 26.151 -4.964 -11.462 1.00 84.12 352 PRO A CA 1
ATOM 2789 C C . PRO A 1 352 ? 27.545 -5.590 -11.546 1.00 84.12 352 PRO A C 1
ATOM 2791 O O . PRO A 1 352 ? 28.364 -5.203 -12.385 1.00 84.12 352 PRO A O 1
ATOM 2794 N N . GLU A 1 353 ? 27.789 -6.610 -10.716 1.00 82.06 353 GLU A N 1
ATOM 2795 C CA . GLU A 1 353 ? 29.038 -7.375 -10.742 1.00 82.06 353 GLU A CA 1
ATOM 2796 C C . GLU A 1 353 ? 29.383 -7.823 -12.172 1.00 82.06 353 GLU A C 1
ATOM 2798 O O . GLU A 1 353 ? 28.507 -8.189 -12.963 1.00 82.06 353 GLU A O 1
ATOM 2803 N N . HIS A 1 354 ? 30.678 -7.813 -12.495 1.00 84.88 354 HIS A N 1
ATOM 2804 C CA . HIS A 1 354 ? 31.240 -8.137 -13.812 1.00 84.88 354 HIS A CA 1
ATOM 2805 C C . HIS A 1 354 ? 31.006 -7.115 -14.928 1.00 84.88 354 HIS A C 1
ATOM 2807 O O . HIS A 1 354 ? 31.493 -7.344 -16.032 1.00 84.88 354 HIS A O 1
ATOM 2813 N N . TRP A 1 355 ? 30.309 -5.994 -14.704 1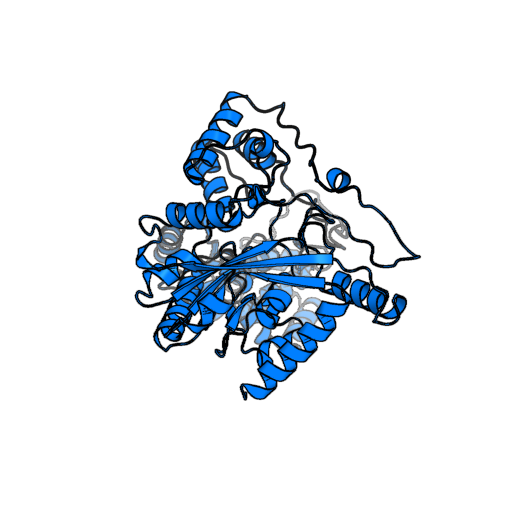.00 87.25 355 TRP A N 1
ATOM 2814 C CA . TRP A 1 355 ? 30.214 -4.941 -15.727 1.00 87.25 355 TRP A CA 1
ATOM 2815 C C . TRP A 1 355 ? 31.594 -4.425 -16.160 1.00 87.25 355 TRP A C 1
ATOM 2817 O O . TRP A 1 355 ? 31.839 -4.255 -17.351 1.00 87.25 355 TRP A O 1
ATOM 2827 N N . ASP A 1 356 ? 32.525 -4.286 -15.214 1.00 84.94 356 ASP A N 1
ATOM 2828 C CA . ASP A 1 356 ? 33.882 -3.792 -15.471 1.00 84.94 356 ASP A CA 1
ATOM 2829 C C . ASP A 1 356 ? 34.842 -4.850 -16.046 1.00 84.94 356 ASP A C 1
ATOM 2831 O O . ASP A 1 356 ? 35.967 -4.522 -16.429 1.00 84.94 356 ASP A O 1
ATOM 2835 N N . ASP A 1 357 ? 34.406 -6.105 -16.217 1.00 83.44 357 ASP A N 1
ATOM 2836 C CA . ASP A 1 357 ? 35.218 -7.191 -16.798 1.00 83.44 357 ASP A CA 1
ATOM 2837 C C . ASP A 1 357 ? 35.399 -7.051 -18.333 1.00 83.44 357 ASP A C 1
ATOM 2839 O O . ASP A 1 357 ? 35.708 -8.011 -19.054 1.00 83.44 357 ASP A O 1
ATOM 2843 N N . ILE A 1 358 ? 35.204 -5.844 -18.873 1.00 76.00 358 ILE A N 1
ATOM 2844 C CA . ILE A 1 358 ? 35.332 -5.527 -20.295 1.00 76.00 358 ILE A CA 1
ATOM 2845 C C . ILE A 1 358 ? 36.789 -5.685 -20.724 1.00 76.00 358 ILE A C 1
ATOM 2847 O O . ILE A 1 358 ? 37.674 -4.888 -20.406 1.00 76.00 358 ILE A O 1
ATOM 2851 N N . ARG A 1 359 ? 37.045 -6.688 -21.566 1.00 73.69 359 ARG A N 1
ATOM 2852 C CA . ARG A 1 359 ? 38.315 -6.776 -22.290 1.00 73.69 359 ARG A CA 1
ATOM 2853 C C . ARG A 1 359 ? 38.328 -5.714 -23.381 1.00 73.69 359 ARG A C 1
ATOM 2855 O O . ARG A 1 359 ? 37.536 -5.807 -24.323 1.00 73.69 359 ARG A O 1
ATOM 2862 N N . LYS A 1 360 ? 39.228 -4.733 -23.254 1.00 65.00 360 LYS A N 1
ATOM 2863 C CA . LYS A 1 360 ? 39.422 -3.667 -24.248 1.00 65.00 360 LYS A CA 1
ATOM 2864 C C . LYS A 1 360 ? 39.579 -4.259 -25.652 1.00 65.00 360 LYS A C 1
ATOM 2866 O O . LYS A 1 360 ? 40.345 -5.201 -25.863 1.00 65.00 360 LYS A O 1
ATOM 2871 N N . SER A 1 361 ? 38.812 -3.708 -26.591 1.00 63.69 361 SER A N 1
ATOM 2872 C CA . SER A 1 361 ? 38.930 -4.009 -28.018 1.00 63.69 361 SER A CA 1
ATOM 2873 C C . SER A 1 361 ? 40.318 -3.604 -28.524 1.00 63.69 361 SER A C 1
ATOM 2875 O O . SER A 1 361 ? 40.953 -2.715 -27.966 1.00 63.69 361 SER A O 1
ATOM 2877 N N . ALA A 1 362 ? 40.779 -4.227 -29.608 1.00 58.94 362 ALA A N 1
ATOM 2878 C CA . ALA A 1 362 ? 42.033 -3.856 -30.267 1.00 5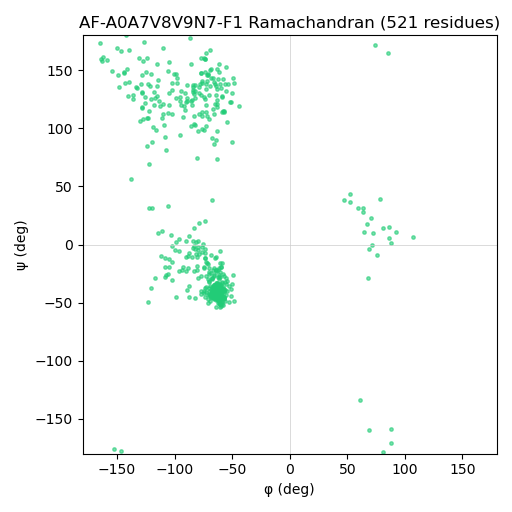8.94 362 ALA A CA 1
ATOM 2879 C C . ALA A 1 362 ? 41.977 -2.474 -30.958 1.00 58.94 362 ALA A C 1
ATOM 2881 O O . ALA A 1 362 ? 43.000 -1.993 -31.437 1.00 58.94 362 ALA A O 1
ATOM 2882 N N . SER A 1 363 ? 40.793 -1.858 -31.047 1.00 63.97 363 SER A N 1
ATOM 2883 C CA . SER A 1 363 ? 40.573 -0.547 -31.659 1.00 63.97 363 SER A CA 1
ATOM 2884 C C . SER A 1 363 ? 39.579 0.273 -30.840 1.00 63.97 363 SER A C 1
ATOM 2886 O O . SER A 1 363 ? 38.565 -0.270 -30.391 1.00 63.97 363 SER A O 1
ATOM 2888 N N . ASP A 1 364 ? 39.869 1.570 -30.715 1.00 66.06 364 ASP A N 1
ATOM 2889 C CA . ASP A 1 364 ? 39.022 2.578 -30.064 1.00 66.06 364 ASP A CA 1
ATOM 2890 C C . ASP A 1 364 ? 37.924 3.131 -30.995 1.00 66.06 364 ASP A C 1
ATOM 2892 O O . ASP A 1 364 ? 37.111 3.957 -30.582 1.00 66.06 364 ASP A O 1
ATOM 2896 N N . HIS A 1 365 ? 37.872 2.688 -32.257 1.00 74.19 365 HIS A N 1
ATOM 2897 C CA . HIS A 1 365 ? 36.866 3.135 -33.219 1.00 74.19 365 HIS A CA 1
ATOM 2898 C C . HIS A 1 365 ? 35.691 2.147 -33.326 1.00 74.19 365 HIS A C 1
ATOM 2900 O O . HIS A 1 365 ? 35.914 0.932 -33.380 1.00 74.19 365 HIS A O 1
ATOM 2906 N N . PRO A 1 366 ? 34.437 2.639 -33.412 1.00 76.19 366 PRO A N 1
ATOM 2907 C CA . PRO A 1 366 ? 33.283 1.797 -33.706 1.00 76.19 366 PRO A CA 1
ATOM 2908 C C . PRO A 1 366 ? 33.453 1.084 -35.053 1.00 76.19 366 PRO A C 1
ATOM 2910 O O . PRO A 1 366 ? 33.714 1.708 -36.078 1.00 76.19 366 PRO A O 1
ATOM 2913 N N . GLU A 1 367 ? 33.290 -0.235 -35.053 1.00 84.12 367 GLU A N 1
ATOM 2914 C CA . GLU A 1 367 ? 33.410 -1.083 -36.242 1.00 84.12 367 GLU A CA 1
ATOM 2915 C C . GLU A 1 367 ? 32.012 -1.511 -36.700 1.00 84.12 367 GLU A C 1
ATOM 2917 O O . GLU A 1 367 ? 31.286 -2.174 -35.951 1.00 84.12 367 GLU A O 1
ATOM 2922 N N . VAL A 1 368 ? 31.652 -1.156 -37.936 1.00 87.81 368 VAL A N 1
ATOM 2923 C CA . VAL A 1 368 ? 30.428 -1.626 -38.600 1.00 87.81 368 VAL A CA 1
ATOM 2924 C C . VAL A 1 368 ? 30.681 -3.039 -39.122 1.00 87.81 368 VAL A C 1
ATOM 2926 O O . VAL A 1 368 ? 31.511 -3.242 -40.003 1.00 87.81 368 VAL A O 1
ATOM 2929 N N . LEU A 1 369 ? 30.006 -4.029 -38.536 1.00 91.50 369 LEU A N 1
ATOM 2930 C CA . LEU A 1 369 ? 30.295 -5.447 -38.786 1.00 91.50 369 LEU A CA 1
ATOM 2931 C C . LEU A 1 369 ? 29.458 -6.087 -39.900 1.00 91.50 369 LEU A C 1
ATOM 2933 O O . LEU A 1 369 ? 29.835 -7.158 -40.374 1.00 91.50 369 LEU A O 1
ATOM 2937 N N . ALA A 1 370 ? 28.328 -5.483 -40.268 1.00 94.12 370 ALA A N 1
ATOM 2938 C CA . ALA A 1 370 ? 27.424 -5.948 -41.320 1.00 94.12 370 ALA A CA 1
ATOM 2939 C C . ALA A 1 370 ? 26.440 -4.834 -41.721 1.00 94.12 370 ALA A C 1
ATOM 2941 O O . ALA A 1 370 ? 26.394 -3.790 -41.067 1.00 94.12 370 ALA A O 1
ATOM 2942 N N . GLU A 1 371 ? 25.641 -5.083 -42.761 1.00 93.25 371 GLU A N 1
ATOM 2943 C CA . GLU A 1 371 ? 24.604 -4.160 -43.248 1.00 93.25 371 GLU A CA 1
ATOM 2944 C C . GLU A 1 371 ? 23.315 -4.204 -42.409 1.00 93.25 371 GLU A C 1
ATOM 2946 O O . GLU A 1 371 ? 22.637 -3.185 -42.282 1.00 93.25 371 GLU A O 1
ATOM 2951 N N . THR A 1 372 ? 22.988 -5.348 -41.790 1.00 94.31 372 THR A N 1
ATOM 2952 C CA . THR A 1 372 ? 21.798 -5.503 -40.932 1.00 94.31 372 THR A CA 1
ATOM 2953 C C . THR A 1 372 ? 22.162 -5.544 -39.446 1.00 94.31 372 THR A C 1
ATOM 2955 O O . THR A 1 372 ? 23.226 -6.034 -39.054 1.00 94.31 372 THR A O 1
ATOM 2958 N N . ILE A 1 373 ? 21.259 -5.054 -38.585 1.00 93.69 373 ILE A N 1
ATOM 2959 C CA . ILE A 1 373 ? 21.441 -5.069 -37.119 1.00 93.69 373 ILE A CA 1
ATOM 2960 C C . ILE A 1 373 ? 21.595 -6.506 -36.608 1.00 93.69 373 ILE A C 1
ATOM 2962 O O . ILE A 1 373 ? 22.458 -6.767 -35.771 1.00 93.69 373 ILE A O 1
ATOM 2966 N N . ALA A 1 374 ? 20.794 -7.440 -37.131 1.00 95.62 374 ALA A N 1
ATOM 2967 C CA . ALA A 1 374 ? 20.836 -8.844 -36.739 1.00 95.62 374 ALA A CA 1
ATOM 2968 C C . ALA A 1 374 ? 22.210 -9.466 -37.023 1.00 95.62 374 ALA A C 1
ATOM 2970 O O . ALA A 1 374 ? 22.833 -10.038 -36.125 1.00 95.62 374 ALA A O 1
ATOM 2971 N N . GLU A 1 375 ? 22.725 -9.306 -38.245 1.00 96.31 375 GLU A N 1
ATOM 2972 C CA . GLU A 1 375 ? 24.030 -9.844 -38.619 1.00 96.31 375 GLU A CA 1
ATOM 2973 C C . GLU A 1 375 ? 25.171 -9.154 -37.860 1.00 96.31 375 GLU A C 1
ATOM 2975 O O . GLU A 1 375 ? 26.063 -9.830 -37.335 1.00 96.31 375 GLU A O 1
ATOM 2980 N N . ALA A 1 376 ? 25.125 -7.826 -37.727 1.00 95.69 376 ALA A N 1
ATOM 2981 C CA . ALA A 1 376 ? 26.136 -7.067 -36.998 1.00 95.69 376 ALA A CA 1
ATOM 2982 C C . ALA A 1 376 ? 26.196 -7.489 -35.521 1.00 95.69 376 ALA A C 1
ATOM 2984 O O . ALA A 1 376 ? 27.288 -7.699 -34.981 1.00 95.69 376 ALA A O 1
ATOM 2985 N N . PHE A 1 377 ? 25.035 -7.682 -34.887 1.00 95.94 377 PHE A N 1
ATOM 2986 C CA . PHE A 1 377 ? 24.930 -8.182 -33.520 1.00 95.94 377 PHE A CA 1
ATOM 2987 C C . PHE A 1 377 ? 25.512 -9.590 -33.382 1.00 95.94 377 PHE A C 1
ATOM 2989 O O . PHE A 1 377 ? 26.364 -9.804 -32.520 1.00 95.94 377 PHE A O 1
ATOM 2996 N N . VAL A 1 378 ? 25.120 -10.543 -34.235 1.00 96.75 378 VAL A N 1
ATOM 2997 C CA . VAL A 1 378 ? 25.631 -11.922 -34.155 1.00 96.75 378 VAL A CA 1
ATOM 2998 C C . VAL A 1 378 ? 27.149 -11.948 -34.355 1.00 96.75 378 VAL A C 1
ATOM 3000 O O . VAL A 1 378 ? 27.863 -12.582 -33.575 1.00 96.75 378 VAL A O 1
ATOM 3003 N N . ARG A 1 379 ? 27.681 -11.204 -35.335 1.00 95.38 379 ARG A N 1
ATOM 3004 C CA . ARG A 1 379 ? 29.133 -11.082 -35.552 1.00 95.38 379 ARG A CA 1
ATOM 3005 C C . ARG A 1 379 ? 29.843 -10.493 -34.332 1.00 95.38 379 ARG A C 1
ATOM 3007 O O . ARG A 1 379 ? 30.870 -11.034 -33.914 1.00 95.38 379 ARG A O 1
ATOM 3014 N N . ARG A 1 380 ? 29.293 -9.432 -33.725 1.00 93.44 380 ARG A N 1
ATOM 3015 C CA . ARG A 1 380 ? 29.840 -8.827 -32.496 1.00 93.44 380 ARG A CA 1
ATOM 3016 C C . ARG A 1 380 ? 29.829 -9.828 -31.350 1.00 93.44 380 ARG A C 1
ATOM 3018 O O . ARG A 1 380 ? 30.845 -9.994 -30.675 1.00 93.44 380 ARG A O 1
ATOM 3025 N N . ALA A 1 381 ? 28.709 -10.517 -31.161 1.00 94.38 381 ALA A N 1
ATOM 3026 C CA . ALA A 1 381 ? 28.528 -11.437 -30.057 1.00 94.38 381 ALA A CA 1
ATOM 3027 C C . ALA A 1 381 ? 29.458 -12.651 -30.149 1.00 94.38 381 ALA A C 1
ATOM 3029 O O . ALA A 1 381 ? 29.963 -13.112 -29.132 1.00 94.38 381 ALA A O 1
ATOM 3030 N N . LEU A 1 382 ? 29.753 -13.134 -31.359 1.00 93.44 382 LEU A N 1
ATOM 3031 C CA . LEU A 1 382 ? 30.736 -14.197 -31.571 1.00 93.44 382 LEU A CA 1
ATOM 3032 C C . LEU A 1 382 ? 32.180 -13.703 -31.371 1.00 93.44 382 LEU A C 1
ATOM 3034 O O . LEU A 1 382 ? 32.974 -14.399 -30.738 1.00 93.44 382 LEU A O 1
ATOM 3038 N N . LYS A 1 383 ? 32.518 -12.495 -31.851 1.00 91.06 383 LYS A N 1
ATOM 3039 C CA . LYS A 1 383 ? 33.861 -11.890 -31.710 1.00 91.06 383 LYS A CA 1
ATOM 3040 C C . LYS A 1 383 ? 34.211 -11.571 -30.250 1.00 91.06 383 LYS A C 1
ATOM 3042 O O . LYS A 1 383 ? 35.362 -11.721 -29.850 1.00 91.06 383 LYS A O 1
ATOM 3047 N N . SER A 1 384 ? 33.223 -11.166 -29.450 1.00 90.62 384 SER A N 1
ATOM 3048 C CA . SER A 1 384 ? 33.398 -10.681 -28.072 1.00 90.62 384 SER A CA 1
ATOM 3049 C C . SER A 1 384 ? 32.600 -11.491 -27.042 1.00 90.62 384 SER A C 1
ATOM 3051 O O . SER A 1 384 ? 32.197 -10.964 -26.013 1.00 90.62 384 SER A O 1
ATOM 3053 N N . ALA A 1 385 ? 32.397 -12.787 -27.289 1.00 91.38 385 ALA A N 1
ATOM 3054 C CA . ALA A 1 385 ? 31.458 -13.656 -26.567 1.00 91.38 385 ALA A CA 1
ATOM 3055 C C . ALA A 1 385 ? 31.537 -13.626 -25.027 1.00 91.38 385 ALA A C 1
ATOM 3057 O O . ALA A 1 385 ? 30.518 -13.776 -24.353 1.00 91.38 385 ALA A O 1
ATOM 3058 N N . ASN A 1 386 ? 32.733 -13.455 -24.460 1.00 90.75 386 ASN A N 1
ATOM 3059 C CA . ASN A 1 386 ? 32.934 -13.434 -23.008 1.00 90.75 386 ASN A CA 1
ATOM 3060 C C . ASN A 1 386 ? 32.820 -12.038 -22.384 1.00 90.75 386 ASN A C 1
ATOM 3062 O O . ASN A 1 386 ? 32.794 -11.950 -21.163 1.00 90.75 386 ASN A O 1
ATOM 3066 N N . ASN A 1 387 ? 32.773 -10.974 -23.185 1.00 91.75 387 ASN A N 1
ATOM 3067 C CA . ASN A 1 387 ? 32.700 -9.617 -22.660 1.00 91.75 387 ASN A CA 1
ATOM 3068 C C . ASN A 1 387 ? 31.274 -9.304 -22.181 1.00 91.75 387 ASN A C 1
ATOM 3070 O O . ASN A 1 387 ? 30.319 -9.785 -22.808 1.00 91.75 387 ASN A O 1
ATOM 3074 N N . PRO A 1 388 ? 31.128 -8.477 -21.132 1.00 93.12 388 PRO A N 1
ATOM 3075 C CA . PRO A 1 388 ? 29.878 -7.797 -20.796 1.00 93.12 388 PRO A CA 1
ATOM 3076 C C . PRO A 1 388 ? 29.258 -7.120 -22.023 1.00 93.12 388 PRO A C 1
ATOM 3078 O O . PRO A 1 388 ? 29.979 -6.552 -22.847 1.00 93.12 388 PRO A O 1
ATOM 3081 N N . ALA A 1 389 ? 27.937 -7.220 -22.161 1.00 93.38 389 ALA A N 1
ATOM 3082 C CA . ALA A 1 389 ? 27.185 -6.626 -23.266 1.00 93.38 389 ALA A CA 1
ATOM 3083 C C . ALA A 1 389 ? 26.087 -5.683 -22.769 1.00 93.38 389 ALA A C 1
ATOM 3085 O O . ALA A 1 389 ? 25.995 -4.559 -23.246 1.00 93.38 389 ALA A O 1
ATOM 3086 N N . VAL A 1 390 ? 25.273 -6.149 -21.820 1.00 93.81 390 VAL A N 1
ATOM 3087 C CA . VAL A 1 390 ? 24.131 -5.416 -21.257 1.00 93.81 390 VAL A CA 1
ATOM 3088 C C . VAL A 1 390 ? 24.017 -5.729 -19.770 1.00 93.81 390 VAL A C 1
ATOM 3090 O O . VAL A 1 390 ? 24.366 -6.836 -19.346 1.00 93.81 390 VAL A O 1
ATOM 3093 N N . ALA A 1 391 ? 23.537 -4.773 -18.981 1.00 91.56 391 ALA A N 1
ATOM 3094 C CA . ALA A 1 391 ? 23.326 -4.959 -17.554 1.00 91.56 391 ALA A CA 1
ATOM 3095 C C . ALA A 1 391 ? 22.154 -4.116 -17.051 1.00 91.56 391 ALA A C 1
ATOM 3097 O O . ALA A 1 391 ? 21.925 -3.011 -17.534 1.00 91.56 391 ALA A O 1
ATOM 3098 N N . ASP A 1 392 ? 21.430 -4.644 -16.068 1.00 86.56 392 ASP A N 1
ATOM 3099 C CA . ASP A 1 392 ? 20.466 -3.889 -15.272 1.00 86.56 392 ASP A CA 1
ATOM 3100 C C . ASP A 1 392 ? 20.444 -4.434 -13.823 1.00 86.56 392 ASP A C 1
ATOM 3102 O O . ASP A 1 392 ? 20.979 -5.522 -13.568 1.00 86.56 392 ASP A O 1
ATOM 3106 N N . PRO A 1 393 ? 19.839 -3.715 -12.858 1.00 80.44 393 PRO A N 1
ATOM 3107 C CA . PRO A 1 393 ? 19.787 -4.160 -11.461 1.00 80.44 393 PRO A CA 1
ATOM 3108 C C . PRO A 1 393 ? 18.989 -5.453 -11.223 1.00 80.44 393 PRO A C 1
ATOM 3110 O O . PRO A 1 393 ? 19.170 -6.113 -10.204 1.00 80.44 393 PRO A O 1
ATOM 3113 N N . LEU A 1 394 ? 18.076 -5.819 -12.128 1.00 78.88 394 LEU A N 1
ATOM 3114 C CA . LEU A 1 394 ? 17.169 -6.959 -11.962 1.00 78.88 394 LEU A CA 1
ATOM 3115 C C . LEU A 1 394 ? 17.762 -8.269 -12.507 1.00 78.88 394 LEU A C 1
ATOM 3117 O O . LEU A 1 394 ? 17.571 -9.340 -11.935 1.00 78.88 394 LEU A O 1
ATOM 3121 N N . SER A 1 395 ? 18.449 -8.176 -13.637 1.00 81.81 395 SER A N 1
ATOM 3122 C CA . SER A 1 395 ? 18.975 -9.256 -14.468 1.00 81.81 395 SER A CA 1
ATOM 3123 C C . SER A 1 395 ? 20.478 -9.448 -14.263 1.00 81.81 395 SER A C 1
ATOM 3125 O O . SER A 1 395 ? 21.025 -10.480 -14.663 1.00 81.81 395 SER A O 1
ATOM 3127 N N . GLY A 1 396 ? 21.145 -8.467 -13.648 1.00 88.88 396 GLY A N 1
ATOM 3128 C CA . GLY A 1 396 ? 22.594 -8.407 -13.520 1.00 88.88 396 GLY A CA 1
ATOM 3129 C C . GLY A 1 396 ? 23.280 -8.162 -14.865 1.00 88.88 396 GLY A C 1
ATOM 3130 O O . GLY A 1 396 ? 22.665 -7.701 -15.825 1.00 88.88 396 GLY A O 1
ATOM 3131 N N . CYS A 1 397 ? 24.570 -8.495 -14.944 1.00 92.06 397 CYS A N 1
ATOM 3132 C CA . CYS A 1 397 ? 25.371 -8.350 -16.157 1.00 92.06 397 CYS A CA 1
ATOM 3133 C C . CYS A 1 397 ? 25.303 -9.605 -17.050 1.00 92.06 397 CYS A C 1
ATOM 3135 O O . CYS A 1 397 ? 25.648 -10.722 -16.638 1.00 92.06 397 CYS A O 1
ATOM 3137 N N . LEU A 1 398 ? 24.896 -9.432 -18.312 1.00 94.12 398 LEU A N 1
ATOM 3138 C CA . LEU A 1 398 ? 24.961 -10.472 -19.337 1.00 94.12 398 LEU A CA 1
ATOM 3139 C C . LEU A 1 398 ? 26.145 -10.249 -20.273 1.00 94.12 398 LEU A C 1
ATOM 3141 O O . LEU A 1 398 ? 26.338 -9.172 -20.835 1.00 94.12 398 LEU A O 1
ATOM 3145 N N . SER A 1 399 ? 26.895 -11.325 -20.520 1.00 95.06 399 SER A N 1
ATOM 3146 C CA . SER A 1 399 ? 27.892 -11.339 -21.585 1.00 95.06 399 SER A CA 1
ATOM 3147 C C . SER A 1 399 ? 27.245 -11.452 -22.963 1.00 95.06 399 SER A C 1
ATOM 3149 O O . SER A 1 399 ? 26.135 -11.974 -23.102 1.00 95.06 399 SER A O 1
ATOM 3151 N N . TYR A 1 400 ? 27.982 -11.072 -24.005 1.00 95.62 400 TYR A N 1
ATOM 3152 C CA . TYR A 1 400 ? 27.554 -11.231 -25.397 1.00 95.62 400 TYR A CA 1
ATOM 3153 C C . TYR A 1 400 ? 27.089 -12.654 -25.734 1.00 95.62 400 TYR A C 1
ATOM 3155 O O . TYR A 1 400 ? 26.102 -12.819 -26.447 1.00 95.62 400 TYR A O 1
ATOM 3163 N N . ARG A 1 401 ? 27.747 -13.698 -25.203 1.00 95.56 401 ARG A N 1
ATOM 3164 C CA . ARG A 1 401 ? 27.302 -15.086 -25.406 1.00 95.56 401 ARG A CA 1
ATOM 3165 C C . ARG A 1 401 ? 25.935 -15.335 -24.777 1.00 95.56 401 ARG A C 1
ATOM 3167 O O . ARG A 1 401 ? 25.086 -15.948 -25.416 1.00 95.56 401 ARG A O 1
ATOM 3174 N N . LYS A 1 402 ? 25.722 -14.893 -23.532 1.00 95.94 402 LYS A N 1
ATOM 3175 C CA . LYS A 1 402 ? 24.435 -15.072 -22.839 1.00 95.94 402 LYS A CA 1
ATOM 3176 C C . LYS A 1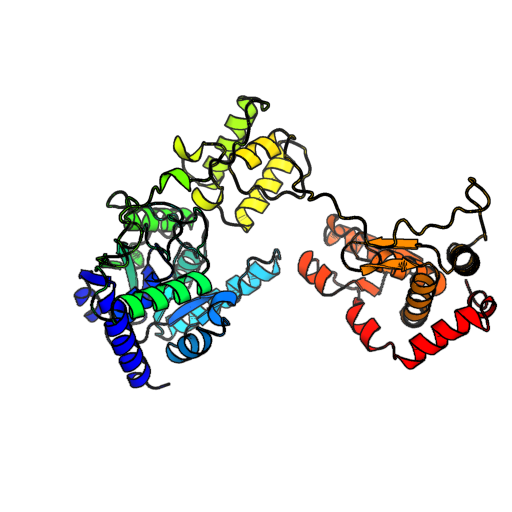 402 ? 23.323 -14.309 -23.560 1.00 95.94 402 LYS A C 1
ATOM 3178 O O . LYS A 1 402 ? 22.257 -14.880 -23.775 1.00 95.94 402 LYS A O 1
ATOM 3183 N N . LEU A 1 403 ? 23.606 -13.080 -23.993 1.00 97.19 403 LEU A N 1
ATOM 3184 C CA . LEU A 1 403 ? 22.682 -12.263 -24.775 1.00 97.19 403 LEU A CA 1
ATOM 3185 C C . LEU A 1 403 ? 22.343 -12.921 -26.122 1.00 97.19 403 LEU A C 1
ATOM 3187 O O . LEU A 1 403 ? 21.171 -13.042 -26.456 1.00 97.19 403 LEU A O 1
ATOM 3191 N N . LEU A 1 404 ? 23.337 -13.440 -26.856 1.00 97.38 404 LEU A N 1
ATOM 3192 C CA . LEU A 1 404 ? 23.123 -14.168 -28.115 1.00 97.38 404 LEU A CA 1
ATOM 3193 C C . LEU A 1 404 ? 22.246 -15.410 -27.923 1.00 97.38 404 LEU A C 1
ATOM 3195 O O . LEU A 1 404 ? 21.343 -15.651 -28.721 1.00 97.38 404 LEU A O 1
ATOM 3199 N N . ILE A 1 405 ? 22.487 -16.192 -26.866 1.00 96.50 405 ILE A N 1
ATOM 3200 C CA . ILE A 1 405 ? 21.667 -17.367 -26.542 1.00 96.50 405 ILE A CA 1
ATOM 3201 C C . ILE A 1 405 ? 20.223 -16.941 -26.261 1.00 96.50 405 ILE A C 1
ATOM 3203 O O . ILE A 1 405 ? 19.304 -17.508 -26.849 1.00 96.50 405 ILE A O 1
ATOM 3207 N N . GLY A 1 406 ? 20.025 -15.940 -25.396 1.00 95.94 406 GLY A N 1
ATOM 3208 C CA . GLY A 1 406 ? 18.700 -15.419 -25.054 1.00 95.94 406 GLY A CA 1
ATOM 3209 C C . GLY A 1 406 ? 17.948 -14.917 -26.284 1.00 95.94 406 GLY A C 1
ATOM 3210 O O . GLY A 1 406 ? 16.846 -15.388 -26.564 1.00 95.94 406 GLY A O 1
ATOM 3211 N N . ALA A 1 407 ? 18.583 -14.046 -27.069 1.00 97.19 407 ALA A N 1
ATOM 3212 C CA . ALA A 1 407 ? 18.001 -13.485 -28.281 1.00 97.19 407 ALA A CA 1
ATOM 3213 C C . ALA A 1 407 ? 17.664 -14.568 -29.320 1.00 97.19 407 ALA A C 1
ATOM 3215 O O . ALA A 1 407 ? 16.583 -14.544 -29.894 1.00 97.19 407 ALA A O 1
ATOM 3216 N N . THR A 1 408 ? 18.529 -15.572 -29.515 1.00 96.75 408 THR A N 1
ATOM 3217 C CA . THR A 1 408 ? 18.274 -16.676 -30.462 1.00 96.75 408 THR A CA 1
ATOM 3218 C C . THR A 1 408 ? 17.080 -17.535 -30.036 1.00 96.75 408 THR A C 1
ATOM 3220 O O . THR A 1 408 ? 16.263 -17.933 -30.866 1.00 96.75 408 THR A O 1
ATOM 3223 N N . LEU A 1 409 ? 16.965 -17.841 -28.741 1.00 96.50 409 LEU A N 1
ATOM 3224 C CA . LEU A 1 409 ? 15.862 -18.648 -28.211 1.00 96.50 409 LEU A CA 1
ATOM 3225 C C . LEU A 1 409 ? 14.524 -17.910 -28.309 1.00 96.50 409 LEU A C 1
ATOM 3227 O O . LEU A 1 409 ? 13.529 -18.517 -28.715 1.00 96.50 409 LEU A O 1
ATOM 3231 N N . LEU A 1 410 ? 14.522 -16.611 -27.990 1.00 96.75 410 LEU A N 1
ATOM 3232 C CA . LEU A 1 410 ? 13.369 -15.727 -28.160 1.00 96.75 410 LEU A CA 1
ATOM 3233 C C . LEU A 1 410 ? 12.993 -15.583 -29.640 1.00 96.75 410 LEU A C 1
ATOM 3235 O O . LEU A 1 410 ? 11.820 -15.721 -29.978 1.00 96.75 410 LEU A O 1
ATOM 3239 N N . ALA A 1 411 ? 13.972 -15.407 -30.533 1.00 96.81 411 ALA A N 1
ATOM 3240 C CA . ALA A 1 411 ? 13.742 -15.231 -31.966 1.00 96.81 411 ALA A CA 1
ATOM 3241 C C . ALA A 1 411 ? 12.945 -16.395 -32.570 1.00 96.81 411 ALA A C 1
ATOM 3243 O O . ALA A 1 411 ? 12.024 -16.172 -33.347 1.00 96.81 411 ALA A O 1
ATOM 3244 N N . LYS A 1 412 ? 13.211 -17.642 -32.149 1.00 95.00 412 LYS A N 1
ATOM 3245 C CA . LYS A 1 412 ? 12.444 -18.821 -32.598 1.00 95.00 412 LYS A CA 1
ATOM 3246 C C . LYS A 1 412 ? 10.955 -18.770 -32.246 1.00 95.00 412 LYS A C 1
ATOM 3248 O O . LYS A 1 412 ? 10.160 -19.425 -32.915 1.00 95.00 412 LYS A O 1
ATOM 3253 N N . ARG A 1 413 ? 10.584 -18.076 -31.166 1.00 96.31 413 ARG A N 1
ATOM 3254 C CA . ARG A 1 413 ? 9.184 -17.894 -30.756 1.00 96.31 413 ARG A CA 1
ATOM 3255 C C . ARG A 1 413 ? 8.588 -16.672 -31.442 1.00 96.31 413 ARG A C 1
ATOM 3257 O O . ARG A 1 413 ? 7.516 -16.787 -32.018 1.00 96.31 413 ARG A O 1
ATOM 3264 N N . ILE A 1 414 ? 9.322 -15.559 -31.474 1.00 96.62 414 ILE A N 1
ATOM 3265 C CA . ILE A 1 414 ? 8.901 -14.319 -32.143 1.00 96.62 414 ILE A CA 1
ATOM 3266 C C . ILE A 1 414 ? 8.669 -14.543 -33.645 1.00 96.62 414 ILE A C 1
ATOM 3268 O O . ILE A 1 414 ? 7.712 -14.020 -34.206 1.00 96.62 414 ILE A O 1
ATOM 3272 N N . ALA A 1 415 ? 9.476 -15.385 -34.296 1.00 95.56 415 ALA A N 1
ATOM 3273 C CA . ALA A 1 415 ? 9.302 -15.739 -35.705 1.00 95.56 415 ALA A CA 1
ATOM 3274 C C . ALA A 1 415 ? 7.953 -16.421 -36.006 1.00 95.56 415 ALA A C 1
ATOM 3276 O O . ALA A 1 415 ? 7.501 -16.374 -37.146 1.00 95.56 415 ALA A O 1
ATOM 3277 N N . LYS A 1 416 ? 7.314 -17.047 -35.004 1.00 95.19 416 LYS A N 1
ATOM 3278 C CA . LYS A 1 416 ? 6.003 -17.705 -35.141 1.00 95.19 416 LYS A CA 1
ATOM 3279 C C . LYS A 1 416 ? 4.822 -16.747 -34.977 1.00 95.19 416 LYS A C 1
ATOM 3281 O O . LYS A 1 416 ? 3.700 -17.170 -35.218 1.00 95.19 416 LYS A O 1
ATOM 3286 N N . LEU A 1 417 ? 5.060 -15.514 -34.525 1.00 95.62 417 LEU A N 1
ATOM 3287 C CA . LEU A 1 417 ? 4.012 -14.506 -34.378 1.00 95.62 417 LEU A CA 1
ATOM 3288 C C . LEU A 1 417 ? 3.560 -14.010 -35.754 1.00 95.62 417 LEU A C 1
ATOM 3290 O O . LEU A 1 417 ? 4.376 -13.894 -36.677 1.00 95.62 417 LEU A O 1
ATOM 3294 N N . ASP A 1 418 ? 2.276 -13.694 -35.883 1.00 93.00 418 ASP A N 1
ATOM 3295 C CA . ASP A 1 418 ? 1.698 -13.225 -37.138 1.00 93.00 418 ASP A CA 1
ATOM 3296 C C . ASP A 1 418 ? 2.046 -11.753 -37.410 1.00 93.00 418 ASP A C 1
ATOM 3298 O O . ASP A 1 418 ? 2.145 -10.927 -36.505 1.00 93.00 418 ASP A O 1
ATOM 3302 N N . GLY A 1 419 ? 2.184 -11.401 -38.691 1.00 92.12 419 GLY A N 1
ATOM 3303 C CA . GLY A 1 419 ? 2.500 -10.036 -39.133 1.00 92.12 419 GLY A CA 1
ATOM 3304 C C . GLY A 1 419 ? 3.997 -9.712 -39.158 1.00 92.12 419 GLY A C 1
ATOM 3305 O O . GLY A 1 419 ? 4.819 -10.437 -38.602 1.00 92.12 419 GLY A O 1
ATOM 3306 N N . ASP A 1 420 ? 4.359 -8.627 -39.840 1.00 94.00 420 ASP A N 1
ATOM 3307 C CA . ASP A 1 420 ? 5.763 -8.263 -40.085 1.00 94.00 420 ASP A CA 1
ATOM 3308 C C . ASP A 1 420 ? 6.362 -7.395 -38.971 1.00 94.00 420 ASP A C 1
ATOM 3310 O O . ASP A 1 420 ? 7.581 -7.345 -38.815 1.00 94.00 420 ASP A O 1
ATOM 3314 N N . ALA A 1 421 ? 5.517 -6.742 -38.168 1.00 96.62 421 ALA A N 1
ATOM 3315 C CA . ALA A 1 421 ? 5.912 -5.881 -37.061 1.00 96.62 421 ALA A CA 1
ATOM 3316 C C . ALA A 1 421 ? 5.464 -6.454 -35.713 1.00 96.62 421 ALA A C 1
ATOM 3318 O O . ALA A 1 421 ? 4.358 -6.980 -35.579 1.00 96.62 421 ALA A O 1
ATOM 3319 N N . VAL A 1 422 ? 6.318 -6.308 -34.700 1.00 97.50 422 VAL A N 1
ATOM 3320 C CA . VAL A 1 422 ? 6.036 -6.733 -33.327 1.00 97.50 422 VAL A CA 1
ATOM 3321 C C . VAL A 1 422 ? 6.246 -5.571 -32.367 1.00 97.50 422 VAL A C 1
ATOM 3323 O O . VAL A 1 422 ? 7.294 -4.924 -32.373 1.00 97.50 422 VAL A O 1
ATOM 3326 N N . GLY A 1 423 ? 5.239 -5.289 -31.546 1.00 96.69 423 GLY A N 1
ATOM 3327 C CA . GLY A 1 423 ? 5.325 -4.270 -30.510 1.00 96.69 423 GLY A CA 1
ATOM 3328 C C . GLY A 1 423 ? 6.224 -4.743 -29.376 1.00 96.69 423 GLY A C 1
ATOM 3329 O O . GLY A 1 423 ? 6.173 -5.905 -28.982 1.00 96.69 423 GLY A O 1
ATOM 3330 N N . VAL A 1 424 ? 7.036 -3.848 -28.830 1.00 95.75 424 VAL A N 1
ATOM 3331 C CA . VAL A 1 424 ? 7.856 -4.098 -27.643 1.00 95.75 424 VAL A CA 1
ATOM 3332 C C . VAL A 1 424 ? 7.482 -3.060 -26.600 1.00 95.75 424 VAL A C 1
ATOM 3334 O O . VAL A 1 424 ? 7.693 -1.864 -26.803 1.00 95.75 424 VAL A O 1
ATOM 3337 N N . MET A 1 425 ? 6.913 -3.524 -25.490 1.00 89.12 425 MET A N 1
ATOM 3338 C CA . MET A 1 425 ? 6.483 -2.690 -24.375 1.00 89.12 425 MET A CA 1
ATOM 3339 C C . MET A 1 425 ? 7.156 -3.183 -23.098 1.00 89.12 425 MET A C 1
ATOM 3341 O O . MET A 1 425 ? 6.624 -3.996 -22.351 1.00 89.12 425 MET A O 1
ATOM 3345 N N . LEU A 1 426 ? 8.378 -2.713 -22.879 1.00 85.81 426 LEU A N 1
ATOM 3346 C CA . LEU A 1 426 ? 9.210 -3.060 -21.733 1.00 85.81 426 LEU A CA 1
ATOM 3347 C C . LEU A 1 426 ? 9.962 -1.804 -21.273 1.00 85.81 426 LEU A C 1
ATOM 3349 O O . LEU A 1 426 ? 10.260 -0.943 -22.105 1.00 85.81 426 LEU A O 1
ATOM 3353 N N . PRO A 1 427 ? 10.296 -1.689 -19.977 1.00 78.88 427 PRO A N 1
ATOM 3354 C CA . PRO A 1 427 ? 11.134 -0.602 -19.494 1.00 78.88 427 PRO A CA 1
ATOM 3355 C C . PRO A 1 427 ? 12.570 -0.774 -20.008 1.00 78.88 427 PRO A C 1
ATOM 3357 O O . PRO A 1 427 ? 12.944 -1.860 -20.465 1.00 78.88 427 PRO A O 1
ATOM 3360 N N . ALA A 1 428 ? 13.391 0.271 -19.872 1.00 80.69 428 ALA A N 1
ATOM 3361 C CA . ALA A 1 428 ? 14.830 0.185 -20.118 1.00 80.69 428 ALA A CA 1
ATOM 3362 C C . ALA A 1 428 ? 15.431 -0.940 -19.258 1.00 80.69 428 ALA A C 1
ATOM 3364 O O . ALA A 1 428 ? 15.483 -0.848 -18.032 1.00 80.69 428 ALA A O 1
ATOM 3365 N N . SER A 1 429 ? 15.765 -2.056 -19.904 1.00 86.75 429 SER A N 1
ATOM 3366 C CA . SER A 1 429 ? 16.130 -3.307 -19.246 1.00 86.75 429 SER A CA 1
ATOM 3367 C C . SER A 1 429 ? 16.840 -4.238 -20.220 1.00 86.75 429 SER A C 1
ATOM 3369 O O . SER A 1 429 ? 16.615 -4.194 -21.431 1.00 86.75 429 SER A O 1
ATOM 3371 N N . VAL A 1 430 ? 17.604 -5.175 -19.669 1.00 92.75 430 VAL A N 1
ATOM 3372 C CA . VAL A 1 430 ? 18.243 -6.271 -20.407 1.00 92.75 430 VAL A CA 1
ATOM 3373 C C . VAL A 1 430 ? 17.213 -7.097 -21.186 1.00 92.75 430 VAL A C 1
ATOM 3375 O O . VAL A 1 430 ? 17.508 -7.628 -22.262 1.00 92.75 430 VAL A O 1
ATOM 3378 N N . ALA A 1 431 ? 15.989 -7.213 -20.663 1.00 91.44 431 ALA A N 1
ATOM 3379 C CA . ALA A 1 431 ? 14.892 -7.890 -21.343 1.00 91.44 431 ALA A CA 1
ATOM 3380 C C . ALA A 1 431 ? 14.471 -7.154 -22.626 1.00 91.44 431 ALA A C 1
ATOM 3382 O O . ALA A 1 431 ? 14.311 -7.804 -23.660 1.00 91.44 431 ALA A O 1
ATOM 3383 N N . ALA A 1 432 ? 14.347 -5.822 -22.585 1.00 93.12 432 ALA A N 1
ATOM 3384 C CA . ALA A 1 432 ? 14.017 -5.013 -23.758 1.00 93.12 432 ALA A CA 1
ATOM 3385 C C . ALA A 1 432 ? 15.088 -5.148 -24.854 1.00 93.12 432 ALA A C 1
ATOM 3387 O O . ALA A 1 432 ? 14.747 -5.426 -26.005 1.00 93.12 432 ALA A O 1
ATOM 3388 N N . ASP A 1 433 ? 16.370 -5.074 -24.483 1.00 95.62 433 ASP A N 1
ATOM 3389 C CA . ASP A 1 433 ? 17.491 -5.266 -25.414 1.00 95.62 433 ASP A CA 1
ATOM 3390 C C . ASP A 1 433 ? 17.465 -6.660 -26.054 1.00 95.62 433 ASP A C 1
ATOM 3392 O O . ASP A 1 433 ? 17.625 -6.822 -27.266 1.00 95.62 433 ASP A O 1
ATOM 3396 N N . SER A 1 434 ? 17.213 -7.690 -25.240 1.00 96.88 434 SER A N 1
ATOM 3397 C CA . SER A 1 434 ? 17.130 -9.075 -25.707 1.00 96.88 434 SER A CA 1
ATOM 3398 C C . SER A 1 434 ? 15.991 -9.274 -26.709 1.00 96.88 434 SER A C 1
ATOM 3400 O O . SER A 1 434 ? 16.179 -9.963 -27.711 1.00 96.88 434 SER A O 1
ATOM 3402 N N . VAL A 1 435 ? 14.821 -8.673 -26.463 1.00 97.69 435 VAL A N 1
ATOM 3403 C CA . VAL A 1 435 ? 13.650 -8.755 -27.351 1.00 97.69 435 VAL A CA 1
ATOM 3404 C C . VAL A 1 435 ? 13.879 -7.987 -28.650 1.00 97.69 435 VAL A C 1
ATOM 3406 O O . VAL A 1 435 ? 13.576 -8.517 -29.717 1.00 97.69 435 VAL A O 1
ATOM 3409 N N . LEU A 1 436 ? 14.458 -6.786 -28.584 1.00 97.50 436 LEU A N 1
ATOM 3410 C CA . LEU A 1 436 ? 14.796 -5.980 -29.760 1.00 97.50 436 LEU A CA 1
ATOM 3411 C C . LEU A 1 436 ? 15.705 -6.756 -30.727 1.00 97.50 436 LEU A C 1
ATOM 3413 O O . LEU A 1 436 ? 15.442 -6.847 -31.932 1.00 97.50 436 LEU A O 1
ATOM 3417 N N . LEU A 1 437 ? 16.762 -7.363 -30.184 1.00 97.75 437 LEU A N 1
ATOM 3418 C CA . LEU A 1 437 ? 17.705 -8.175 -30.949 1.00 97.75 437 LEU A CA 1
ATOM 3419 C C . LEU A 1 437 ? 17.063 -9.476 -31.443 1.00 97.75 437 LEU A C 1
ATOM 3421 O O . LEU A 1 437 ? 17.295 -9.881 -32.581 1.00 97.75 437 LEU A O 1
ATOM 3425 N N . ALA A 1 438 ? 16.221 -10.115 -30.628 1.00 97.81 438 ALA A N 1
ATOM 3426 C CA . ALA A 1 438 ? 15.495 -11.322 -31.014 1.00 97.81 438 ALA A CA 1
ATOM 3427 C C . ALA A 1 438 ? 14.515 -11.080 -32.169 1.00 97.81 438 ALA A C 1
ATOM 3429 O O . ALA A 1 438 ? 14.459 -11.888 -33.092 1.00 97.81 438 ALA A O 1
ATOM 3430 N N . ALA A 1 439 ? 13.769 -9.973 -32.142 1.00 97.75 439 ALA A N 1
ATOM 3431 C CA . ALA A 1 439 ? 12.866 -9.580 -33.220 1.00 97.75 439 ALA A CA 1
ATOM 3432 C C . ALA A 1 439 ? 13.639 -9.327 -34.521 1.00 97.75 439 ALA A C 1
ATOM 3434 O O . ALA A 1 439 ? 13.255 -9.840 -35.571 1.00 97.75 439 ALA A O 1
ATOM 3435 N N . SER A 1 440 ? 14.787 -8.649 -34.417 1.00 96.69 440 SER A N 1
ATOM 3436 C CA . SER A 1 440 ? 15.691 -8.428 -35.549 1.00 96.69 440 SER A CA 1
ATOM 3437 C C . SER A 1 440 ? 16.208 -9.748 -36.135 1.00 96.69 440 SER A C 1
ATOM 3439 O O . SER A 1 440 ? 16.187 -9.923 -37.346 1.00 96.69 440 SER A O 1
ATOM 3441 N N . ILE A 1 441 ? 16.628 -10.710 -35.301 1.00 97.44 441 ILE A N 1
ATOM 3442 C CA . ILE A 1 441 ? 17.049 -12.054 -35.750 1.00 97.44 441 ILE A CA 1
ATOM 3443 C C . ILE A 1 441 ? 15.882 -12.826 -36.381 1.00 97.44 441 ILE A C 1
ATOM 3445 O O . ILE A 1 441 ? 16.083 -13.572 -37.335 1.00 97.44 441 ILE A O 1
ATOM 3449 N N . ALA A 1 442 ? 14.666 -12.654 -35.861 1.00 96.75 442 ALA A N 1
ATOM 3450 C CA . ALA A 1 442 ? 13.458 -13.296 -36.370 1.00 96.75 442 ALA A CA 1
ATOM 3451 C C . ALA A 1 442 ? 12.946 -12.697 -37.695 1.00 96.75 442 ALA A C 1
ATOM 3453 O O . ALA A 1 442 ? 11.959 -13.200 -38.230 1.00 96.75 442 ALA A O 1
ATOM 3454 N N . GLY A 1 443 ? 13.571 -11.628 -38.205 1.00 95.88 443 GLY A N 1
ATOM 3455 C CA . GLY A 1 443 ? 13.113 -10.926 -39.407 1.00 95.88 443 GLY A CA 1
ATOM 3456 C C . GLY A 1 443 ? 11.823 -10.133 -39.205 1.00 95.88 443 GLY A C 1
ATOM 3457 O O . GLY A 1 443 ? 11.108 -9.886 -40.170 1.00 95.88 443 GLY A O 1
ATOM 3458 N N . LYS A 1 444 ? 11.507 -9.752 -37.962 1.00 96.50 444 LYS A N 1
ATOM 3459 C CA . LYS A 1 444 ? 10.364 -8.894 -37.627 1.00 96.50 444 LYS A CA 1
ATOM 3460 C C . LYS A 1 444 ? 10.844 -7.464 -37.398 1.00 96.50 444 LYS A C 1
ATOM 3462 O O . LYS A 1 444 ? 11.926 -7.263 -36.853 1.00 96.50 444 LYS A O 1
ATOM 3467 N N . LEU A 1 445 ? 10.026 -6.474 -37.747 1.00 96.19 445 LEU A N 1
ATOM 3468 C CA . LEU A 1 445 ? 10.249 -5.069 -37.408 1.00 96.19 445 LEU A CA 1
ATOM 3469 C C . LEU A 1 445 ? 9.902 -4.835 -35.924 1.00 96.19 445 LEU A C 1
ATOM 3471 O O . LEU A 1 445 ? 8.720 -4.896 -35.573 1.00 96.19 445 LEU A O 1
ATOM 3475 N N . PRO A 1 446 ? 10.877 -4.567 -35.034 1.00 96.62 446 PRO A N 1
ATOM 3476 C CA . PRO A 1 446 ? 10.576 -4.222 -33.651 1.00 96.62 446 PRO A CA 1
ATOM 3477 C C . PRO A 1 446 ? 10.027 -2.795 -33.562 1.00 96.62 446 PRO A C 1
ATOM 3479 O O . PRO A 1 446 ? 10.667 -1.836 -33.996 1.00 96.62 446 PRO A O 1
ATOM 3482 N N . VAL A 1 447 ? 8.851 -2.646 -32.961 1.00 96.00 447 VAL A N 1
ATOM 3483 C CA . VAL A 1 447 ? 8.190 -1.359 -32.732 1.00 96.00 447 VAL A CA 1
ATOM 3484 C C . VAL A 1 447 ? 8.235 -1.050 -31.241 1.00 96.00 447 VAL A C 1
ATOM 3486 O O . VAL A 1 447 ? 7.472 -1.613 -30.460 1.00 96.00 447 VAL A O 1
ATOM 3489 N N . MET A 1 448 ? 9.133 -0.153 -30.835 1.00 92.25 448 MET A N 1
ATOM 3490 C CA . MET A 1 448 ? 9.243 0.274 -29.437 1.00 92.25 448 MET A CA 1
ATOM 3491 C C . MET A 1 448 ? 8.041 1.153 -29.070 1.00 92.25 448 MET A C 1
ATOM 3493 O O . MET A 1 448 ? 7.915 2.277 -29.558 1.00 92.25 448 MET A O 1
ATOM 3497 N N . LEU A 1 449 ? 7.149 0.640 -28.223 1.00 85.31 449 LEU A N 1
ATOM 3498 C CA . LEU A 1 449 ? 5.928 1.332 -27.821 1.00 85.31 449 LEU A CA 1
ATOM 3499 C C . LEU A 1 449 ? 6.167 2.144 -26.546 1.00 85.31 449 LEU A C 1
ATOM 3501 O O . LEU A 1 449 ? 6.483 1.596 -25.490 1.00 85.31 449 LEU A O 1
ATOM 3505 N N . ASN A 1 450 ? 5.979 3.462 -26.634 1.00 77.25 450 ASN A N 1
ATOM 3506 C CA . ASN A 1 450 ? 6.083 4.346 -25.478 1.00 77.25 450 ASN A CA 1
ATOM 3507 C C . ASN A 1 450 ? 4.772 4.343 -24.674 1.00 77.25 450 ASN A C 1
ATOM 3509 O O . ASN A 1 450 ? 3.803 5.013 -25.044 1.00 77.25 450 ASN A O 1
ATOM 3513 N N . TRP A 1 451 ? 4.766 3.631 -23.548 1.00 67.38 451 TRP A N 1
ATOM 3514 C CA . TRP A 1 451 ? 3.595 3.479 -22.677 1.00 67.38 451 TRP A CA 1
ATOM 3515 C C . TRP A 1 451 ? 3.093 4.800 -22.069 1.00 67.38 451 TRP A C 1
ATOM 3517 O O . TRP A 1 451 ? 1.915 4.909 -21.743 1.00 67.38 451 TRP A O 1
ATOM 3527 N N . THR A 1 452 ? 3.937 5.834 -21.978 1.00 59.94 452 THR A N 1
ATOM 3528 C CA . THR A 1 452 ? 3.551 7.158 -21.439 1.00 59.94 452 THR A CA 1
ATOM 3529 C C . THR A 1 452 ? 2.662 7.974 -22.381 1.00 59.94 452 THR A C 1
ATOM 3531 O O . THR A 1 452 ? 2.079 8.972 -21.971 1.00 59.94 452 THR A O 1
ATOM 3534 N N . THR A 1 453 ? 2.518 7.554 -23.642 1.00 59.44 453 THR A N 1
ATOM 3535 C CA . THR A 1 453 ? 1.660 8.243 -24.626 1.00 59.44 453 THR A CA 1
ATOM 3536 C C . THR A 1 453 ? 0.163 7.979 -24.425 1.00 59.44 453 THR A C 1
ATOM 3538 O O . THR A 1 453 ? -0.671 8.600 -25.086 1.00 59.44 453 THR A O 1
ATOM 3541 N N . GLY A 1 454 ? -0.182 7.076 -23.503 1.00 59.44 454 GLY A N 1
ATOM 3542 C CA . GLY A 1 454 ? -1.550 6.680 -23.196 1.00 59.44 454 GLY A CA 1
ATOM 3543 C C . GLY A 1 454 ? -2.193 5.777 -24.265 1.00 59.44 454 GLY A C 1
ATOM 3544 O O . GLY A 1 454 ? -1.635 5.581 -25.349 1.00 59.44 454 GLY A O 1
ATOM 3545 N N . PRO A 1 455 ? -3.392 5.226 -23.992 1.00 69.94 455 PRO A N 1
ATOM 3546 C CA . PRO A 1 455 ? -4.029 4.218 -24.848 1.00 69.94 455 PRO A CA 1
ATOM 3547 C C . PRO A 1 455 ? -4.270 4.678 -26.293 1.00 69.94 455 PRO A C 1
ATOM 3549 O O . PRO A 1 455 ? -4.061 3.914 -27.231 1.00 69.94 455 PRO A O 1
ATOM 3552 N N . ALA A 1 456 ? -4.645 5.945 -26.497 1.00 68.38 456 ALA A N 1
ATOM 3553 C CA . ALA A 1 456 ? -4.884 6.494 -27.833 1.00 68.38 456 ALA A CA 1
ATOM 3554 C C . ALA A 1 456 ? -3.598 6.583 -28.676 1.00 68.38 456 ALA A C 1
ATOM 3556 O O . ALA A 1 456 ? -3.618 6.263 -29.865 1.00 68.38 456 ALA A O 1
ATOM 3557 N N . GLY A 1 457 ? -2.473 6.977 -28.064 1.00 73.38 457 GLY A N 1
ATOM 3558 C CA . GLY A 1 457 ? -1.172 7.029 -28.735 1.00 73.38 457 GLY A CA 1
ATOM 3559 C C . GLY A 1 457 ? -0.663 5.637 -29.103 1.00 73.38 457 GLY A C 1
ATOM 3560 O O . GLY A 1 457 ? -0.203 5.414 -30.224 1.00 73.38 457 GLY A O 1
ATOM 3561 N N . LEU A 1 458 ? -0.828 4.680 -28.189 1.00 79.31 458 LEU A N 1
ATOM 3562 C CA . LEU A 1 458 ? -0.467 3.279 -28.399 1.00 79.31 458 LEU A CA 1
ATOM 3563 C C . LEU A 1 458 ? -1.314 2.609 -29.484 1.00 79.31 458 LEU A C 1
ATOM 3565 O O . LEU A 1 458 ? -0.763 1.911 -30.339 1.00 79.31 458 LEU A O 1
ATOM 3569 N N . LYS A 1 459 ? -2.628 2.860 -29.494 1.00 82.00 459 LYS A N 1
ATOM 3570 C CA . LYS A 1 459 ? -3.534 2.387 -30.544 1.00 82.00 459 LYS A CA 1
ATOM 3571 C C . LYS A 1 459 ? -3.133 2.949 -31.904 1.00 82.00 459 LYS A C 1
ATOM 3573 O O . LYS A 1 459 ? -2.906 2.184 -32.836 1.00 82.00 459 LYS A O 1
ATOM 3578 N N . HIS A 1 460 ? -2.930 4.265 -31.992 1.00 83.88 460 HIS A N 1
ATOM 3579 C CA . HIS A 1 460 ? -2.500 4.912 -33.230 1.00 83.88 460 HIS A CA 1
ATOM 3580 C C . HIS A 1 460 ? -1.178 4.341 -33.767 1.00 83.88 460 HIS A C 1
ATOM 3582 O O . HIS A 1 460 ? -1.057 4.068 -34.962 1.00 83.88 460 HIS A O 1
ATOM 3588 N N . ALA A 1 461 ? -0.184 4.144 -32.894 1.00 83.00 461 ALA A N 1
ATOM 3589 C CA . ALA A 1 461 ? 1.104 3.570 -33.276 1.00 83.00 461 ALA A CA 1
ATOM 3590 C C . ALA A 1 461 ? 0.965 2.125 -33.780 1.00 83.00 461 ALA A C 1
ATOM 3592 O O . ALA A 1 461 ? 1.562 1.770 -34.798 1.00 83.00 461 ALA A O 1
ATOM 3593 N N . SER A 1 462 ? 0.152 1.317 -33.096 1.00 90.44 462 SER A N 1
ATOM 3594 C CA . SER A 1 462 ? -0.051 -0.096 -33.428 1.00 90.44 462 SER A CA 1
ATOM 3595 C C . SER A 1 462 ? -0.796 -0.268 -34.749 1.00 90.44 462 SER A C 1
ATOM 3597 O O . SER A 1 462 ? -0.338 -1.019 -35.607 1.00 90.44 462 SER A O 1
ATOM 3599 N N . GLU A 1 463 ? -1.873 0.490 -34.968 1.00 91.75 463 GLU A N 1
ATOM 3600 C CA . GLU A 1 463 ? -2.636 0.479 -36.222 1.00 91.75 463 GLU A CA 1
ATOM 3601 C C . GLU A 1 463 ? -1.775 0.917 -37.410 1.00 91.75 463 GLU A C 1
ATOM 3603 O O . GLU A 1 463 ? -1.741 0.253 -38.446 1.00 91.75 463 GLU A O 1
ATOM 3608 N N . LYS A 1 464 ? -1.033 2.019 -37.253 1.00 93.31 464 LYS A N 1
ATOM 3609 C CA . LYS A 1 464 ? -0.214 2.592 -38.327 1.00 93.31 464 LYS A CA 1
ATOM 3610 C C . LYS A 1 464 ? 0.906 1.659 -38.783 1.00 93.31 464 LYS A C 1
ATOM 3612 O O . LYS A 1 464 ? 1.262 1.670 -39.959 1.00 93.31 464 LYS A O 1
ATOM 3617 N N . LEU A 1 465 ? 1.478 0.894 -37.856 1.00 93.62 465 LEU A N 1
ATOM 3618 C CA . LEU A 1 465 ? 2.583 -0.028 -38.122 1.00 93.62 465 LEU A CA 1
ATOM 3619 C C . LEU A 1 465 ? 2.120 -1.481 -38.303 1.00 93.62 465 LEU A C 1
ATOM 3621 O O . LEU A 1 465 ? 2.955 -2.355 -38.518 1.00 93.62 465 LEU A O 1
ATOM 3625 N N . GLY A 1 466 ? 0.809 -1.744 -38.243 1.00 93.50 466 GLY A N 1
ATOM 3626 C CA . GLY A 1 466 ? 0.242 -3.082 -38.410 1.00 93.50 466 GLY A CA 1
ATOM 3627 C C . GLY A 1 466 ? 0.665 -4.070 -37.319 1.00 93.50 466 GLY A C 1
ATOM 3628 O O . GLY A 1 466 ? 0.810 -5.262 -37.595 1.00 93.50 466 GLY A O 1
ATOM 3629 N N . VAL A 1 467 ? 0.898 -3.587 -36.096 1.00 96.06 467 VAL A N 1
ATOM 3630 C CA . VAL A 1 467 ? 1.300 -4.416 -34.954 1.00 96.06 467 VAL A CA 1
ATOM 3631 C C . VAL A 1 467 ? 0.107 -5.239 -34.479 1.00 96.06 467 VAL A C 1
ATOM 3633 O O . VAL A 1 467 ? -0.903 -4.680 -34.065 1.00 96.06 467 VAL A O 1
ATOM 3636 N N . LYS A 1 468 ? 0.245 -6.569 -34.510 1.00 95.31 468 LYS A N 1
ATOM 3637 C CA . LYS A 1 468 ? -0.767 -7.516 -34.005 1.00 95.31 468 LYS A CA 1
ATOM 3638 C C . LYS A 1 468 ? -0.430 -8.095 -32.638 1.00 95.31 468 LYS A C 1
ATOM 3640 O O . LYS A 1 468 ? -1.332 -8.415 -31.874 1.00 95.31 468 LYS A O 1
ATOM 3645 N N . HIS A 1 469 ? 0.862 -8.226 -32.340 1.00 96.31 469 HIS A N 1
ATOM 3646 C CA . HIS A 1 469 ? 1.350 -8.790 -31.088 1.00 96.31 469 HIS A CA 1
ATOM 3647 C C . HIS A 1 469 ? 2.257 -7.795 -30.369 1.00 96.31 469 HIS A C 1
ATOM 3649 O O . HIS A 1 469 ? 3.120 -7.174 -30.998 1.00 96.31 469 HIS A O 1
ATOM 3655 N N . VAL A 1 470 ? 2.095 -7.684 -29.051 1.00 96.25 470 VAL A N 1
ATOM 3656 C CA . VAL A 1 470 ? 2.930 -6.840 -28.187 1.00 96.25 470 VAL A CA 1
ATOM 3657 C C . VAL A 1 470 ? 3.654 -7.708 -27.166 1.00 96.25 470 VAL A C 1
ATOM 3659 O O . VAL A 1 470 ? 3.033 -8.389 -26.356 1.00 96.25 470 VAL A O 1
ATOM 3662 N N . ILE A 1 471 ? 4.984 -7.669 -27.192 1.00 96.94 471 ILE A N 1
ATOM 3663 C CA . ILE A 1 471 ? 5.849 -8.373 -26.247 1.00 96.94 471 ILE A CA 1
ATOM 3664 C C . ILE A 1 471 ? 6.035 -7.516 -24.997 1.00 96.94 471 ILE A C 1
ATOM 3666 O O . ILE A 1 471 ? 6.487 -6.372 -25.083 1.00 96.94 471 ILE A O 1
ATOM 3670 N N . THR A 1 472 ? 5.719 -8.084 -23.835 1.00 93.88 472 THR A N 1
ATOM 3671 C CA . THR A 1 472 ? 5.778 -7.406 -22.529 1.00 93.88 472 THR A CA 1
ATOM 3672 C C . THR A 1 472 ? 6.019 -8.415 -21.393 1.00 93.88 472 THR A C 1
ATOM 3674 O O . THR A 1 472 ? 6.230 -9.603 -21.638 1.00 93.88 472 THR A O 1
ATOM 3677 N N . SER A 1 473 ? 6.021 -7.961 -20.139 1.00 86.19 473 SER A N 1
ATOM 3678 C CA . SER A 1 473 ? 6.051 -8.821 -18.946 1.00 86.19 473 SER A CA 1
ATOM 3679 C C . SER A 1 473 ? 4.825 -8.567 -18.076 1.00 86.19 473 SER A C 1
ATOM 3681 O O . SER A 1 473 ? 4.359 -7.427 -17.999 1.00 86.19 473 SER A O 1
ATOM 3683 N N . ARG A 1 474 ? 4.315 -9.599 -17.392 1.00 83.12 474 ARG A N 1
ATOM 3684 C CA . ARG A 1 474 ? 3.133 -9.463 -16.517 1.00 83.12 474 ARG A CA 1
ATOM 3685 C C . ARG A 1 474 ? 3.393 -8.427 -15.430 1.00 83.12 474 ARG A C 1
ATOM 3687 O O . ARG A 1 474 ? 2.621 -7.491 -15.276 1.00 83.12 474 ARG A O 1
ATOM 3694 N N . ARG A 1 475 ? 4.568 -8.504 -14.795 1.00 72.62 475 ARG A N 1
ATOM 3695 C CA . ARG A 1 475 ? 4.995 -7.542 -13.767 1.00 72.62 475 ARG A CA 1
ATOM 3696 C C . ARG A 1 475 ? 5.019 -6.098 -14.277 1.00 72.62 475 ARG A C 1
ATOM 3698 O O . ARG A 1 475 ? 4.726 -5.181 -13.514 1.00 72.62 475 ARG A O 1
ATOM 3705 N N . PHE A 1 476 ? 5.428 -5.872 -15.527 1.00 72.00 476 PHE A N 1
ATOM 3706 C CA . PHE A 1 476 ? 5.448 -4.523 -16.090 1.00 72.00 476 PHE A CA 1
ATOM 3707 C C . PHE A 1 476 ? 4.045 -4.036 -16.439 1.00 72.00 476 PHE A C 1
ATOM 3709 O O . PHE A 1 476 ? 3.718 -2.904 -16.099 1.00 72.00 476 PHE A O 1
ATOM 3716 N N . MET A 1 477 ? 3.206 -4.893 -17.025 1.00 74.81 477 MET A N 1
ATOM 3717 C CA . MET A 1 477 ? 1.799 -4.576 -17.292 1.00 74.81 477 MET A CA 1
ATOM 3718 C C . MET A 1 477 ? 1.041 -4.239 -16.004 1.00 74.81 477 MET A C 1
ATOM 3720 O O . MET A 1 477 ? 0.368 -3.213 -15.955 1.00 74.81 477 MET A O 1
ATOM 3724 N N . ASP A 1 478 ? 1.249 -5.021 -14.941 1.00 62.78 478 ASP A N 1
ATOM 3725 C CA . ASP A 1 478 ? 0.684 -4.771 -13.609 1.00 62.78 478 ASP A CA 1
ATOM 3726 C C . ASP A 1 478 ? 1.122 -3.408 -13.042 1.00 62.78 478 ASP A C 1
ATOM 3728 O O . ASP A 1 478 ? 0.372 -2.768 -12.308 1.00 62.78 478 ASP A O 1
ATOM 3732 N N . ARG A 1 479 ? 2.339 -2.952 -13.382 1.00 52.97 479 ARG A N 1
ATOM 3733 C CA . ARG A 1 479 ? 2.887 -1.659 -12.944 1.00 52.97 479 ARG A CA 1
ATOM 3734 C C . ARG A 1 479 ? 2.306 -0.479 -13.721 1.00 52.97 479 ARG A C 1
ATOM 3736 O O . ARG A 1 479 ? 2.077 0.562 -13.117 1.00 52.97 479 ARG A O 1
ATOM 3743 N N . ILE A 1 480 ? 2.159 -0.592 -15.042 1.00 56.28 480 ILE A N 1
ATOM 3744 C CA . ILE A 1 480 ? 1.742 0.543 -15.887 1.00 56.28 480 ILE A CA 1
ATOM 3745 C C . ILE A 1 480 ? 0.222 0.642 -16.050 1.00 56.28 480 ILE A C 1
ATOM 3747 O O . ILE A 1 480 ? -0.275 1.722 -16.352 1.00 56.28 480 ILE A O 1
ATOM 3751 N N . GLY A 1 481 ? -0.520 -0.456 -15.857 1.00 55.44 481 GLY A N 1
ATOM 3752 C CA . GLY A 1 481 ? -1.986 -0.468 -15.915 1.00 55.44 481 GLY A CA 1
ATOM 3753 C C . GLY A 1 481 ? -2.563 -0.007 -17.259 1.00 55.44 481 GLY A C 1
ATOM 3754 O O . GLY A 1 481 ? -3.614 0.631 -17.290 1.00 55.44 481 GLY A O 1
ATOM 3755 N N . VAL A 1 482 ? -1.846 -0.266 -18.355 1.00 63.94 482 VAL A N 1
ATOM 3756 C CA . VAL A 1 482 ? -2.247 0.104 -19.715 1.00 63.94 482 VAL A CA 1
ATOM 3757 C C . VAL A 1 482 ? -2.944 -1.080 -20.372 1.00 63.94 482 VAL A C 1
ATOM 3759 O O . VAL A 1 482 ? -2.373 -2.163 -20.455 1.00 63.94 482 VAL A O 1
ATOM 3762 N N . GLU A 1 483 ? -4.143 -0.853 -20.899 1.00 65.38 483 GLU A N 1
ATOM 3763 C CA . GLU A 1 483 ? -4.851 -1.818 -21.738 1.00 65.38 483 GLU A CA 1
ATOM 3764 C C . GLU A 1 483 ? -4.725 -1.413 -23.207 1.00 65.38 483 GLU A C 1
ATOM 3766 O O . GLU A 1 483 ? -4.788 -0.228 -23.553 1.00 65.38 483 GLU A O 1
ATOM 3771 N N . MET A 1 484 ? -4.509 -2.403 -24.071 1.00 71.31 484 MET A N 1
ATOM 3772 C CA . MET A 1 484 ? -4.534 -2.219 -25.515 1.00 71.31 484 MET A CA 1
ATOM 3773 C C . MET A 1 484 ? -5.567 -3.168 -26.097 1.00 71.31 484 MET A C 1
ATOM 3775 O O . MET A 1 484 ? -5.353 -4.380 -26.138 1.00 71.31 484 MET A O 1
ATOM 3779 N N . ASP A 1 485 ? -6.671 -2.591 -26.550 1.00 69.94 485 ASP A N 1
ATOM 3780 C CA . ASP A 1 485 ? -7.646 -3.303 -27.358 1.00 69.94 485 ASP A CA 1
ATOM 3781 C C . ASP A 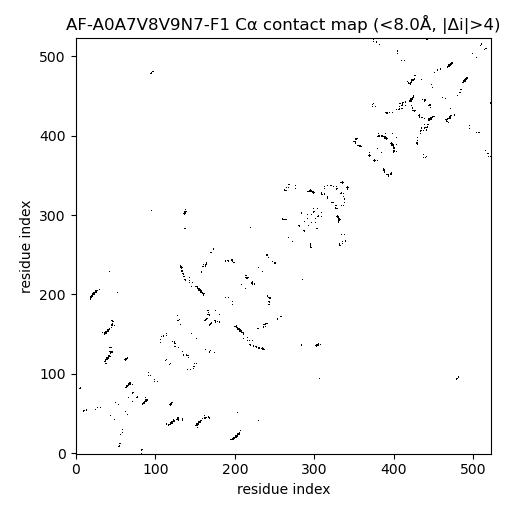1 485 ? -7.029 -3.621 -28.730 1.00 69.94 485 ASP A C 1
ATOM 3783 O O . ASP A 1 485 ? -6.170 -2.886 -29.224 1.00 69.94 485 ASP A O 1
ATOM 3787 N N . ASP A 1 486 ? -7.473 -4.710 -29.356 1.00 80.38 486 ASP A N 1
ATOM 3788 C CA . ASP A 1 486 ? -7.114 -5.095 -30.730 1.00 80.38 486 ASP A CA 1
ATOM 3789 C C . ASP A 1 486 ? -5.668 -5.611 -30.955 1.00 80.38 486 ASP A C 1
ATOM 3791 O O . ASP A 1 486 ? -5.273 -5.834 -32.101 1.00 80.38 486 ASP A O 1
ATOM 3795 N N . VAL A 1 487 ? -4.886 -5.869 -29.894 1.00 87.50 487 VAL A N 1
ATOM 3796 C CA . VAL A 1 487 ? -3.564 -6.532 -29.976 1.00 87.50 487 VAL A CA 1
ATOM 3797 C C . VAL A 1 487 ? -3.454 -7.714 -29.012 1.00 87.50 487 VAL A C 1
ATOM 3799 O O . VAL A 1 487 ? -3.983 -7.694 -27.903 1.00 87.50 487 VAL A O 1
ATOM 3802 N N . GLU A 1 488 ? -2.727 -8.754 -29.411 1.00 92.56 488 GLU A N 1
ATOM 3803 C CA . GLU A 1 488 ? -2.468 -9.914 -28.559 1.00 92.56 488 GLU A CA 1
ATOM 3804 C C . GLU A 1 488 ? -1.199 -9.721 -27.722 1.00 92.56 488 GLU A C 1
ATOM 3806 O O . GLU A 1 488 ? -0.106 -9.468 -28.240 1.00 92.56 488 GLU A O 1
ATOM 3811 N N . MET A 1 489 ? -1.331 -9.881 -26.406 1.00 92.31 489 MET A N 1
ATOM 3812 C CA . MET A 1 489 ? -0.209 -9.765 -25.477 1.00 92.31 489 MET A CA 1
ATOM 3813 C C . MET A 1 489 ? 0.637 -11.039 -25.474 1.00 92.31 489 MET A C 1
ATOM 3815 O O . MET A 1 489 ? 0.129 -12.145 -25.296 1.00 92.31 489 MET A O 1
ATOM 3819 N N . PHE A 1 490 ? 1.949 -10.871 -25.614 1.00 93.81 490 PHE A N 1
ATOM 3820 C CA . PHE A 1 490 ? 2.931 -11.947 -25.602 1.00 93.81 490 PHE A CA 1
ATOM 3821 C C . PHE A 1 490 ? 3.873 -11.787 -24.402 1.00 93.81 490 PHE A C 1
ATOM 3823 O O . PHE A 1 490 ? 4.814 -10.989 -24.425 1.00 93.81 490 PHE A O 1
ATOM 3830 N N . PHE A 1 491 ? 3.605 -12.529 -23.326 1.00 94.94 491 PHE A N 1
ATOM 3831 C CA . PHE A 1 491 ? 4.319 -12.386 -22.055 1.00 94.94 491 PHE A CA 1
ATOM 3832 C C . PHE A 1 491 ? 5.643 -13.155 -22.029 1.00 94.94 491 PHE A C 1
ATOM 3834 O O . PHE A 1 491 ? 5.689 -14.356 -22.297 1.00 94.94 491 PHE A O 1
ATOM 3841 N N . LEU A 1 492 ? 6.729 -12.482 -21.640 1.00 91.62 492 LEU A N 1
ATOM 3842 C CA . LEU A 1 492 ? 8.060 -13.091 -21.536 1.00 91.62 492 LEU A CA 1
ATOM 3843 C C . LEU A 1 492 ? 8.132 -14.246 -20.529 1.00 91.62 492 LEU A C 1
ATOM 3845 O O . LEU A 1 492 ? 8.944 -15.158 -20.701 1.00 91.62 492 LEU A O 1
ATOM 3849 N N . GLU A 1 493 ? 7.306 -14.220 -19.486 1.00 91.00 493 GLU A N 1
ATOM 3850 C CA . GLU A 1 493 ? 7.205 -15.298 -18.505 1.00 91.00 493 GLU A CA 1
ATOM 3851 C C . GLU A 1 493 ? 6.749 -16.611 -19.157 1.00 91.00 493 GLU A C 1
ATOM 3853 O O . GLU A 1 493 ? 7.408 -17.636 -18.980 1.00 91.00 493 GLU A O 1
ATOM 3858 N N . ASP A 1 494 ? 5.711 -16.559 -19.995 1.00 90.50 494 ASP A N 1
ATOM 3859 C CA . ASP A 1 494 ? 5.159 -17.731 -20.684 1.00 90.50 494 ASP A CA 1
ATOM 3860 C C . ASP A 1 494 ? 6.184 -18.295 -21.691 1.00 90.50 494 ASP A C 1
ATOM 3862 O O . ASP A 1 494 ? 6.399 -19.505 -21.800 1.00 90.50 494 ASP A O 1
ATOM 3866 N N . VAL A 1 495 ? 6.916 -17.407 -22.376 1.00 88.94 495 VAL A N 1
ATOM 3867 C CA . VAL A 1 495 ? 8.006 -17.795 -23.288 1.00 88.94 495 VAL A CA 1
ATOM 3868 C C . VAL A 1 495 ? 9.132 -18.499 -22.541 1.00 88.94 495 VAL A C 1
ATOM 3870 O O . VAL A 1 495 ? 9.717 -19.460 -23.042 1.00 88.94 495 VAL A O 1
ATOM 3873 N N . ARG A 1 496 ? 9.471 -18.031 -21.338 1.00 86.19 496 ARG A N 1
ATOM 3874 C CA . ARG A 1 496 ? 10.529 -18.636 -20.526 1.00 86.19 496 ARG A CA 1
ATOM 3875 C C . ARG A 1 496 ? 10.170 -20.060 -20.101 1.00 86.19 496 ARG A C 1
ATOM 3877 O O . ARG A 1 496 ? 11.086 -20.887 -20.034 1.00 86.19 496 ARG A O 1
ATOM 3884 N N . GLU A 1 497 ? 8.897 -20.323 -19.814 1.00 87.19 497 GLU A N 1
ATOM 3885 C CA . GLU A 1 497 ? 8.382 -21.652 -19.465 1.00 87.19 497 GLU A CA 1
ATOM 3886 C C . GLU A 1 497 ? 8.400 -22.617 -20.661 1.00 87.19 497 GLU A C 1
ATOM 3888 O O . GLU A 1 497 ? 8.754 -23.784 -20.493 1.00 87.19 497 GLU A O 1
ATOM 3893 N N . ASP A 1 498 ? 8.141 -22.122 -21.875 1.00 89.12 498 ASP A N 1
ATOM 3894 C CA . ASP A 1 498 ? 8.225 -22.910 -23.116 1.00 89.12 498 ASP A CA 1
ATOM 3895 C C . ASP A 1 498 ? 9.670 -23.324 -23.485 1.00 89.12 498 ASP A C 1
ATOM 3897 O O . ASP A 1 498 ? 9.903 -24.325 -24.172 1.00 89.12 498 ASP A O 1
ATOM 3901 N N . ILE A 1 499 ? 10.689 -22.586 -23.028 1.00 92.06 499 ILE A N 1
ATOM 3902 C CA . ILE A 1 499 ? 12.088 -22.882 -23.369 1.00 92.06 499 ILE A CA 1
ATOM 3903 C C . ILE A 1 499 ? 12.672 -23.966 -22.449 1.00 92.06 499 ILE A C 1
ATOM 3905 O O . ILE A 1 499 ? 13.144 -23.704 -21.332 1.00 92.06 499 ILE A O 1
ATOM 3909 N N . SER A 1 500 ? 12.781 -25.179 -22.997 1.00 92.62 500 SER A N 1
ATOM 3910 C CA . SER A 1 500 ? 13.395 -26.327 -22.321 1.00 92.62 500 SER A CA 1
ATOM 3911 C C . SER A 1 500 ? 14.889 -26.140 -21.997 1.00 92.62 500 SER A C 1
ATOM 3913 O O . SER A 1 500 ? 15.650 -25.478 -22.711 1.00 92.62 500 SER A O 1
ATOM 3915 N N . THR A 1 501 ? 15.352 -26.799 -20.931 1.00 92.69 501 THR A N 1
ATOM 3916 C CA . THR A 1 501 ? 16.775 -26.818 -20.538 1.00 92.69 501 THR A CA 1
ATOM 3917 C C . THR A 1 501 ? 17.669 -27.440 -21.612 1.00 92.69 501 THR A C 1
ATOM 3919 O O . THR A 1 501 ? 18.794 -26.983 -21.814 1.00 92.69 501 THR A O 1
ATOM 3922 N N . LEU A 1 502 ? 17.166 -28.446 -22.338 1.00 94.31 502 LEU A N 1
ATOM 3923 C CA . LEU A 1 502 ? 17.896 -29.075 -23.438 1.00 94.31 502 LEU A CA 1
ATOM 3924 C C . LEU A 1 502 ? 18.158 -28.075 -24.570 1.00 94.31 502 LEU A C 1
ATOM 3926 O O . LEU A 1 502 ? 19.273 -28.010 -25.080 1.00 94.31 502 LEU A O 1
ATOM 3930 N N . GLU A 1 503 ? 17.169 -27.253 -24.920 1.00 94.12 503 GLU A N 1
ATOM 3931 C CA . GLU A 1 503 ? 17.315 -26.248 -25.975 1.00 94.12 503 GLU A CA 1
ATOM 3932 C C . GLU A 1 503 ? 18.314 -25.143 -25.594 1.00 94.12 503 GLU A C 1
ATOM 3934 O O . GLU A 1 503 ? 19.124 -24.714 -26.424 1.00 94.12 503 GLU A O 1
ATOM 3939 N N . LYS A 1 504 ? 18.314 -24.727 -24.319 1.00 93.56 504 LYS A N 1
ATOM 3940 C CA . LYS A 1 504 ? 19.315 -23.794 -23.772 1.00 93.56 504 LYS A CA 1
ATOM 3941 C C . LYS A 1 504 ? 20.721 -24.374 -23.890 1.00 93.56 504 LYS A C 1
ATOM 3943 O O . LYS A 1 504 ? 21.627 -23.690 -24.366 1.00 93.56 504 LYS A O 1
ATOM 3948 N N . LEU A 1 505 ? 20.895 -25.641 -23.508 1.00 95.12 505 LEU A N 1
ATOM 3949 C CA . LEU A 1 505 ? 22.184 -26.326 -23.572 1.00 95.12 505 LEU A CA 1
ATOM 3950 C C . LEU A 1 505 ? 22.661 -26.519 -25.017 1.00 95.12 505 LEU A C 1
ATOM 3952 O O . LEU A 1 505 ? 23.820 -26.249 -25.311 1.00 95.12 505 LEU A O 1
ATOM 3956 N N . GLN A 1 506 ? 21.779 -26.930 -25.929 1.00 95.50 506 GLN A N 1
ATOM 3957 C CA . GLN A 1 506 ? 22.107 -27.080 -27.350 1.00 95.50 506 GLN A CA 1
ATOM 3958 C C . GLN A 1 506 ? 22.540 -25.751 -27.970 1.00 95.50 506 GLN A C 1
ATOM 3960 O O . GLN A 1 506 ? 23.570 -25.695 -28.639 1.00 95.50 506 GLN A O 1
ATOM 3965 N N . THR A 1 507 ? 21.799 -24.672 -27.700 1.00 94.56 507 THR A N 1
ATOM 3966 C CA . THR A 1 507 ? 22.151 -23.328 -28.180 1.00 94.56 507 THR A CA 1
ATOM 3967 C C . THR A 1 507 ? 23.490 -22.876 -27.595 1.00 94.56 507 THR A C 1
ATOM 3969 O O . THR A 1 507 ? 24.341 -22.385 -28.331 1.00 94.56 507 THR A O 1
ATOM 3972 N N . LEU A 1 508 ? 23.735 -23.116 -26.301 1.00 95.19 508 LEU A N 1
ATOM 3973 C CA . LEU A 1 508 ? 25.023 -22.830 -25.666 1.00 95.19 508 LEU A CA 1
ATOM 3974 C C . LEU A 1 508 ? 26.171 -23.596 -26.336 1.00 95.19 508 LEU A C 1
ATOM 3976 O O . LEU A 1 508 ? 27.161 -22.980 -26.725 1.00 95.19 508 LEU A O 1
ATOM 3980 N N . VAL A 1 509 ? 26.045 -24.913 -26.514 1.00 95.38 509 VAL A N 1
ATOM 3981 C CA . VAL A 1 509 ? 27.069 -25.750 -27.166 1.00 95.38 509 VAL A CA 1
ATOM 3982 C C . VAL A 1 509 ? 27.329 -25.278 -28.597 1.00 95.38 509 VAL A C 1
ATOM 3984 O O . VAL A 1 509 ? 28.488 -25.174 -29.005 1.00 95.38 509 VAL A O 1
ATOM 3987 N N . ALA A 1 510 ? 26.282 -24.907 -29.338 1.00 94.12 510 ALA A N 1
ATOM 3988 C CA . ALA A 1 510 ? 26.415 -24.378 -30.690 1.00 94.12 510 ALA A CA 1
ATOM 3989 C C . ALA A 1 510 ? 27.272 -23.102 -30.742 1.00 94.12 510 ALA A C 1
ATOM 3991 O O . ALA A 1 510 ? 28.010 -22.923 -31.711 1.00 94.12 510 ALA A O 1
ATOM 3992 N N . THR A 1 511 ? 27.250 -22.249 -29.704 1.00 94.25 511 THR A N 1
ATOM 3993 C CA . THR A 1 511 ? 28.119 -21.052 -29.660 1.00 94.25 511 THR A CA 1
ATOM 3994 C C . THR A 1 511 ? 29.615 -21.382 -29.614 1.00 94.25 511 THR A C 1
ATOM 3996 O O . THR A 1 511 ? 30.425 -20.541 -29.994 1.00 94.25 511 THR A O 1
ATOM 3999 N N . TYR A 1 512 ? 29.995 -22.588 -29.177 1.00 93.06 512 TYR A N 1
ATOM 400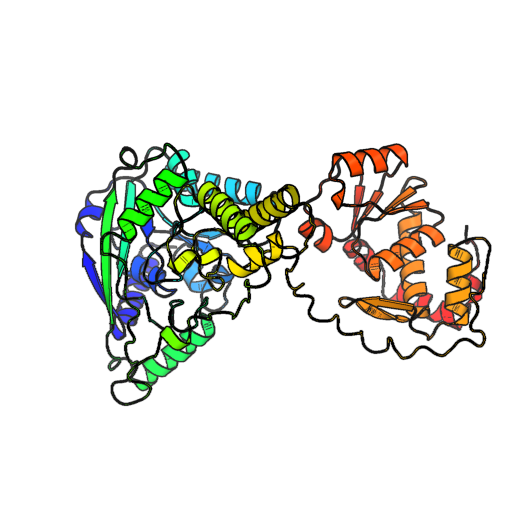0 C CA . TYR A 1 512 ? 31.390 -23.041 -29.131 1.00 93.06 512 TYR A CA 1
ATOM 4001 C C . TYR A 1 512 ? 31.762 -23.923 -30.321 1.00 93.06 512 TYR A C 1
ATOM 4003 O O . TYR A 1 512 ? 32.828 -23.752 -30.905 1.00 93.06 512 TYR A O 1
ATOM 4011 N N . VAL A 1 513 ? 30.899 -24.880 -30.667 1.00 94.19 513 VAL A N 1
ATOM 4012 C CA . VAL A 1 513 ? 31.222 -25.933 -31.642 1.00 94.19 513 VAL A CA 1
ATOM 4013 C C . VAL A 1 513 ? 30.912 -25.492 -33.071 1.00 94.19 513 VAL A C 1
ATOM 4015 O O . VAL A 1 513 ? 31.640 -25.830 -34.000 1.00 94.19 513 VAL A O 1
ATOM 4018 N N . THR A 1 514 ? 29.847 -24.712 -33.265 1.00 94.06 514 THR A N 1
ATOM 4019 C CA . THR A 1 514 ? 29.374 -24.293 -34.592 1.00 94.06 514 THR A CA 1
ATOM 4020 C C . THR A 1 514 ? 28.958 -22.816 -34.614 1.00 94.06 514 THR A C 1
ATOM 4022 O O . THR A 1 514 ? 27.827 -22.510 -35.002 1.00 94.06 514 THR A O 1
ATOM 4025 N N . PRO A 1 515 ? 29.837 -21.864 -34.243 1.00 90.56 515 PRO A N 1
ATOM 4026 C CA . PRO A 1 515 ? 29.473 -20.448 -34.120 1.00 90.56 515 PRO A CA 1
ATOM 4027 C C . PRO A 1 515 ? 28.949 -19.845 -35.433 1.00 90.56 515 PRO A C 1
ATOM 4029 O O . PRO A 1 515 ? 28.004 -19.064 -35.424 1.00 90.56 515 PRO A O 1
ATOM 4032 N N . GLY A 1 516 ? 29.475 -20.278 -36.583 1.00 90.62 516 GLY A N 1
ATOM 4033 C CA . GLY A 1 516 ? 28.999 -19.826 -37.896 1.00 90.62 516 GLY A CA 1
ATOM 4034 C C . GLY A 1 516 ? 27.559 -20.238 -38.234 1.00 90.62 516 GLY A C 1
ATOM 4035 O O . GLY A 1 516 ? 27.000 -19.723 -39.195 1.00 90.62 516 GLY A O 1
ATOM 4036 N N . SER A 1 517 ? 26.942 -21.147 -37.469 1.00 93.06 517 SER A N 1
ATOM 4037 C CA . SER A 1 517 ? 25.535 -21.522 -37.672 1.00 93.06 517 SER A CA 1
ATOM 4038 C C . SER A 1 517 ? 24.560 -20.388 -37.345 1.00 93.06 517 SER A C 1
ATOM 4040 O O . SER A 1 517 ? 23.530 -20.300 -37.999 1.00 93.06 517 SER A O 1
ATOM 4042 N N . PHE A 1 518 ? 24.910 -19.486 -36.420 1.00 93.62 518 PHE A N 1
ATOM 4043 C CA . PHE A 1 518 ? 24.075 -18.338 -36.039 1.00 93.62 518 PHE A CA 1
ATOM 4044 C C . PHE A 1 518 ? 23.998 -17.259 -37.124 1.00 93.62 518 PHE A C 1
ATOM 4046 O O . PHE A 1 518 ? 23.116 -16.414 -37.079 1.00 93.62 518 PHE A O 1
ATOM 4053 N N . LEU A 1 519 ? 24.919 -17.283 -38.093 1.00 94.06 519 LEU A N 1
ATOM 4054 C CA . LEU A 1 519 ? 24.909 -16.386 -39.251 1.00 94.06 519 LEU A CA 1
ATOM 4055 C C . LEU A 1 519 ? 24.077 -16.943 -40.413 1.00 94.06 519 LEU A C 1
ATOM 4057 O O . LEU A 1 519 ? 23.902 -16.272 -41.424 1.00 94.06 519 LEU A O 1
ATOM 4061 N N . ARG A 1 520 ? 23.598 -18.189 -40.313 1.00 86.75 520 ARG A N 1
ATOM 4062 C CA . ARG A 1 520 ? 22.796 -18.815 -41.366 1.00 86.75 520 ARG A CA 1
ATOM 4063 C C . ARG A 1 520 ? 21.344 -18.387 -41.200 1.00 86.75 520 ARG A C 1
ATOM 4065 O O . ARG A 1 520 ? 20.793 -18.537 -40.116 1.00 86.75 520 ARG A O 1
ATOM 4072 N N . ASN A 1 521 ? 20.725 -17.952 -42.294 1.00 80.44 521 ASN A N 1
ATOM 4073 C CA . ASN A 1 521 ? 19.315 -17.550 -42.347 1.00 80.44 521 ASN A CA 1
ATOM 4074 C C . ASN A 1 521 ? 18.974 -16.322 -41.482 1.00 80.44 521 ASN A C 1
ATOM 4076 O O . ASN A 1 521 ? 17.842 -16.210 -41.019 1.00 80.44 521 ASN A O 1
ATOM 4080 N N . LEU A 1 522 ? 19.943 -15.429 -41.251 1.00 91.19 522 LEU A N 1
ATOM 4081 C CA . LEU A 1 522 ? 19.623 -14.085 -40.774 1.00 91.19 522 LEU A CA 1
ATOM 4082 C C . LEU A 1 522 ? 18.958 -13.286 -41.913 1.00 91.19 522 LEU A C 1
ATOM 4084 O O . LEU A 1 522 ? 19.289 -13.543 -43.075 1.00 91.19 522 LEU A O 1
ATOM 4088 N N . PRO A 1 523 ? 18.014 -12.389 -41.585 1.00 84.50 523 PRO A N 1
ATOM 4089 C CA . PRO A 1 523 ? 17.321 -11.546 -42.555 1.00 8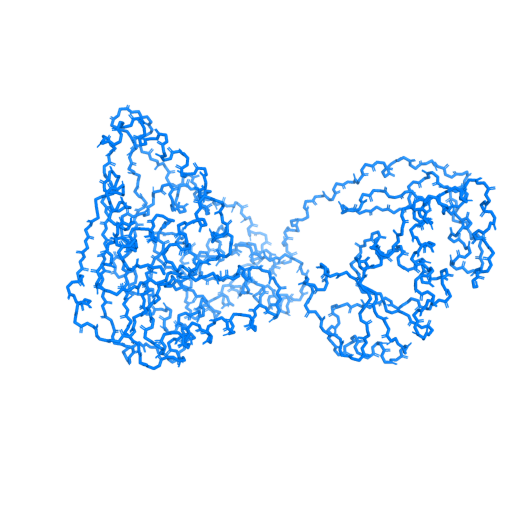4.50 523 PRO A CA 1
ATOM 4090 C C . PRO A 1 523 ? 18.224 -10.498 -43.211 1.00 84.50 523 PRO A C 1
ATOM 4092 O O . PRO A 1 523 ? 19.243 -10.096 -42.590 1.00 84.50 523 PRO A O 1
#

InterPro domains:
  IPR002123 Phospholipid/glycerol acyltransferase [PF01553] (22-133)
  IPR002123 Phospholipid/glycerol acyltransferase [SM00563] (38-162)
  IPR009081 Phosphopantetheine binding ACP domain [PF00550] (286-322)
  IPR036736 ACP-like superfamily [G3DSA:1.10.1200.10] (254-328)
  IPR036736 ACP-like superfamily [SSF47336] (273-325)
  IPR042099 ANL, N-terminal domain [G3DSA:3.40.50.12780] (368-516)

Solvent-accessible surface area (backbone atoms only — not comparable to full-atom values): 29021 Å² total; per-residue (Å²): 132,62,71,64,59,45,51,51,49,29,52,52,51,40,59,58,46,54,32,43,36,48,77,46,77,41,52,64,76,65,49,68,77,61,78,80,14,39,42,35,41,35,59,37,41,22,73,61,42,62,66,48,50,65,39,67,68,77,62,92,68,76,65,24,40,65,34,43,36,74,65,39,67,29,86,88,41,31,70,56,37,63,63,53,54,44,42,76,32,78,68,65,84,57,68,36,74,65,39,55,55,54,48,49,55,49,44,53,50,52,31,53,41,33,73,73,52,40,28,38,33,45,52,50,44,76,56,67,27,74,57,50,43,57,59,33,42,71,48,52,65,56,52,58,36,55,70,73,36,84,77,44,43,33,30,41,32,40,68,42,63,40,43,28,32,78,48,9,16,45,69,66,58,38,85,48,61,62,68,64,46,50,53,54,48,51,54,37,36,58,75,22,71,58,67,53,30,51,68,39,59,28,39,39,42,41,43,79,42,64,56,89,75,53,54,76,92,38,60,63,50,34,32,52,51,53,29,50,64,58,30,72,82,76,41,45,77,72,44,65,70,36,58,36,88,85,53,82,66,78,70,70,76,52,71,83,32,60,65,67,51,88,52,81,56,82,89,45,60,70,68,58,47,51,51,50,48,51,55,50,23,61,76,68,74,44,83,76,51,79,74,60,68,35,36,41,29,39,37,57,71,81,17,42,48,84,63,55,34,42,55,50,44,55,50,40,25,67,73,64,70,56,85,76,95,68,68,52,60,23,45,22,45,43,40,27,45,60,59,76,61,50,77,72,86,66,70,76,80,69,78,40,73,62,54,82,60,54,71,81,66,100,57,97,63,92,77,86,75,52,94,40,71,39,55,22,47,51,53,49,24,66,76,42,30,84,24,52,68,48,60,34,90,89,79,33,51,34,25,20,42,57,45,49,46,51,13,54,60,47,10,68,54,56,50,71,50,68,69,60,21,35,30,37,47,63,66,99,40,52,65,41,57,33,49,49,49,6,26,34,45,36,59,30,46,64,40,81,53,65,76,88,60,42,59,69,47,48,47,52,54,29,65,76,60,52,34,41,36,35,40,32,38,67,74,55,44,62,55,68,55,73,71,67,84,92,44,46,80,42,44,53,64,62,54,57,71,71,57,49,70,66,59,55,50,51,50,52,49,33,61,72,79,42,52,74,58,73,67,57,85,55,103

Mean predicted aligned error: 15.76 Å

Organism: NCBI:txid980252

Foldseek 3Di:
DDPVLLLVVLVVLVVLLVLAADEAEACLVVLLPDDFEAEEAEAAQFPVVVSVCSSPSPNPAQEAEADEPVQCPDPVCVVVNVSSVHHYDHPLLFDAPVSVVSLLVSLVVVLVVSVVRYYYYYHLLNDHALDLAGASAPGCSVLSSLVSHVDYKYKYKAKDQRAQPQRGCLQQSDHHDPVVSVVVLVVLCVVCVVRAFFYTYMYIYIDIDDSVPAPNVDPLRNRVVSRCVRCVVPGDDNDDGDSHPPDDDPDGDSVVNLPPPVLPLVPADPVLLVVLQVLVCVSRVHHDDPVLSRQSRFPVNSRADQVNLVVSLVVLCVVLVHDDPDRGGGSSLSSCSSRVNRDDPPPPFDQFPQLPVADDDPDPDDDQQDPAPLLSLLVVCLVFVQHFDDADPPPGTDGSVRLLLLLCLLLVVLLPDDDQEAEEEEPPGSVSVSPCNNCQQSNHHYHYADLVVAQVSRQVSCVVRVHAEYEYAPVVCSNSNGDHPRHHYDHPVVSVVVDDPVSSVVSSVCSPPPSCVSSPPRD